Protein AF-A0A4P5W6V3-F1 (afdb_monomer)

Radius of gyration: 26.11 Å; Cα contacts (8 Å, |Δi|>4): 713; chains: 1; bounding box: 74×82×78 Å

Secondary structure (DSSP, 8-state):
----PPPHHHHHHHS-TT----HHHHSSPPTTS----S-PPPPSS-B-SS---SEEEE-SSEEEEE-TTT--HHHHHHHHHHHHHHHIIIIIIT-PPPSTTTTTBPEEEEEESS-SSSEEEEEE-STTS-TTEEEEEEEGGGGGSHHHHHHHHHHHHHHHHHHHH----SSHHHHHHHHHHHHHHHHHH-GGG-GGGGHHHHHHHTTTS-TT--STTHHHHTHHHHHHIIIIIS-TTHHHHHHHHHHHSTT--HHHHHHHHHTS-HHHHHHHHHHHHHTT-S---TTSPPPPEEEE-TT------PPTT-EEEEEESS-EEE-----TTS-EE---BTTB---S-EEE-TT-EEEEEE-STTTTEEEEEE--S-------------------------------------PPPPP---------------------PPPPP-

Mean predicted aligned error: 13.46 Å

pLDDT: mean 71.64, std 23.96, range [21.64, 98.44]

Foldseek 3Di:
DDDDLPDVVQLVLLQCPPPPPPVVVVLDDDPPQAQDDDDDPFDPAAAAASHAEPDWDDDRAAIEHEDVPQADPVLSVLLVVLLVLLCCVVCVPVNQDAFPPSVRHHQYEYGGQPDSHQKAKDAHDDPRDDGRRMYIYGNNVPSVQSLVSSLVSQLRSVLSSLSVLADQDDDLLSPLQSLLVSLLRSCVRRVVSSSLLSLLVVCLAVQLEACSDSHRSSSNNNVLLVLLCDQPQQHNCLVVLLSNQCSVDHPDGSQVSSCVSRVHHSLVSLLVSLQCLQLVNRPDDPSRDHRDEAEDDAPDDDDRNRDARGKDKYAYQAWHWAQPPDDPDFAAEDADEVPDDDRDTDTQHHQWMWIWGFHDDRRTHIYTYTDPDHSPPVPPPPCPDDDDDDDDDDDDDDDDDDDDDDDDPDDDDDDDDDDDDDDDDDDDDDDDDDDDDDDDDD

Sequence (442 aa):
MNFVCLTPEALEALRDPQAEVSEHRLREAPSGVGVSPEVAPPPDAKAVYGGTYANHFETANFTINWEDGQATPAEAARAAEALEASWTYFVDEQGWAPPVSSDRYYVWVILVNDLGATGFTTEYYTSEYPQGYPVIYLNSTWAYDEAFWRSLAVHEFHHGLQYAARELGSGSEESWYWEASASWASLLVEPDSAALDYTVPWYSDQSTLSYDSATGSHAYGMMVFNAWLDLAGVGAGTMQRIWAEGGAQPGASWRGIIEDATGRSAGDLWASFASDFGNDTYGRTATWADPPITELTAGESVHGSADELGSAYYAADTDVWIDPHWVAGEGSLDVRFPGQAGAAPWLVPAGTVVAVTTTEGPLSVWSIVVRDGPFGDTGSDVDTGDTGDFGDSSAPDGVHPSDADSPSCGCAVPSPARWPAGAVTGFAALWLARRAKPGASR

Solvent-accessible surface area (backbone atoms only — not comparable to full-atom values): 26099 Å² total; per-residue (Å²): 133,86,80,72,77,76,57,74,64,62,57,55,39,65,42,50,92,71,68,74,70,54,66,72,66,71,57,40,77,69,90,86,47,60,87,62,76,78,91,67,77,83,63,101,53,68,37,78,68,44,56,74,50,95,44,59,54,73,64,98,59,35,34,45,27,27,54,94,86,28,55,50,75,68,55,52,51,49,37,50,52,30,40,52,49,37,44,45,48,43,36,71,69,67,61,44,68,63,33,39,68,44,90,48,22,37,38,42,33,39,37,33,49,83,52,88,37,60,56,49,56,50,54,30,79,43,99,85,44,60,75,51,32,41,40,34,38,39,22,40,68,50,51,84,41,59,40,46,35,29,21,49,35,26,21,36,51,40,45,33,34,45,56,51,40,33,79,87,63,91,54,55,68,46,52,14,57,55,42,8,48,15,45,34,49,12,45,73,70,31,60,94,27,35,43,71,52,68,26,27,44,55,23,23,73,44,37,31,46,28,67,52,32,63,61,58,52,32,14,44,16,43,12,59,56,55,46,34,36,25,67,58,74,78,25,79,66,42,65,60,39,26,43,54,40,37,39,76,38,80,91,61,54,65,62,59,29,46,20,67,51,67,75,44,53,55,52,58,50,52,37,49,47,44,31,30,61,65,58,69,69,56,74,74,62,96,78,59,49,76,52,66,66,41,82,46,59,81,85,64,79,89,75,75,83,39,38,70,46,7,36,39,41,28,30,21,83,42,75,29,68,50,63,75,82,70,73,93,86,67,50,45,79,48,62,50,43,95,88,57,86,77,95,59,69,39,81,43,53,49,44,27,41,37,21,43,25,30,55,43,73,95,44,38,26,32,26,42,21,61,62,96,56,74,62,71,78,79,67,85,74,76,78,74,73,91,76,78,90,81,81,92,86,80,87,84,90,83,84,90,84,83,89,82,92,80,92,81,88,78,80,84,80,83,76,89,79,87,76,84,89,86,86,93,83,87,85,85,89,91,86,89,88,89,85,83,80,85,82,85,88,132

Structure (mmCIF, N/CA/C/O backbone):
data_AF-A0A4P5W6V3-F1
#
_entry.id   AF-A0A4P5W6V3-F1
#
loop_
_atom_site.group_PDB
_atom_site.id
_atom_site.type_symbol
_atom_site.label_atom_id
_atom_site.label_alt_id
_atom_site.label_comp_id
_atom_site.label_asym_id
_atom_site.label_entity_id
_atom_site.label_seq_id
_atom_site.pdbx_PDB_ins_code
_atom_site.Cartn_x
_atom_site.Cartn_y
_atom_site.Cartn_z
_atom_site.occupancy
_atom_site.B_iso_or_equiv
_atom_site.auth_seq_id
_atom_site.auth_comp_id
_atom_site.auth_asym_id
_atom_site.auth_atom_id
_atom_site.pdbx_PDB_model_num
ATOM 1 N N . MET A 1 1 ? 19.384 1.863 17.668 1.00 31.52 1 MET A N 1
ATOM 2 C CA . MET A 1 1 ? 19.464 2.635 16.409 1.00 31.52 1 MET A CA 1
ATOM 3 C C . MET A 1 1 ? 18.542 3.825 16.579 1.00 31.52 1 MET A C 1
ATOM 5 O O . MET A 1 1 ? 17.398 3.604 16.941 1.00 31.52 1 MET A O 1
ATOM 9 N N . ASN A 1 2 ? 19.033 5.054 16.420 1.00 25.77 2 ASN A N 1
ATOM 10 C CA . ASN A 1 2 ? 18.161 6.229 16.425 1.00 25.77 2 ASN A CA 1
ATOM 11 C C . ASN A 1 2 ? 17.559 6.343 15.026 1.00 25.77 2 ASN A C 1
ATOM 13 O O . ASN A 1 2 ? 18.295 6.628 14.082 1.00 25.77 2 ASN A O 1
ATOM 17 N N . PHE A 1 3 ? 16.261 6.082 14.891 1.00 30.80 3 PHE A N 1
ATOM 18 C CA . PHE A 1 3 ? 15.538 6.406 13.669 1.00 30.80 3 PHE A CA 1
ATOM 19 C C . PHE A 1 3 ? 15.450 7.927 13.583 1.00 30.80 3 PHE A C 1
ATOM 21 O O . PHE A 1 3 ? 14.881 8.588 14.451 1.00 30.80 3 PHE A O 1
ATOM 28 N N . VAL A 1 4 ? 16.102 8.495 12.575 1.00 34.75 4 VAL A N 1
ATOM 29 C CA . VAL A 1 4 ? 15.870 9.883 12.195 1.00 34.75 4 VAL A CA 1
ATOM 30 C C . VAL A 1 4 ? 14.514 9.867 11.508 1.00 34.75 4 VAL A C 1
ATOM 32 O O . VAL A 1 4 ? 14.398 9.258 10.448 1.00 34.75 4 VAL A O 1
ATOM 35 N N . CYS A 1 5 ? 13.487 10.468 12.118 1.00 36.31 5 CYS A N 1
ATOM 36 C CA . CYS A 1 5 ? 12.237 10.726 11.409 1.00 36.31 5 CYS A CA 1
ATOM 37 C C . CYS A 1 5 ? 12.602 11.421 10.095 1.00 36.31 5 CYS A C 1
ATOM 39 O O . CYS A 1 5 ? 13.259 12.468 10.117 1.00 36.31 5 CYS A O 1
ATOM 41 N N . LEU A 1 6 ? 12.260 10.789 8.971 1.00 45.41 6 LEU A N 1
ATOM 42 C CA . LEU A 1 6 ? 12.533 11.332 7.648 1.00 45.41 6 LEU A CA 1
ATOM 43 C C . LEU A 1 6 ? 11.950 12.744 7.559 1.00 45.41 6 LEU A C 1
ATOM 45 O O . LEU A 1 6 ? 10.943 13.059 8.197 1.00 45.41 6 LEU A O 1
ATOM 49 N N . THR A 1 7 ? 12.665 13.629 6.866 1.00 45.47 7 THR A N 1
ATOM 50 C CA . THR A 1 7 ? 12.368 15.062 6.882 1.00 45.47 7 THR A CA 1
ATOM 51 C C . THR A 1 7 ? 10.935 15.326 6.395 1.00 45.47 7 THR A C 1
ATOM 53 O O . THR A 1 7 ? 10.402 14.552 5.595 1.00 45.47 7 THR A O 1
ATOM 56 N N . PRO A 1 8 ? 10.305 16.445 6.805 1.00 55.12 8 PRO A N 1
ATOM 57 C CA . PRO A 1 8 ? 9.014 16.885 6.266 1.00 55.12 8 PRO A CA 1
ATOM 58 C C . PRO A 1 8 ? 8.934 16.909 4.728 1.00 55.12 8 PRO A C 1
ATOM 60 O O . PRO A 1 8 ? 7.842 16.892 4.178 1.00 55.12 8 PRO A O 1
ATOM 63 N N . GLU A 1 9 ? 10.074 16.929 4.033 1.00 55.59 9 GLU A N 1
ATOM 64 C CA . GLU A 1 9 ? 10.182 16.965 2.572 1.00 55.59 9 GLU A CA 1
ATOM 65 C C . GLU A 1 9 ? 9.770 15.643 1.902 1.00 55.59 9 GLU A C 1
ATOM 67 O O . GLU A 1 9 ? 9.157 15.689 0.842 1.00 55.59 9 GLU A O 1
ATOM 72 N N . ALA A 1 10 ? 10.050 14.478 2.505 1.00 53.72 10 ALA A N 1
ATOM 73 C CA . ALA A 1 10 ? 9.615 13.181 1.962 1.00 53.72 10 ALA A CA 1
ATOM 74 C C . ALA A 1 10 ? 8.094 13.006 2.079 1.00 53.72 10 ALA A C 1
ATOM 76 O O . ALA A 1 10 ? 7.435 12.587 1.132 1.00 53.72 10 ALA A O 1
ATOM 77 N N . LEU A 1 11 ? 7.538 13.419 3.225 1.00 53.25 11 LEU A N 1
ATOM 78 C CA . LEU A 1 11 ? 6.094 13.502 3.446 1.00 53.25 11 LEU A CA 1
ATOM 79 C C . LEU A 1 11 ? 5.442 14.454 2.439 1.00 53.25 11 LEU A C 1
ATOM 81 O O . LEU A 1 11 ? 4.429 14.107 1.845 1.00 53.25 11 LEU A O 1
ATOM 85 N N . GLU A 1 12 ? 6.026 15.635 2.222 1.00 58.00 12 GLU A N 1
ATOM 86 C CA . GLU A 1 12 ? 5.513 16.603 1.248 1.00 58.00 12 GLU A CA 1
ATOM 87 C C . GLU A 1 12 ? 5.594 16.084 -0.195 1.00 58.00 12 GLU A C 1
ATOM 89 O O . GLU A 1 12 ? 4.699 16.356 -0.988 1.00 58.00 12 GLU A O 1
ATOM 94 N N . ALA A 1 13 ? 6.602 15.274 -0.527 1.00 58.00 13 ALA A N 1
ATOM 95 C CA . ALA A 1 13 ? 6.713 14.645 -1.842 1.00 58.00 13 ALA A CA 1
ATOM 96 C C . ALA A 1 13 ? 5.671 13.533 -2.081 1.00 58.00 13 ALA A C 1
ATOM 98 O O . ALA A 1 13 ? 5.281 13.323 -3.226 1.00 58.00 13 ALA A O 1
ATOM 99 N N . LEU A 1 14 ? 5.192 12.855 -1.026 1.00 53.12 14 LEU A N 1
ATOM 100 C CA . LEU A 1 14 ? 4.062 11.910 -1.102 1.00 53.12 14 LEU A CA 1
ATOM 101 C C . LEU A 1 14 ? 2.685 12.596 -1.061 1.00 53.12 14 LEU A C 1
ATOM 103 O O . LEU A 1 14 ? 1.673 11.984 -1.403 1.00 53.12 14 LEU A O 1
ATOM 107 N N . ARG A 1 15 ? 2.627 13.848 -0.591 1.00 50.94 15 ARG A N 1
ATOM 108 C CA . ARG A 1 15 ? 1.386 14.589 -0.314 1.00 50.94 15 ARG A CA 1
ATOM 109 C C . ARG A 1 15 ? 0.662 15.119 -1.535 1.00 50.94 15 ARG A C 1
ATOM 111 O O . ARG A 1 15 ? -0.491 15.520 -1.385 1.00 50.94 15 ARG A O 1
ATOM 118 N N . ASP A 1 16 ? 1.311 15.166 -2.693 1.00 45.91 16 ASP A N 1
ATOM 119 C CA . ASP A 1 16 ? 0.708 15.715 -3.903 1.00 45.91 16 ASP A CA 1
ATOM 120 C C . ASP A 1 16 ? 0.404 14.620 -4.940 1.00 45.91 16 ASP A C 1
ATOM 122 O O . ASP A 1 16 ? 1.101 14.512 -5.951 1.00 45.91 16 ASP A O 1
ATOM 126 N N . PRO A 1 17 ? -0.671 13.826 -4.749 1.00 44.91 17 PRO A N 1
ATOM 127 C CA . PRO A 1 17 ? -1.156 12.895 -5.769 1.00 44.91 17 PRO A CA 1
ATOM 128 C C . PRO A 1 17 ? -1.707 13.622 -7.012 1.00 44.91 17 PRO A C 1
ATOM 130 O O . PRO A 1 17 ? -2.181 12.978 -7.945 1.00 44.91 17 PRO A O 1
ATOM 133 N N . GLN A 1 18 ? -1.689 14.962 -7.032 1.00 39.38 18 GLN A N 1
ATOM 134 C CA . GLN A 1 18 ? -2.181 15.808 -8.119 1.00 39.38 18 GLN A CA 1
ATOM 135 C C . GLN A 1 18 ? -1.093 16.715 -8.706 1.00 39.38 18 GLN A C 1
ATOM 137 O O . GLN A 1 18 ? -1.422 17.574 -9.530 1.00 39.38 18 GLN A O 1
ATOM 142 N N . ALA A 1 19 ? 0.185 16.527 -8.345 1.00 42.81 19 ALA A N 1
ATOM 143 C CA . ALA A 1 19 ? 1.286 17.215 -8.999 1.00 42.81 19 ALA A CA 1
ATOM 144 C C . ALA A 1 19 ? 1.268 16.790 -10.467 1.00 42.81 19 ALA A C 1
ATOM 146 O O . ALA A 1 19 ? 1.726 15.705 -10.818 1.00 42.81 19 ALA A O 1
ATOM 147 N N . GLU A 1 20 ? 0.673 17.638 -11.308 1.00 38.16 20 GLU A N 1
ATOM 148 C CA . GLU A 1 20 ? 0.486 17.460 -12.741 1.00 38.16 20 GLU A CA 1
ATOM 149 C C . GLU A 1 20 ? 1.843 17.311 -13.452 1.00 38.16 20 GLU A C 1
ATOM 151 O O . GLU A 1 20 ? 2.281 18.176 -14.215 1.00 38.16 20 GLU A O 1
ATOM 156 N N . VAL A 1 21 ? 2.509 16.167 -13.313 1.00 40.72 21 VAL A N 1
ATOM 157 C CA . VAL A 1 21 ? 3.260 15.631 -14.437 1.00 40.72 21 VAL A CA 1
ATOM 158 C C . VAL A 1 21 ? 2.173 15.234 -15.417 1.00 40.72 21 VAL A C 1
ATOM 160 O O . VAL A 1 21 ? 1.660 14.126 -15.337 1.00 40.72 21 VAL A O 1
ATOM 163 N N . SER A 1 22 ? 1.726 16.202 -16.231 1.00 41.19 22 SER A N 1
ATOM 164 C CA . SER A 1 22 ? 0.543 16.096 -17.090 1.00 41.19 22 SER A CA 1
ATOM 165 C C . SER A 1 22 ? 0.432 14.665 -17.606 1.00 41.19 22 SER A C 1
ATOM 167 O O . SER A 1 22 ? 1.293 14.268 -18.395 1.00 41.19 22 SER A O 1
ATOM 169 N N . GLU A 1 23 ? -0.553 13.891 -17.129 1.00 43.53 23 GLU A N 1
ATOM 170 C CA . GLU A 1 23 ? -0.663 12.436 -17.369 1.00 43.53 23 GLU A CA 1
ATOM 171 C C . GLU A 1 23 ? -0.475 12.085 -18.856 1.00 43.53 23 GLU A C 1
ATOM 173 O O . GLU A 1 23 ? 0.015 11.021 -19.229 1.00 43.53 23 GLU A O 1
ATOM 178 N N . HIS A 1 24 ? -0.805 13.042 -19.724 1.00 36.62 24 HIS A N 1
ATOM 179 C CA . HIS A 1 24 ? -0.626 12.986 -21.162 1.00 36.62 24 HIS A CA 1
ATOM 180 C C . HIS A 1 24 ? 0.827 12.793 -21.644 1.00 36.62 24 HIS A C 1
ATOM 182 O O . HIS A 1 24 ? 1.019 12.099 -22.634 1.00 36.62 24 HIS A O 1
ATOM 188 N N . ARG A 1 25 ? 1.845 13.359 -20.975 1.00 43.28 25 ARG A N 1
ATOM 189 C CA . ARG A 1 25 ? 3.269 13.137 -21.315 1.00 43.28 25 ARG A CA 1
ATOM 190 C C . ARG A 1 25 ? 3.787 11.779 -20.851 1.00 43.28 25 ARG A C 1
ATOM 192 O O . ARG A 1 25 ? 4.771 11.302 -21.394 1.00 43.28 25 ARG A O 1
ATOM 199 N N . LEU A 1 26 ? 3.151 11.185 -19.844 1.00 49.97 26 LEU A N 1
ATOM 200 C CA . LEU A 1 26 ? 3.591 9.933 -19.224 1.00 49.97 26 LEU A CA 1
ATOM 201 C C . LEU A 1 26 ? 2.961 8.700 -19.880 1.00 49.97 26 LEU A C 1
ATOM 203 O O . LEU A 1 26 ? 3.555 7.627 -19.880 1.00 49.97 26 LEU A O 1
ATOM 207 N N . ARG A 1 27 ? 1.793 8.871 -20.514 1.00 50.25 27 ARG A N 1
ATOM 208 C CA . ARG A 1 27 ? 1.213 7.881 -21.440 1.00 50.25 27 ARG A CA 1
ATOM 209 C C . ARG A 1 27 ? 1.875 7.891 -22.820 1.00 50.25 27 ARG A C 1
ATOM 211 O O . ARG A 1 27 ? 1.619 6.996 -23.625 1.00 50.25 27 ARG A O 1
ATOM 218 N N . GLU A 1 28 ? 2.687 8.904 -23.113 1.00 50.28 28 GLU A N 1
ATOM 219 C CA . GLU A 1 28 ? 3.517 8.939 -24.311 1.00 50.28 28 GLU A CA 1
ATOM 220 C C . GLU A 1 28 ? 4.789 8.123 -24.064 1.00 50.28 28 GLU A C 1
ATOM 222 O O . GLU A 1 28 ? 5.455 8.258 -23.038 1.00 50.28 28 GLU A O 1
ATOM 227 N N . ALA A 1 29 ? 5.118 7.246 -25.010 1.00 50.28 29 ALA A N 1
ATOM 228 C CA . ALA A 1 29 ? 6.371 6.512 -24.972 1.00 50.28 29 ALA A CA 1
ATOM 229 C C . ALA A 1 29 ? 7.551 7.503 -24.943 1.00 50.28 29 ALA A C 1
ATOM 231 O O . ALA A 1 29 ? 7.519 8.498 -25.680 1.00 50.28 29 ALA A O 1
ATOM 232 N N . PRO A 1 30 ? 8.604 7.255 -24.144 1.00 55.31 30 PRO A N 1
ATOM 233 C CA . PRO A 1 30 ? 9.768 8.126 -24.124 1.00 55.31 30 PRO A CA 1
ATOM 234 C C . PRO A 1 30 ? 10.353 8.323 -25.526 1.00 55.31 30 PRO A C 1
ATOM 236 O O . PRO A 1 30 ? 10.521 7.381 -26.306 1.00 55.31 30 PRO A O 1
ATOM 239 N N . SER A 1 31 ? 10.675 9.570 -25.868 1.00 53.06 31 SER A N 1
ATOM 240 C CA . SER A 1 31 ? 11.236 9.893 -27.176 1.00 53.06 31 SER A CA 1
ATOM 241 C C . SER A 1 31 ? 12.599 9.222 -27.364 1.00 53.06 31 SER A C 1
ATOM 243 O O . SER A 1 31 ? 13.491 9.407 -26.542 1.00 53.06 31 SER A O 1
ATOM 245 N N . GLY A 1 32 ? 12.794 8.505 -28.473 1.00 51.50 32 GLY A N 1
ATOM 246 C CA . GLY A 1 32 ? 14.085 7.893 -28.818 1.00 51.50 32 GLY A CA 1
ATOM 247 C C . GLY A 1 32 ? 14.190 6.394 -28.536 1.00 51.50 32 GLY A C 1
ATOM 248 O O . GLY A 1 32 ? 15.188 5.788 -28.929 1.00 51.50 32 GLY A O 1
ATOM 249 N N . VAL A 1 33 ? 13.161 5.777 -27.949 1.00 53.09 33 VAL A N 1
ATOM 250 C CA . VAL A 1 33 ? 13.050 4.315 -27.889 1.00 53.09 33 VAL A CA 1
ATOM 251 C C . VAL A 1 33 ? 12.442 3.825 -29.206 1.00 53.09 33 VAL A C 1
ATOM 253 O O . VAL A 1 33 ? 11.421 4.332 -29.671 1.00 53.09 33 VAL A O 1
ATOM 256 N N . GLY A 1 34 ? 13.144 2.930 -29.902 1.00 47.88 34 GLY A N 1
ATOM 257 C CA . GLY A 1 34 ? 12.753 2.499 -31.241 1.00 47.88 34 GLY A CA 1
ATOM 258 C C . GLY A 1 34 ? 11.479 1.661 -31.215 1.00 47.88 34 GLY A C 1
ATOM 259 O O . GLY A 1 34 ? 11.525 0.503 -30.822 1.00 47.88 34 GLY A O 1
ATOM 260 N N . VAL A 1 35 ? 10.369 2.202 -31.719 1.00 41.84 35 VAL A N 1
ATOM 261 C CA . VAL A 1 35 ? 9.121 1.445 -31.893 1.00 41.84 35 VAL A CA 1
ATOM 262 C C . VAL A 1 35 ? 9.317 0.267 -32.848 1.00 41.84 35 VAL A C 1
ATOM 264 O O . VAL A 1 35 ? 9.436 0.443 -34.061 1.00 41.84 35 VAL A O 1
ATOM 267 N N . SER A 1 36 ? 9.337 -0.945 -32.293 1.00 41.31 36 SER A N 1
ATOM 268 C CA . SER A 1 36 ? 9.035 -2.202 -32.986 1.00 41.31 36 SER A CA 1
ATOM 269 C C . SER A 1 36 ? 8.825 -3.312 -31.933 1.00 41.31 36 SER A C 1
ATOM 271 O O . SER A 1 36 ? 9.637 -3.366 -31.008 1.00 41.31 36 SER A O 1
ATOM 273 N N . PRO A 1 37 ? 7.837 -4.235 -32.059 1.00 50.16 37 PRO A N 1
ATOM 274 C CA . PRO A 1 37 ? 7.355 -4.741 -33.343 1.00 50.16 37 PRO A CA 1
ATOM 275 C C . PRO A 1 37 ? 5.840 -4.981 -33.505 1.00 50.16 37 PRO A C 1
ATOM 277 O O . PRO A 1 37 ? 5.081 -5.249 -32.578 1.00 50.16 37 PRO A O 1
ATOM 280 N N . GLU A 1 38 ? 5.455 -4.987 -34.782 1.00 52.78 38 GLU A N 1
ATOM 281 C CA . GLU A 1 38 ? 4.431 -5.851 -35.374 1.00 52.78 38 GLU A CA 1
ATOM 282 C C . GLU A 1 38 ? 4.335 -7.188 -34.610 1.00 52.78 38 GLU A C 1
ATOM 284 O O . GLU A 1 38 ? 5.356 -7.847 -34.435 1.00 52.78 38 GLU A O 1
ATOM 289 N N . VAL A 1 39 ? 3.132 -7.542 -34.129 1.00 49.06 39 VAL A N 1
ATOM 290 C CA . VAL A 1 39 ? 2.791 -8.681 -33.244 1.00 49.06 39 VAL A CA 1
ATOM 291 C C . VAL A 1 39 ? 3.604 -9.946 -33.561 1.00 49.06 39 VAL A C 1
ATOM 293 O O . VAL A 1 39 ? 3.170 -10.825 -34.307 1.00 49.06 39 VAL A O 1
ATOM 296 N N . ALA A 1 40 ? 4.805 -10.045 -32.998 1.00 47.91 40 ALA A N 1
ATOM 297 C CA . ALA A 1 40 ? 5.638 -11.226 -33.106 1.00 47.91 40 ALA A CA 1
ATOM 298 C C . ALA A 1 40 ? 5.152 -12.252 -32.071 1.00 47.91 40 ALA A C 1
ATOM 300 O O . ALA A 1 40 ? 4.710 -11.866 -30.984 1.00 47.91 40 ALA A O 1
ATOM 301 N N . PRO A 1 41 ? 5.194 -13.560 -32.383 1.00 46.91 41 PRO A N 1
ATOM 302 C CA . PRO A 1 41 ? 4.891 -14.589 -31.397 1.00 46.91 41 PRO A CA 1
ATOM 303 C C . PRO A 1 41 ? 5.809 -14.444 -30.169 1.00 46.91 41 PRO A C 1
ATOM 305 O O . PRO A 1 41 ? 6.938 -13.968 -30.320 1.00 46.91 41 PRO A O 1
ATOM 308 N N . PRO A 1 42 ? 5.343 -14.841 -28.967 1.00 49.91 42 PRO A N 1
ATOM 309 C CA . PRO A 1 42 ? 6.107 -14.673 -27.738 1.00 49.91 42 PRO A CA 1
ATOM 310 C C . PRO A 1 42 ? 7.495 -15.319 -27.870 1.00 49.91 42 PRO A C 1
ATOM 312 O O . PRO A 1 42 ? 7.581 -16.440 -28.382 1.00 49.91 42 PRO A O 1
ATOM 315 N N . PRO A 1 43 ? 8.569 -14.643 -27.440 1.00 58.78 43 PRO A N 1
ATOM 316 C CA . PRO A 1 43 ? 9.892 -15.245 -27.416 1.00 58.78 43 PRO A CA 1
ATOM 317 C C . PRO A 1 43 ? 9.975 -16.359 -26.357 1.00 58.78 43 PRO A C 1
ATOM 319 O O . PRO A 1 43 ? 9.228 -16.361 -25.381 1.00 58.78 43 PRO A O 1
ATOM 322 N N . ASP A 1 44 ? 10.910 -17.302 -26.534 1.00 65.62 44 ASP A N 1
ATOM 323 C CA . ASP A 1 44 ? 11.166 -18.403 -25.579 1.00 65.62 44 ASP A CA 1
ATOM 324 C C . ASP A 1 44 ? 11.694 -17.911 -24.208 1.00 65.62 44 ASP A C 1
ATOM 326 O O . ASP A 1 44 ? 11.767 -18.679 -23.248 1.00 65.62 44 ASP A O 1
ATOM 330 N N . ALA A 1 45 ? 12.074 -16.635 -24.117 1.00 78.56 45 ALA A N 1
ATOM 331 C CA . ALA A 1 45 ? 12.475 -15.916 -22.911 1.00 78.56 45 ALA A CA 1
ATOM 332 C C . ALA A 1 45 ? 11.781 -14.545 -22.897 1.00 78.56 45 ALA A C 1
ATOM 334 O O . ALA A 1 45 ? 11.382 -14.069 -23.961 1.00 78.56 45 ALA A O 1
ATOM 335 N N . LYS A 1 46 ? 11.652 -13.900 -21.726 1.00 86.00 46 LYS A N 1
ATOM 336 C CA . LYS A 1 46 ? 11.076 -12.549 -21.653 1.00 86.00 46 LYS A CA 1
ATOM 337 C C . LYS A 1 46 ? 11.833 -11.600 -22.586 1.00 86.00 46 LYS A C 1
ATOM 339 O O . LYS A 1 46 ? 13.056 -11.676 -22.691 1.00 86.00 46 LYS A O 1
ATOM 344 N N . ALA A 1 47 ? 11.106 -10.728 -23.275 1.00 85.88 47 ALA A N 1
ATOM 345 C CA . ALA A 1 47 ? 11.700 -9.705 -24.133 1.00 85.88 47 ALA A CA 1
ATOM 346 C C . ALA A 1 47 ? 11.493 -8.304 -23.562 1.00 85.88 47 ALA A C 1
ATOM 348 O O . ALA A 1 47 ? 10.509 -8.033 -22.875 1.00 85.88 47 ALA A O 1
ATOM 349 N N . VAL A 1 48 ? 12.402 -7.390 -23.899 1.00 82.56 48 VAL A N 1
ATOM 350 C CA . VAL A 1 48 ? 12.165 -5.962 -23.689 1.00 82.56 48 VAL A CA 1
ATOM 351 C C . VAL A 1 48 ? 11.128 -5.490 -24.698 1.00 82.56 48 VAL A C 1
ATOM 353 O O . VAL A 1 48 ? 11.272 -5.714 -25.903 1.00 82.56 48 VAL A O 1
ATOM 356 N N . TYR A 1 49 ? 10.095 -4.821 -24.202 1.00 75.19 49 TYR A N 1
ATOM 357 C CA . TYR A 1 49 ? 9.094 -4.184 -25.039 1.00 75.19 49 TYR A CA 1
ATOM 358 C C . TYR A 1 49 ? 9.480 -2.725 -25.332 1.00 75.19 49 TYR A C 1
ATOM 360 O O . TYR A 1 49 ? 9.933 -2.016 -24.440 1.00 75.19 49 TYR A O 1
ATOM 368 N N . GLY A 1 50 ? 9.319 -2.263 -26.576 1.00 67.31 50 GLY A N 1
ATOM 369 C CA . GLY A 1 50 ? 9.582 -0.871 -26.972 1.00 67.31 50 GLY A CA 1
ATOM 370 C C . GLY A 1 50 ? 11.062 -0.506 -27.142 1.00 67.31 50 GLY A C 1
ATOM 371 O O . GLY A 1 50 ? 11.349 0.417 -27.889 1.00 67.31 50 GLY A O 1
ATOM 372 N N . GLY A 1 51 ? 11.990 -1.255 -26.533 1.00 79.50 51 GLY A N 1
ATOM 373 C CA . GLY A 1 51 ? 13.445 -1.049 -26.582 1.00 79.50 51 GLY A CA 1
ATOM 374 C C . GLY A 1 51 ? 14.020 -0.558 -25.246 1.00 79.50 51 GLY A C 1
ATOM 375 O O . GLY A 1 51 ? 13.281 -0.269 -24.313 1.00 79.50 51 GLY A O 1
ATOM 376 N N . THR A 1 52 ? 15.348 -0.482 -25.137 1.00 86.50 52 THR A N 1
ATOM 377 C CA . THR A 1 52 ? 16.048 -0.048 -23.914 1.00 86.50 52 THR A CA 1
ATOM 378 C C . THR A 1 52 ? 16.720 1.309 -24.092 1.00 86.50 52 THR A C 1
ATOM 380 O O . THR A 1 52 ? 17.098 1.689 -25.205 1.00 86.50 52 THR A O 1
ATOM 383 N N . TYR A 1 53 ? 16.963 2.008 -22.985 1.00 90.00 53 TYR A N 1
ATOM 384 C CA . TYR A 1 53 ? 17.842 3.182 -22.979 1.00 90.00 53 TYR A CA 1
ATOM 385 C C . TYR A 1 53 ? 19.310 2.783 -23.186 1.00 90.00 53 TYR A C 1
ATOM 387 O O . TYR A 1 53 ? 19.674 1.607 -23.116 1.00 90.00 53 TYR A O 1
ATOM 395 N N . ALA A 1 54 ? 20.181 3.766 -23.441 1.00 93.19 54 ALA A N 1
ATOM 396 C CA . ALA A 1 54 ? 21.620 3.519 -23.559 1.00 93.19 54 ALA A CA 1
ATOM 397 C C . ALA A 1 54 ? 22.196 2.914 -22.268 1.00 93.19 54 ALA A C 1
ATOM 399 O O . ALA A 1 54 ? 22.980 1.967 -22.341 1.00 93.19 54 ALA A O 1
ATOM 400 N N . ASN A 1 55 ? 21.749 3.407 -21.107 1.00 96.00 55 ASN A N 1
ATOM 401 C CA . ASN A 1 55 ? 22.036 2.785 -19.825 1.00 96.00 55 ASN A CA 1
ATOM 402 C C . ASN A 1 55 ? 20.833 1.958 -19.378 1.00 96.00 55 ASN A C 1
ATOM 404 O O . ASN A 1 55 ? 19.761 2.486 -19.078 1.00 96.00 55 ASN A O 1
ATOM 408 N N . HIS A 1 56 ? 21.029 0.647 -19.357 1.00 97.12 56 HIS A N 1
ATOM 409 C CA . HIS A 1 56 ? 20.057 -0.289 -18.831 1.00 97.12 56 HIS A CA 1
ATOM 410 C C . HIS A 1 56 ? 20.751 -1.552 -18.329 1.00 97.12 56 HIS A C 1
ATOM 412 O O . HIS A 1 56 ? 21.900 -1.835 -18.685 1.00 97.12 56 HIS A O 1
ATOM 418 N N . PHE A 1 57 ? 20.024 -2.349 -17.557 1.00 96.06 57 PHE A N 1
ATOM 419 C CA . PHE A 1 57 ? 20.295 -3.778 -17.452 1.00 96.06 57 PHE A CA 1
ATOM 420 C C . PHE A 1 57 ? 19.007 -4.556 -17.185 1.00 96.06 57 PHE A C 1
ATOM 422 O O . PHE A 1 57 ? 17.987 -3.998 -16.780 1.00 96.06 57 PHE A O 1
ATOM 429 N N . GLU A 1 58 ? 19.069 -5.858 -17.440 1.00 96.06 58 GLU A N 1
ATOM 430 C CA . GLU A 1 58 ? 17.953 -6.785 -17.286 1.00 96.06 58 GLU A CA 1
ATOM 431 C C . GLU A 1 58 ? 18.166 -7.678 -16.064 1.00 96.06 58 GLU A C 1
ATOM 433 O O . GLU A 1 58 ? 19.289 -8.094 -15.757 1.00 96.06 58 GLU A O 1
ATOM 438 N N . THR A 1 59 ? 17.069 -7.985 -15.385 1.00 96.94 59 THR A N 1
ATOM 439 C CA . THR A 1 59 ? 16.987 -9.007 -14.343 1.00 96.94 59 THR A CA 1
ATOM 440 C C . THR A 1 59 ? 16.158 -10.191 -14.863 1.00 96.94 59 THR A C 1
ATOM 442 O O . THR A 1 59 ? 16.031 -10.372 -16.072 1.00 96.94 59 THR A O 1
ATOM 445 N N . ALA A 1 60 ? 15.609 -11.043 -13.992 1.00 96.06 60 ALA A N 1
ATOM 446 C CA . ALA A 1 60 ? 14.724 -12.121 -14.438 1.00 96.06 60 ALA A CA 1
ATOM 447 C C . ALA A 1 60 ? 13.361 -11.583 -14.909 1.00 96.06 60 ALA A C 1
ATOM 449 O O . ALA A 1 60 ? 12.761 -12.126 -15.840 1.00 96.06 60 ALA A O 1
ATOM 450 N N . ASN A 1 61 ? 12.881 -10.517 -14.267 1.00 96.94 61 ASN A N 1
ATOM 451 C CA . ASN A 1 61 ? 11.528 -10.008 -14.428 1.00 96.94 61 ASN A CA 1
ATOM 452 C C . ASN A 1 61 ? 11.450 -8.538 -14.854 1.00 96.94 61 ASN A C 1
ATOM 454 O O . ASN A 1 61 ? 10.389 -8.125 -15.320 1.00 96.94 61 ASN A O 1
ATOM 458 N N . PHE A 1 62 ? 12.546 -7.781 -14.785 1.00 97.25 62 PHE A N 1
ATOM 459 C CA . PHE A 1 62 ? 12.562 -6.337 -15.014 1.00 97.25 62 PHE A CA 1
ATOM 460 C C . PHE A 1 62 ? 13.640 -5.913 -16.013 1.00 97.25 62 PHE A C 1
ATOM 462 O O . PHE A 1 62 ? 14.679 -6.558 -16.167 1.00 97.25 62 PHE A O 1
ATOM 469 N N . THR A 1 63 ? 13.411 -4.771 -16.657 1.00 95.94 63 THR A N 1
ATOM 470 C CA . THR A 1 63 ? 14.460 -3.993 -17.323 1.00 95.94 63 THR A CA 1
ATOM 471 C C . THR A 1 63 ? 14.554 -2.628 -16.647 1.00 95.94 63 THR A C 1
ATOM 473 O O . THR A 1 63 ? 13.585 -1.865 -16.623 1.00 95.94 63 THR A O 1
ATOM 476 N N . ILE A 1 64 ? 15.720 -2.326 -16.073 1.00 97.38 64 ILE A N 1
ATOM 477 C CA . ILE A 1 64 ? 15.986 -1.074 -15.358 1.00 97.38 64 ILE A CA 1
ATOM 478 C C . ILE A 1 64 ? 16.704 -0.122 -16.305 1.00 97.38 64 ILE A C 1
ATOM 480 O O . ILE A 1 64 ? 17.761 -0.472 -16.824 1.00 97.38 64 ILE A O 1
ATOM 484 N N . ASN A 1 65 ? 16.139 1.060 -16.538 1.00 96.44 65 ASN A N 1
ATOM 485 C CA . ASN A 1 65 ? 16.552 1.999 -17.581 1.00 96.44 65 ASN A CA 1
ATOM 486 C C . ASN A 1 65 ? 16.773 3.394 -16.994 1.00 96.44 65 ASN A C 1
ATOM 488 O O . ASN A 1 65 ? 16.020 3.824 -16.125 1.00 96.44 65 ASN A O 1
ATOM 492 N N . TRP A 1 66 ? 17.790 4.113 -17.470 1.00 96.88 66 TRP A N 1
ATOM 493 C CA . TRP A 1 66 ? 18.034 5.506 -17.080 1.00 96.88 66 TRP A CA 1
ATOM 494 C C . TRP A 1 66 ? 18.848 6.258 -18.139 1.00 96.88 66 TRP A C 1
ATOM 496 O O . TRP A 1 66 ? 19.596 5.664 -18.919 1.00 96.88 66 TRP A O 1
ATOM 506 N N . GLU A 1 67 ? 18.692 7.577 -18.207 1.00 95.00 67 GLU A N 1
ATOM 507 C CA . GLU A 1 67 ? 19.526 8.413 -19.078 1.00 95.00 67 GLU A CA 1
ATOM 508 C C . GLU A 1 67 ? 20.836 8.814 -18.382 1.00 95.00 67 GLU A C 1
ATOM 510 O O . GLU A 1 67 ? 20.993 8.688 -17.164 1.00 95.00 67 GLU A O 1
ATOM 515 N N . ASP A 1 68 ? 21.804 9.305 -19.158 1.00 95.06 68 ASP A N 1
ATOM 516 C CA . ASP A 1 68 ? 23.068 9.802 -18.613 1.00 95.06 68 ASP A CA 1
ATOM 517 C C . ASP A 1 68 ? 22.826 10.899 -17.564 1.00 95.06 68 ASP A C 1
ATOM 519 O O . ASP A 1 68 ? 22.192 11.917 -17.831 1.00 95.06 68 ASP A O 1
ATOM 523 N N . GLY A 1 69 ? 23.366 10.696 -16.361 1.00 95.00 69 GLY A N 1
ATOM 524 C CA . GLY A 1 69 ? 23.234 11.638 -15.246 1.00 95.00 69 GLY A CA 1
ATOM 525 C C . GLY A 1 69 ? 21.925 11.537 -14.457 1.00 95.00 69 GLY A C 1
ATOM 526 O O . GLY A 1 69 ? 21.827 12.190 -13.422 1.00 95.00 69 GLY A O 1
ATOM 527 N N . GLN A 1 70 ? 20.965 10.711 -14.889 1.00 95.75 70 GLN A N 1
ATOM 528 C CA . GLN A 1 70 ? 19.710 10.496 -14.161 1.00 95.75 70 GLN A CA 1
ATOM 529 C C . GLN A 1 70 ? 19.886 9.543 -12.982 1.00 95.75 70 GLN A C 1
ATOM 531 O O . GLN A 1 70 ? 19.371 9.796 -11.904 1.00 95.75 70 GLN A O 1
ATOM 536 N N . ALA A 1 71 ? 20.656 8.473 -13.152 1.00 97.38 71 ALA A N 1
ATOM 537 C CA . ALA A 1 71 ? 20.969 7.529 -12.088 1.00 97.38 71 ALA A CA 1
ATOM 538 C C . ALA A 1 71 ? 22.359 6.921 -12.295 1.00 97.38 71 ALA A C 1
ATOM 540 O O . ALA A 1 71 ? 22.987 7.047 -13.353 1.00 97.38 71 ALA A O 1
ATOM 541 N N . THR A 1 72 ? 22.846 6.239 -11.268 1.00 97.44 72 THR A N 1
ATOM 542 C CA . THR A 1 72 ? 24.069 5.443 -11.300 1.00 97.44 72 THR A CA 1
ATOM 543 C C . THR A 1 72 ? 23.743 3.949 -11.399 1.00 97.44 72 THR A C 1
ATOM 545 O O . THR A 1 72 ? 22.700 3.500 -10.917 1.00 97.44 72 THR A O 1
ATOM 548 N N . PRO A 1 73 ? 24.669 3.120 -11.921 1.00 97.69 73 PRO A N 1
ATOM 549 C CA . PRO A 1 73 ? 24.492 1.667 -11.924 1.00 97.69 73 PRO A CA 1
ATOM 550 C C . PRO A 1 73 ? 24.233 1.064 -10.533 1.00 97.69 73 PRO A C 1
ATOM 552 O O . PRO A 1 73 ? 23.561 0.045 -10.423 1.00 97.69 73 PRO A O 1
ATOM 555 N N . ALA A 1 74 ? 24.757 1.680 -9.467 1.00 97.06 74 ALA A N 1
ATOM 556 C CA . ALA A 1 74 ? 24.584 1.194 -8.099 1.00 97.06 74 ALA A CA 1
ATOM 557 C C . ALA A 1 74 ? 23.183 1.479 -7.532 1.00 97.06 74 ALA A C 1
ATOM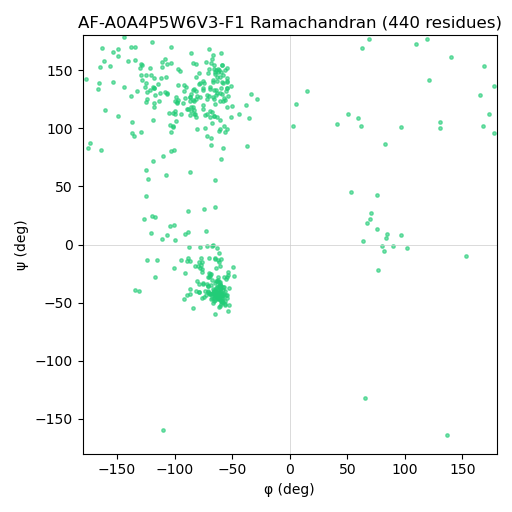 559 O O . ALA A 1 74 ? 22.672 0.689 -6.743 1.00 97.06 74 ALA A O 1
ATOM 560 N N . GLU A 1 75 ? 22.566 2.602 -7.901 1.00 97.25 75 GLU A N 1
ATOM 561 C CA . GLU A 1 75 ? 21.177 2.917 -7.529 1.00 97.25 75 GLU A CA 1
ATOM 562 C C . GLU A 1 75 ? 20.207 2.010 -8.289 1.00 97.25 75 GLU A C 1
ATOM 564 O O . GLU A 1 75 ? 19.275 1.460 -7.702 1.00 97.25 75 GLU A O 1
ATOM 569 N N . ALA A 1 76 ? 20.500 1.770 -9.570 1.00 97.62 76 ALA A N 1
ATOM 570 C CA . ALA A 1 76 ? 19.744 0.853 -10.406 1.00 97.62 76 ALA A CA 1
ATOM 571 C C . ALA A 1 76 ? 19.819 -0.599 -9.904 1.00 97.62 76 ALA A C 1
ATOM 573 O O . ALA A 1 76 ? 18.793 -1.272 -9.835 1.00 97.62 76 ALA A O 1
ATOM 574 N N . ALA A 1 77 ? 20.998 -1.065 -9.476 1.00 97.62 77 ALA A N 1
ATOM 575 C CA . ALA A 1 77 ? 21.163 -2.381 -8.853 1.00 97.62 77 ALA A CA 1
ATOM 576 C C . ALA A 1 77 ? 20.337 -2.535 -7.563 1.00 97.62 77 ALA A C 1
ATOM 578 O O . ALA A 1 77 ? 19.692 -3.562 -7.374 1.00 97.62 77 ALA A O 1
ATOM 579 N N . ARG A 1 78 ? 20.294 -1.505 -6.708 1.00 96.06 78 ARG A N 1
ATOM 580 C CA . ARG A 1 78 ? 19.496 -1.532 -5.470 1.00 96.06 78 ARG A CA 1
ATOM 581 C C . ARG A 1 78 ? 17.990 -1.603 -5.743 1.00 96.06 78 ARG A C 1
ATOM 583 O O . ARG A 1 78 ? 17.302 -2.383 -5.092 1.00 96.06 78 ARG A O 1
ATOM 590 N N . ALA A 1 79 ? 17.494 -0.852 -6.729 1.00 96.81 79 ALA A N 1
ATOM 591 C CA . ALA A 1 79 ? 16.096 -0.956 -7.158 1.00 96.81 79 ALA A CA 1
ATOM 592 C C . ALA A 1 79 ? 15.784 -2.363 -7.701 1.00 96.81 79 ALA A C 1
ATOM 594 O O . ALA A 1 79 ? 14.813 -2.984 -7.281 1.00 96.81 79 ALA A O 1
ATOM 595 N N . ALA A 1 80 ? 16.643 -2.897 -8.577 1.00 98.00 80 ALA A N 1
ATOM 596 C CA . ALA A 1 80 ? 16.497 -4.242 -9.137 1.00 98.00 80 ALA A CA 1
ATOM 597 C C . ALA A 1 80 ? 16.375 -5.335 -8.066 1.00 98.00 80 ALA A C 1
ATOM 599 O O . ALA A 1 80 ? 15.545 -6.231 -8.195 1.00 98.00 80 ALA A O 1
ATOM 600 N N . GLU A 1 81 ? 17.192 -5.269 -7.015 1.00 97.62 81 GLU A N 1
ATOM 601 C CA . GLU A 1 81 ? 17.150 -6.243 -5.923 1.00 97.62 81 GLU A CA 1
ATOM 602 C C . GLU A 1 81 ? 15.811 -6.227 -5.174 1.00 97.62 81 GLU A C 1
ATOM 604 O O . GLU A 1 81 ? 15.240 -7.292 -4.946 1.00 97.62 81 GLU A O 1
ATOM 609 N N . ALA A 1 82 ? 15.294 -5.044 -4.822 1.00 97.19 82 ALA A N 1
ATOM 610 C CA . ALA A 1 82 ? 14.006 -4.909 -4.135 1.00 97.19 82 ALA A CA 1
ATOM 611 C C . ALA A 1 82 ? 12.829 -5.362 -5.021 1.00 97.19 82 ALA A C 1
ATOM 613 O O . ALA A 1 82 ? 11.914 -6.049 -4.563 1.00 97.19 82 ALA A O 1
ATOM 614 N N . LEU A 1 83 ? 12.880 -5.045 -6.316 1.00 98.44 83 LEU A N 1
ATOM 615 C CA . LEU A 1 83 ? 11.868 -5.453 -7.293 1.00 98.44 83 LEU A CA 1
ATOM 616 C C . LEU A 1 83 ? 11.823 -6.975 -7.486 1.00 98.44 83 LEU A C 1
ATOM 618 O O . LEU A 1 83 ? 10.748 -7.571 -7.477 1.00 98.44 83 LEU A O 1
ATOM 622 N N . GLU A 1 84 ? 12.978 -7.634 -7.609 1.00 98.31 84 GLU A N 1
ATOM 623 C CA . GLU A 1 84 ? 13.043 -9.098 -7.724 1.00 98.31 84 GLU A CA 1
ATOM 624 C C . GLU A 1 84 ? 12.643 -9.812 -6.427 1.00 98.31 84 GLU A C 1
ATOM 626 O O . GLU A 1 84 ? 11.996 -10.864 -6.473 1.00 98.31 84 GLU A O 1
ATOM 631 N N . ALA A 1 85 ? 12.969 -9.235 -5.266 1.00 97.75 85 ALA A N 1
ATOM 632 C CA . ALA A 1 85 ? 12.467 -9.725 -3.984 1.00 97.75 85 ALA A CA 1
ATOM 633 C C . ALA A 1 85 ? 10.933 -9.639 -3.924 1.00 97.75 85 ALA A C 1
ATOM 635 O O . ALA A 1 85 ? 10.275 -10.606 -3.539 1.00 97.75 85 ALA A O 1
ATOM 636 N N . SER A 1 86 ? 10.363 -8.528 -4.396 1.00 98.12 86 SER A N 1
ATOM 637 C CA . SER A 1 86 ? 8.912 -8.324 -4.451 1.00 98.12 86 SER A CA 1
ATOM 638 C C . SER A 1 86 ? 8.224 -9.288 -5.410 1.00 98.12 86 SER A C 1
ATOM 640 O O . SER A 1 86 ? 7.189 -9.859 -5.070 1.00 98.12 86 SER A O 1
ATOM 642 N N . TRP A 1 87 ? 8.809 -9.516 -6.591 1.00 98.38 87 TRP A N 1
ATOM 643 C CA . TRP A 1 87 ? 8.312 -10.512 -7.538 1.00 98.38 87 TRP A CA 1
ATOM 644 C C . TRP A 1 87 ? 8.304 -11.906 -6.911 1.00 98.38 87 TRP A C 1
ATOM 646 O O . TRP A 1 87 ? 7.284 -12.594 -6.942 1.00 98.38 87 TRP A O 1
ATOM 656 N N . THR A 1 88 ? 9.425 -12.302 -6.303 1.00 98.19 88 THR A N 1
ATOM 657 C CA . THR A 1 88 ? 9.551 -13.604 -5.637 1.00 98.19 88 THR A CA 1
ATOM 658 C C . THR A 1 88 ? 8.467 -13.765 -4.571 1.00 98.19 88 THR A C 1
ATOM 660 O O . THR A 1 88 ? 7.753 -14.764 -4.565 1.00 98.19 88 THR A O 1
ATOM 663 N N . TYR A 1 89 ? 8.292 -12.762 -3.709 1.00 97.44 89 TYR A N 1
ATOM 664 C CA . TYR A 1 89 ? 7.306 -12.814 -2.636 1.00 97.44 89 TYR A CA 1
ATOM 665 C C . TYR A 1 89 ? 5.869 -12.871 -3.177 1.00 97.44 89 TYR A C 1
ATOM 667 O O . TYR A 1 89 ? 5.143 -13.832 -2.928 1.00 97.44 89 TYR A O 1
ATOM 675 N N . PHE A 1 90 ? 5.432 -11.873 -3.947 1.00 97.62 90 PHE A N 1
ATOM 676 C CA . PHE A 1 90 ? 4.023 -11.774 -4.335 1.00 97.62 90 PHE A CA 1
ATOM 677 C C . PHE A 1 90 ? 3.633 -12.754 -5.440 1.00 97.62 90 PHE A C 1
ATOM 679 O O . PHE A 1 90 ? 2.599 -13.416 -5.339 1.00 97.62 90 PHE A O 1
ATOM 686 N N . VAL A 1 91 ? 4.439 -12.865 -6.494 1.00 97.19 91 VAL A N 1
ATOM 687 C CA . VAL A 1 91 ? 4.084 -13.665 -7.672 1.00 97.19 91 VAL A CA 1
ATOM 688 C C . VAL A 1 91 ? 4.433 -15.131 -7.444 1.00 97.19 91 VAL A C 1
ATOM 690 O O . VAL A 1 91 ? 3.561 -15.992 -7.560 1.00 97.19 91 VAL A O 1
ATOM 693 N N . ASP A 1 92 ? 5.683 -15.431 -7.086 1.00 97.25 92 ASP A N 1
ATOM 694 C CA . ASP A 1 92 ? 6.146 -16.822 -7.038 1.00 97.25 92 ASP A CA 1
ATOM 695 C C . ASP A 1 92 ? 5.688 -17.554 -5.763 1.00 97.25 92 ASP A C 1
ATOM 697 O O . ASP A 1 92 ? 5.299 -18.724 -5.832 1.00 97.25 92 ASP A O 1
ATOM 701 N N . GLU A 1 93 ? 5.726 -16.893 -4.600 1.00 96.38 93 GLU A N 1
ATOM 702 C CA . GLU A 1 93 ? 5.398 -17.512 -3.308 1.00 96.38 93 GLU A CA 1
ATOM 703 C C . GLU A 1 93 ? 3.920 -17.358 -2.923 1.00 96.38 93 GLU A C 1
ATOM 705 O O . GLU A 1 93 ? 3.292 -18.342 -2.523 1.00 96.38 93 GLU A O 1
ATOM 710 N N . GLN A 1 94 ? 3.352 -16.154 -3.052 1.00 95.75 94 GLN A N 1
ATOM 711 C CA . GLN A 1 94 ? 1.951 -15.880 -2.698 1.00 95.75 94 GLN A CA 1
ATOM 712 C C . GLN A 1 94 ? 0.967 -16.135 -3.854 1.00 95.75 94 GLN A C 1
ATOM 714 O O . GLN A 1 94 ? -0.244 -16.179 -3.633 1.00 95.75 94 GLN A O 1
ATOM 719 N N . GLY A 1 95 ? 1.450 -16.331 -5.085 1.00 95.88 95 GLY A N 1
ATOM 720 C CA . GLY A 1 95 ? 0.608 -16.676 -6.234 1.00 95.88 95 GLY A CA 1
ATOM 721 C C . GLY A 1 95 ? -0.289 -15.537 -6.727 1.00 95.88 95 GLY A C 1
ATOM 722 O O . GLY A 1 95 ? -1.365 -15.801 -7.266 1.00 95.88 95 GLY A O 1
ATOM 723 N N . TRP A 1 96 ? 0.110 -14.280 -6.521 1.00 96.44 96 TRP A N 1
ATOM 724 C CA . TRP A 1 96 ? -0.567 -13.138 -7.135 1.00 96.44 96 TRP A CA 1
ATOM 725 C C . TRP A 1 96 ? -0.465 -13.216 -8.658 1.00 96.44 96 TRP A C 1
ATOM 727 O O . TRP A 1 96 ? 0.513 -13.728 -9.210 1.00 96.44 96 TRP A O 1
ATOM 737 N N . ALA A 1 97 ? -1.483 -12.697 -9.349 1.00 95.31 97 ALA A N 1
ATOM 738 C CA . ALA A 1 97 ? -1.394 -12.526 -10.790 1.00 95.31 97 ALA A CA 1
ATOM 739 C C . ALA A 1 97 ? -0.223 -11.576 -11.101 1.00 95.31 97 ALA A C 1
ATOM 741 O O . ALA A 1 97 ? -0.131 -10.515 -10.479 1.00 95.31 97 ALA A O 1
ATOM 742 N N . PRO A 1 98 ? 0.687 -11.939 -12.023 1.00 96.25 98 PRO A N 1
ATOM 743 C CA . PRO A 1 98 ? 1.775 -11.050 -12.391 1.00 96.25 98 PRO A CA 1
ATOM 744 C C . PRO A 1 98 ? 1.218 -9.819 -13.124 1.00 96.25 98 PRO A C 1
ATOM 746 O O . PRO A 1 98 ? 0.127 -9.902 -13.703 1.00 96.25 98 PRO A O 1
ATOM 749 N N . PRO A 1 99 ? 1.968 -8.702 -13.174 1.00 95.50 99 PRO A N 1
ATOM 750 C CA . PRO A 1 99 ? 1.532 -7.520 -13.906 1.00 95.50 99 PRO A CA 1
ATOM 751 C C . PRO A 1 99 ? 1.197 -7.833 -15.375 1.00 95.50 99 PRO A C 1
ATOM 753 O O . PRO A 1 99 ? 1.757 -8.764 -15.968 1.00 95.50 99 PRO A O 1
ATOM 756 N N . VAL A 1 100 ? 0.292 -7.074 -15.991 1.00 89.31 100 VAL A N 1
ATOM 757 C CA . VAL A 1 100 ? -0.221 -7.389 -17.335 1.00 89.31 100 VAL A CA 1
ATOM 758 C C . VAL A 1 100 ? 0.919 -7.537 -18.353 1.00 89.31 100 VAL A C 1
ATOM 760 O O . VAL A 1 100 ? 1.823 -6.712 -18.453 1.00 89.31 100 VAL A O 1
ATOM 763 N N . SER A 1 101 ? 0.873 -8.623 -19.133 1.00 89.31 101 SER A N 1
ATOM 764 C CA . SER A 1 101 ? 1.877 -9.003 -20.147 1.00 89.31 101 SER A CA 1
ATOM 765 C C . SER A 1 101 ? 3.291 -9.312 -19.625 1.00 89.31 101 SER A C 1
ATOM 767 O O . SER A 1 101 ? 4.185 -9.617 -20.423 1.00 89.31 101 SER A O 1
ATOM 769 N N . SER A 1 102 ? 3.515 -9.286 -18.309 1.00 92.00 102 SER A N 1
ATOM 770 C CA . SER A 1 102 ? 4.836 -9.540 -17.718 1.00 92.00 102 SER A CA 1
ATOM 771 C C . SER A 1 102 ? 5.224 -11.028 -17.655 1.00 92.00 102 SER A C 1
ATOM 773 O O . SER A 1 102 ? 6.338 -11.378 -17.260 1.00 92.00 102 SER A O 1
ATOM 775 N N . ASP A 1 103 ? 4.337 -11.927 -18.094 1.00 88.81 103 ASP A N 1
ATOM 776 C CA . ASP A 1 103 ? 4.652 -13.327 -18.403 1.00 88.81 103 ASP A CA 1
ATOM 777 C C . ASP A 1 103 ? 5.538 -13.452 -19.655 1.00 88.81 103 ASP A C 1
ATOM 779 O O . ASP A 1 103 ? 6.278 -14.425 -19.806 1.00 88.81 103 ASP A O 1
ATOM 783 N N . ARG A 1 104 ? 5.476 -12.459 -20.550 1.00 87.38 104 ARG A N 1
ATOM 784 C CA . ARG A 1 104 ? 6.163 -12.449 -21.855 1.00 87.38 104 ARG A CA 1
ATOM 785 C C . ARG A 1 104 ? 7.192 -11.345 -21.987 1.00 87.38 104 ARG A C 1
ATOM 787 O O . ARG A 1 104 ? 8.146 -11.491 -22.751 1.00 87.38 104 ARG A O 1
ATOM 794 N N . TYR A 1 105 ? 6.989 -10.244 -21.281 1.00 90.56 105 TYR A N 1
ATOM 795 C CA . TYR A 1 105 ? 7.860 -9.084 -21.336 1.00 90.56 105 TYR A CA 1
ATOM 796 C C . TYR A 1 105 ? 8.410 -8.776 -19.951 1.00 90.56 105 TYR A C 1
ATOM 798 O O . TYR A 1 105 ? 7.800 -9.102 -18.935 1.00 90.56 105 TYR A O 1
ATOM 806 N N . TYR A 1 106 ? 9.592 -8.177 -19.903 1.00 93.88 106 TYR A N 1
ATOM 807 C CA . TYR A 1 106 ? 10.080 -7.590 -18.658 1.00 93.88 106 TYR A CA 1
ATOM 808 C C . TYR A 1 106 ? 9.137 -6.472 -18.208 1.00 93.88 106 TYR A C 1
ATOM 810 O O . TYR A 1 106 ? 8.549 -5.825 -19.056 1.00 93.88 106 TYR A O 1
ATOM 818 N N . VAL A 1 107 ? 8.999 -6.210 -16.911 1.00 94.75 107 VAL A N 1
ATOM 819 C CA . VAL A 1 107 ? 8.366 -4.968 -16.436 1.00 94.75 107 VAL A CA 1
ATOM 820 C C . VAL A 1 107 ? 9.354 -3.819 -16.633 1.00 94.75 107 VAL A C 1
ATOM 822 O O . VAL A 1 107 ? 10.546 -3.964 -16.334 1.00 94.75 107 VAL A O 1
ATOM 825 N N . TRP A 1 108 ? 8.881 -2.689 -17.162 1.00 93.38 108 TRP A N 1
ATOM 826 C CA . TRP A 1 108 ? 9.752 -1.553 -17.449 1.00 93.38 108 TRP A CA 1
ATOM 827 C C . TRP A 1 108 ? 9.914 -0.649 -16.235 1.00 93.38 108 TRP A C 1
ATOM 829 O O . TRP A 1 108 ? 8.925 -0.203 -15.661 1.00 93.38 108 TRP A O 1
ATOM 839 N N . VAL A 1 109 ? 11.161 -0.373 -15.858 1.00 96.56 109 VAL A N 1
ATOM 840 C CA . VAL A 1 109 ? 11.494 0.509 -14.737 1.00 96.56 109 VAL A CA 1
ATOM 841 C C . VAL A 1 109 ? 12.397 1.622 -15.238 1.00 96.56 109 VAL A C 1
ATOM 843 O O . VAL A 1 109 ? 13.445 1.351 -15.831 1.00 96.56 109 VAL A O 1
ATOM 846 N N . ILE A 1 110 ? 12.001 2.867 -14.997 1.00 95.69 110 ILE A N 1
ATOM 847 C CA . ILE A 1 110 ? 12.696 4.067 -15.453 1.00 95.69 110 ILE A CA 1
ATOM 848 C C . ILE A 1 110 ? 13.144 4.875 -14.232 1.00 95.69 110 ILE A C 1
ATOM 850 O O . ILE A 1 110 ? 12.330 5.285 -13.409 1.00 95.69 110 ILE A O 1
ATOM 854 N N . LEU A 1 111 ? 14.451 5.118 -14.119 1.00 96.88 111 LEU A N 1
ATOM 855 C CA . LEU A 1 111 ? 15.026 5.946 -13.058 1.00 96.88 111 LEU A CA 1
ATOM 856 C C . LEU A 1 111 ? 15.281 7.357 -13.582 1.00 96.88 111 LEU A C 1
ATOM 858 O O . LEU A 1 111 ? 15.953 7.530 -14.605 1.00 96.88 111 LEU A O 1
ATOM 862 N N . VAL A 1 112 ? 14.765 8.354 -12.869 1.00 94.44 112 VAL A N 1
ATOM 863 C CA . VAL A 1 112 ? 14.811 9.766 -13.280 1.00 94.44 112 VAL A CA 1
ATOM 864 C C . VAL A 1 112 ? 14.998 10.638 -12.041 1.00 94.44 112 VAL A C 1
ATOM 866 O O . VAL A 1 112 ? 14.335 10.389 -11.050 1.00 94.44 112 VAL A O 1
ATOM 869 N N . ASN A 1 113 ? 15.876 11.642 -12.038 1.00 94.06 113 ASN A N 1
ATOM 870 C CA . ASN A 1 113 ? 16.152 12.449 -10.837 1.00 94.06 113 ASN A CA 1
ATOM 871 C C . ASN A 1 113 ? 15.326 13.740 -10.737 1.00 94.06 113 ASN A C 1
ATOM 873 O O . ASN A 1 113 ? 15.288 14.360 -9.674 1.00 94.06 113 ASN A O 1
ATOM 877 N N . ASP A 1 114 ? 14.668 14.149 -11.820 1.00 90.06 114 ASP A N 1
ATOM 878 C CA . ASP A 1 114 ? 13.845 15.358 -11.903 1.00 90.06 114 ASP A CA 1
ATOM 879 C C . ASP A 1 114 ? 12.340 15.056 -11.859 1.00 90.06 114 ASP A C 1
ATOM 881 O O . ASP A 1 114 ? 11.510 15.913 -12.175 1.00 90.06 114 ASP A O 1
ATOM 885 N N . LEU A 1 115 ? 11.984 13.843 -11.427 1.00 88.19 115 LEU A N 1
ATOM 886 C CA . LEU A 1 115 ? 10.605 13.450 -11.189 1.00 88.19 115 LEU A CA 1
ATOM 887 C C . LEU A 1 115 ? 10.002 14.291 -10.048 1.00 88.19 115 LEU A C 1
ATOM 889 O O . LEU A 1 115 ? 10.608 14.457 -8.993 1.00 88.19 115 LEU A O 1
ATOM 893 N N . GLY A 1 116 ? 8.791 14.820 -10.252 1.00 86.88 116 GLY A N 1
ATOM 894 C CA . GLY A 1 116 ? 8.093 15.649 -9.257 1.00 86.88 116 GLY A CA 1
ATOM 895 C C . GLY A 1 116 ? 7.587 14.892 -8.021 1.00 86.88 116 GLY A C 1
ATOM 896 O O . GLY A 1 116 ? 7.209 15.528 -7.046 1.00 86.88 116 GLY A O 1
ATOM 897 N N . ALA A 1 117 ? 7.608 13.559 -8.060 1.00 88.75 117 ALA A N 1
ATOM 898 C CA . ALA A 1 117 ? 7.218 12.647 -6.986 1.00 88.75 117 ALA A CA 1
ATOM 899 C C . ALA A 1 117 ? 8.404 11.756 -6.568 1.00 88.75 117 ALA A C 1
ATOM 901 O O . ALA A 1 117 ? 9.466 11.779 -7.199 1.00 88.75 117 ALA A O 1
ATOM 902 N N . THR A 1 118 ? 8.237 10.958 -5.512 1.00 91.94 118 THR A N 1
ATOM 903 C CA . THR A 1 118 ? 9.216 9.929 -5.108 1.00 91.94 118 THR A CA 1
ATOM 904 C C . THR A 1 118 ? 9.241 8.764 -6.093 1.00 91.94 118 THR A C 1
ATOM 906 O O . THR A 1 118 ? 10.308 8.294 -6.473 1.00 91.94 118 THR A O 1
ATOM 909 N N . GLY A 1 119 ? 8.075 8.342 -6.560 1.00 93.62 119 GLY A N 1
ATOM 910 C CA . GLY A 1 119 ? 7.868 7.309 -7.564 1.00 93.62 119 GLY A CA 1
ATOM 911 C C . GLY A 1 119 ? 6.450 7.426 -8.108 1.00 93.62 119 GLY A C 1
ATOM 912 O O . GLY A 1 119 ? 5.671 8.240 -7.610 1.00 93.62 119 GLY A O 1
ATOM 913 N N . PHE A 1 120 ? 6.163 6.704 -9.186 1.00 92.94 120 PHE A N 1
ATOM 914 C CA . PHE A 1 120 ? 4.793 6.401 -9.586 1.00 92.94 120 PHE A CA 1
ATOM 915 C C . PHE A 1 120 ? 4.775 5.210 -10.545 1.00 92.94 120 PHE A C 1
ATOM 917 O O . PHE A 1 120 ? 5.742 4.946 -11.272 1.00 92.94 120 PHE A O 1
ATOM 924 N N . THR A 1 121 ? 3.625 4.551 -10.624 1.00 94.56 121 THR A N 1
ATOM 925 C CA . THR A 1 121 ? 3.388 3.433 -11.536 1.00 94.56 121 THR A CA 1
ATOM 926 C C . THR A 1 121 ? 2.164 3.698 -12.393 1.00 94.56 121 THR A C 1
ATOM 928 O O . THR A 1 121 ? 1.123 4.154 -11.920 1.00 94.56 121 THR A O 1
ATOM 931 N N . THR A 1 122 ? 2.279 3.416 -13.686 1.00 91.12 122 THR A N 1
ATOM 932 C CA . THR A 1 122 ? 1.187 3.592 -14.647 1.00 91.12 122 THR A CA 1
ATOM 933 C C . THR A 1 122 ? 1.206 2.489 -15.701 1.00 91.12 122 THR A C 1
ATOM 935 O O . THR A 1 122 ? 2.079 1.622 -15.694 1.00 91.12 122 THR A O 1
ATOM 938 N N . GLU A 1 123 ? 0.250 2.523 -16.623 1.00 86.56 123 GLU A N 1
ATOM 939 C CA . GLU A 1 123 ? 0.119 1.567 -17.717 1.00 86.56 123 GLU A CA 1
ATOM 940 C C . GLU A 1 123 ? 0.079 2.279 -19.070 1.00 86.56 123 GLU A C 1
ATOM 942 O O . GLU A 1 123 ? -0.504 3.359 -19.228 1.00 86.56 123 GLU A O 1
ATOM 947 N N . TYR A 1 124 ? 0.641 1.634 -20.091 1.00 80.00 124 TYR A N 1
ATOM 948 C CA . TYR A 1 124 ? 0.487 2.098 -21.461 1.00 80.00 124 TYR A CA 1
ATOM 949 C C . TYR A 1 124 ? -0.825 1.613 -22.085 1.00 80.00 124 TYR A C 1
ATOM 951 O O . TYR A 1 124 ? -1.180 0.433 -22.062 1.00 80.00 124 TYR A O 1
ATOM 959 N N . TYR A 1 125 ? -1.509 2.553 -22.737 1.00 72.19 125 TYR A N 1
ATOM 960 C CA . TYR A 1 125 ? -2.750 2.337 -23.488 1.00 72.19 125 TYR A CA 1
ATOM 961 C C . TYR A 1 125 ? -2.615 2.822 -24.934 1.00 72.19 125 TYR A C 1
ATOM 963 O O . TYR A 1 125 ? -3.499 3.486 -25.479 1.00 72.19 125 TYR A O 1
ATOM 971 N N . THR A 1 126 ? -1.476 2.544 -25.562 1.00 68.25 126 THR A N 1
ATOM 972 C CA . THR A 1 126 ? -1.210 2.957 -26.944 1.00 68.25 126 THR A CA 1
ATOM 973 C C . THR A 1 126 ? -1.242 1.750 -27.874 1.00 68.25 126 THR A C 1
ATOM 975 O O . THR A 1 126 ? -1.068 0.615 -27.448 1.00 68.25 126 THR A O 1
ATOM 978 N N . SER A 1 127 ? -1.433 1.972 -29.178 1.00 69.69 127 SER A N 1
ATOM 979 C CA . SER A 1 127 ? -1.288 0.898 -30.177 1.00 69.69 127 SER A CA 1
ATOM 980 C C . SER A 1 127 ? 0.140 0.359 -30.277 1.00 69.69 127 SER A C 1
ATOM 982 O O . SER A 1 127 ? 0.374 -0.635 -30.959 1.00 69.69 127 SER A O 1
ATOM 984 N N . GLU A 1 128 ? 1.092 1.068 -29.674 1.00 64.88 128 GLU A N 1
ATOM 985 C CA . GLU A 1 128 ? 2.508 0.745 -29.706 1.00 64.88 128 GLU A CA 1
ATOM 986 C C . GLU A 1 128 ? 2.923 -0.176 -28.570 1.00 64.88 128 GLU A C 1
ATOM 988 O O . GLU A 1 128 ? 4.016 -0.697 -28.694 1.00 64.88 128 GLU A O 1
ATOM 993 N N . TYR A 1 129 ? 2.097 -0.368 -27.526 1.00 69.81 129 TYR A N 1
ATOM 994 C CA . TYR A 1 129 ? 2.357 -1.205 -26.345 1.00 69.81 129 TYR A CA 1
ATOM 995 C C . TYR A 1 129 ? 1.197 -2.179 -26.087 1.00 69.81 129 TYR A C 1
ATOM 997 O O . TYR A 1 129 ? 0.069 -1.904 -26.502 1.00 69.81 129 TYR A O 1
ATOM 1005 N N . PRO A 1 130 ? 1.413 -3.338 -25.425 1.00 74.25 130 PRO A N 1
ATOM 1006 C CA . PRO A 1 130 ? 0.301 -4.177 -25.004 1.00 74.25 130 PRO A CA 1
ATOM 1007 C C . PRO A 1 130 ? -0.587 -3.359 -24.069 1.00 74.25 130 PRO A C 1
ATOM 1009 O O . PRO A 1 130 ? -0.084 -2.668 -23.186 1.00 74.25 130 PRO A O 1
ATOM 1012 N N . GLN A 1 131 ? -1.899 -3.426 -24.275 1.00 77.44 131 GLN A N 1
ATOM 1013 C CA . GLN A 1 131 ? -2.849 -2.716 -23.426 1.00 77.44 131 GLN A CA 1
ATOM 1014 C C . GLN A 1 131 ? -2.655 -3.137 -21.962 1.00 77.44 131 GLN A C 1
ATOM 1016 O O . GLN A 1 131 ? -2.673 -4.335 -21.673 1.00 77.44 131 GLN A O 1
ATOM 1021 N N . GLY A 1 132 ? -2.459 -2.159 -21.076 1.00 80.81 132 GLY A N 1
ATOM 1022 C CA . GLY A 1 132 ? -2.226 -2.396 -19.649 1.00 80.81 132 GLY A CA 1
ATOM 1023 C C . GLY A 1 132 ? -0.770 -2.714 -19.291 1.00 80.81 132 GLY A C 1
ATOM 1024 O O . GLY A 1 132 ? -0.475 -3.072 -18.162 1.00 80.81 132 GLY A O 1
ATOM 1025 N N . TYR A 1 133 ? 0.180 -2.638 -20.230 1.00 87.00 133 TYR A N 1
ATOM 1026 C CA . TYR A 1 133 ? 1.578 -2.935 -19.906 1.00 87.00 133 TYR A CA 1
ATOM 1027 C C . TYR A 1 133 ? 2.136 -1.906 -18.904 1.00 87.00 133 TYR A C 1
ATOM 1029 O O . TYR A 1 133 ? 2.149 -0.711 -19.226 1.00 87.00 133 TYR A O 1
ATOM 1037 N N . PRO A 1 134 ? 2.597 -2.343 -17.716 1.00 91.38 134 PRO A N 1
ATOM 1038 C CA . PRO A 1 134 ? 2.981 -1.442 -16.643 1.00 91.38 134 PRO A CA 1
ATOM 1039 C C . PRO A 1 134 ? 4.370 -0.845 -16.868 1.00 91.38 134 PRO A C 1
ATOM 1041 O O . PRO A 1 134 ? 5.290 -1.498 -17.376 1.00 91.38 134 PRO A O 1
ATOM 1044 N N . VAL A 1 135 ? 4.534 0.387 -16.402 1.00 93.06 135 VAL A N 1
ATOM 1045 C CA . VAL A 1 135 ? 5.816 1.075 -16.288 1.00 93.06 135 VAL A CA 1
ATOM 1046 C C . VAL A 1 135 ? 5.927 1.715 -14.909 1.00 93.06 135 VAL A C 1
ATOM 1048 O O . VAL A 1 135 ? 5.004 2.375 -14.430 1.00 93.06 135 VAL A O 1
ATOM 1051 N N . ILE A 1 136 ? 7.074 1.493 -14.279 1.00 96.06 136 ILE A N 1
ATOM 1052 C CA . ILE A 1 136 ? 7.416 2.006 -12.958 1.00 96.06 136 ILE A CA 1
ATOM 1053 C C . ILE A 1 136 ? 8.439 3.121 -13.136 1.00 96.06 136 ILE A C 1
ATOM 1055 O O . ILE A 1 136 ? 9.468 2.931 -13.787 1.00 96.06 136 ILE A O 1
ATOM 1059 N N . TYR A 1 137 ? 8.189 4.266 -12.521 1.00 95.88 137 TYR A N 1
ATOM 1060 C CA . TYR A 1 137 ? 9.126 5.374 -12.460 1.00 95.88 137 TYR A CA 1
ATOM 1061 C C . TYR A 1 137 ? 9.590 5.559 -11.023 1.00 95.88 137 TYR A C 1
ATOM 1063 O O . TYR A 1 137 ? 8.775 5.647 -10.109 1.00 95.88 137 TYR A O 1
ATOM 1071 N N . LEU A 1 138 ? 10.903 5.646 -10.823 1.00 96.75 138 LEU A N 1
ATOM 1072 C CA . LEU A 1 138 ? 11.487 5.874 -9.505 1.00 96.75 138 LEU A CA 1
ATOM 1073 C C . LEU A 1 138 ? 12.381 7.110 -9.534 1.00 96.75 138 LEU A C 1
ATOM 1075 O O . LEU A 1 138 ? 13.259 7.234 -10.397 1.00 96.75 138 LEU A O 1
ATOM 1079 N N . ASN A 1 139 ? 12.188 8.003 -8.564 1.00 96.25 139 ASN A N 1
ATOM 1080 C CA . ASN A 1 139 ? 12.980 9.213 -8.459 1.00 96.25 139 ASN A CA 1
ATOM 1081 C C . ASN A 1 139 ? 14.336 8.942 -7.810 1.00 96.25 139 ASN A C 1
ATOM 1083 O O . ASN A 1 139 ? 14.458 8.896 -6.585 1.00 96.25 139 ASN A O 1
ATOM 1087 N N . SER A 1 140 ? 15.379 8.814 -8.624 1.00 96.75 140 SER A N 1
ATOM 1088 C CA . SER A 1 140 ? 16.732 8.474 -8.164 1.00 96.75 140 SER A CA 1
ATOM 1089 C C . SER A 1 140 ? 17.338 9.493 -7.196 1.00 96.75 140 SER A C 1
ATOM 1091 O O . SER A 1 140 ? 18.278 9.145 -6.481 1.00 96.75 140 SER A O 1
ATOM 1093 N N . THR A 1 141 ? 16.780 10.705 -7.083 1.00 95.88 141 THR A N 1
ATOM 1094 C CA . THR A 1 141 ? 17.159 11.660 -6.030 1.00 95.88 141 THR A CA 1
ATOM 1095 C C . THR A 1 141 ? 16.979 11.070 -4.634 1.00 95.88 141 THR A C 1
ATOM 1097 O O . THR A 1 141 ? 17.734 11.437 -3.745 1.00 95.88 141 THR A O 1
ATOM 1100 N N . TRP A 1 142 ? 16.058 10.125 -4.426 1.00 94.50 142 TRP A N 1
ATOM 1101 C CA . TRP A 1 142 ? 15.813 9.497 -3.120 1.00 94.50 142 TRP A CA 1
ATOM 1102 C C . TRP A 1 142 ? 16.696 8.278 -2.835 1.00 94.50 142 TRP A C 1
ATOM 1104 O O . TRP A 1 142 ? 16.665 7.739 -1.731 1.00 94.50 142 TRP A O 1
ATOM 1114 N N . ALA A 1 143 ? 17.549 7.865 -3.777 1.00 95.12 143 ALA A N 1
ATOM 1115 C CA . ALA A 1 143 ? 18.403 6.686 -3.621 1.00 95.12 143 ALA A CA 1
ATOM 1116 C C . ALA A 1 143 ? 19.573 6.871 -2.623 1.00 95.12 143 ALA A C 1
ATOM 1118 O O . ALA A 1 143 ? 20.355 5.935 -2.389 1.00 95.12 143 ALA A O 1
ATOM 1119 N N . TYR A 1 144 ? 19.710 8.067 -2.027 1.00 93.81 144 TYR A N 1
ATOM 1120 C CA . TYR A 1 144 ? 20.623 8.306 -0.902 1.00 93.81 144 TYR A CA 1
ATOM 1121 C C . TYR A 1 144 ? 20.158 7.611 0.383 1.00 93.81 144 TYR A C 1
ATOM 1123 O O . TYR A 1 144 ? 21.002 7.284 1.219 1.00 93.81 144 TYR A O 1
ATOM 1131 N N . ASP A 1 145 ? 18.851 7.387 0.541 1.00 94.00 145 ASP A N 1
ATOM 1132 C CA . ASP A 1 145 ? 18.275 6.604 1.629 1.00 94.00 145 ASP A CA 1
ATOM 1133 C C . ASP A 1 145 ? 17.931 5.216 1.095 1.00 94.00 145 ASP A C 1
ATOM 1135 O O . ASP A 1 145 ? 16.936 5.016 0.402 1.00 94.00 145 ASP A O 1
ATOM 1139 N N . GLU A 1 146 ? 18.793 4.247 1.389 1.00 93.81 146 GLU A N 1
ATOM 1140 C CA . GLU A 1 146 ? 18.630 2.890 0.882 1.00 93.81 146 GLU A CA 1
ATOM 1141 C C . GLU A 1 146 ? 17.360 2.210 1.403 1.00 93.81 146 GLU A C 1
ATOM 1143 O O . GLU A 1 146 ? 16.711 1.501 0.636 1.00 93.81 146 GLU A O 1
ATOM 1148 N N . ALA A 1 147 ? 16.974 2.442 2.661 1.00 91.81 147 ALA A N 1
ATOM 1149 C CA . ALA A 1 147 ? 15.795 1.799 3.229 1.00 91.81 147 ALA A CA 1
ATOM 1150 C C . ALA A 1 147 ? 14.519 2.328 2.563 1.00 91.81 147 ALA A C 1
ATOM 1152 O O . ALA A 1 147 ? 13.682 1.548 2.099 1.00 91.81 147 ALA A O 1
ATOM 1153 N N . PHE A 1 148 ? 14.414 3.655 2.434 1.00 92.31 148 PHE A N 1
ATOM 1154 C CA . PHE A 1 148 ? 13.312 4.285 1.714 1.00 92.31 148 PHE A CA 1
ATOM 1155 C C . PHE A 1 148 ? 13.271 3.865 0.246 1.00 92.31 148 PHE A C 1
ATOM 1157 O O . PHE A 1 148 ? 12.218 3.472 -0.245 1.00 92.31 148 PHE A O 1
ATOM 1164 N N . TRP A 1 149 ? 14.415 3.873 -0.438 1.00 94.62 149 TRP A N 1
ATOM 1165 C CA . TRP A 1 149 ? 14.503 3.518 -1.853 1.00 94.62 149 TRP A CA 1
ATOM 1166 C C . TRP A 1 149 ? 14.029 2.093 -2.149 1.00 94.62 149 TRP A C 1
ATOM 1168 O O . TRP A 1 149 ? 13.302 1.869 -3.116 1.00 94.62 149 TRP A O 1
ATOM 1178 N N . ARG A 1 150 ? 14.408 1.128 -1.302 1.00 96.00 150 ARG A N 1
ATOM 1179 C CA . ARG A 1 150 ? 13.949 -0.262 -1.425 1.00 96.00 150 ARG A CA 1
ATOM 1180 C C . ARG A 1 150 ? 12.447 -0.370 -1.174 1.00 96.00 150 ARG A C 1
ATOM 1182 O O . ARG A 1 150 ? 11.748 -0.933 -2.010 1.00 96.00 150 ARG A O 1
ATOM 1189 N N . SER A 1 151 ? 11.951 0.226 -0.085 1.00 94.81 151 SER A N 1
ATOM 1190 C CA . SER A 1 151 ? 10.514 0.264 0.229 1.00 94.81 151 SER A CA 1
ATOM 1191 C C . SER A 1 151 ? 9.682 0.892 -0.888 1.00 94.81 151 SER A C 1
ATOM 1193 O O . SER A 1 151 ? 8.628 0.358 -1.228 1.00 94.81 151 SER A O 1
ATOM 1195 N N . LEU A 1 152 ? 10.161 1.989 -1.476 1.00 95.38 152 LEU A N 1
ATOM 1196 C CA . LEU A 1 152 ? 9.517 2.662 -2.597 1.00 95.38 152 LEU A CA 1
ATOM 1197 C C . LEU A 1 152 ? 9.460 1.753 -3.831 1.00 95.38 152 LEU A C 1
ATOM 1199 O O . LEU A 1 152 ? 8.414 1.635 -4.451 1.00 95.38 152 LEU A O 1
ATOM 1203 N N . ALA A 1 153 ? 10.550 1.059 -4.170 1.00 97.56 153 ALA A N 1
ATOM 1204 C CA . ALA A 1 153 ? 10.546 0.137 -5.304 1.00 97.56 153 ALA A CA 1
ATOM 1205 C C . ALA A 1 153 ? 9.520 -1.003 -5.131 1.00 97.56 153 ALA A C 1
ATOM 1207 O O . ALA A 1 153 ? 8.859 -1.379 -6.099 1.00 97.56 153 ALA A O 1
ATOM 1208 N N . VAL A 1 154 ? 9.354 -1.525 -3.907 1.00 97.88 154 VAL A N 1
ATOM 1209 C CA . VAL A 1 154 ? 8.307 -2.518 -3.595 1.00 97.88 154 VAL A CA 1
ATOM 1210 C C . VAL A 1 154 ? 6.908 -1.919 -3.730 1.00 97.88 154 VAL A C 1
ATOM 1212 O O . VAL A 1 154 ? 6.045 -2.537 -4.354 1.00 97.88 154 VAL A O 1
ATOM 1215 N N . HIS A 1 155 ? 6.701 -0.725 -3.172 1.00 97.12 155 HIS A N 1
ATOM 1216 C CA . HIS A 1 155 ? 5.433 0.005 -3.214 1.00 97.12 155 HIS A CA 1
ATOM 1217 C C . HIS A 1 155 ? 4.974 0.204 -4.664 1.00 97.12 155 HIS A C 1
ATOM 1219 O O . HIS A 1 155 ? 3.888 -0.228 -5.047 1.00 97.12 155 HIS A O 1
ATOM 1225 N N . GLU A 1 156 ? 5.860 0.729 -5.509 1.00 97.62 156 GLU A N 1
ATOM 1226 C CA . GLU A 1 156 ? 5.571 0.951 -6.924 1.00 97.62 156 GLU A CA 1
ATOM 1227 C C . GLU A 1 156 ? 5.332 -0.353 -7.695 1.00 97.62 156 GLU A C 1
ATOM 1229 O O . GLU A 1 156 ? 4.406 -0.467 -8.498 1.00 97.62 156 GLU A O 1
ATOM 1234 N N . PHE A 1 157 ? 6.104 -1.406 -7.418 1.00 98.19 157 PHE A N 1
ATOM 1235 C CA . PHE A 1 157 ? 5.821 -2.704 -8.029 1.00 98.19 157 PHE A CA 1
ATOM 1236 C C . PHE A 1 157 ? 4.448 -3.253 -7.637 1.00 98.19 157 PHE A C 1
ATOM 1238 O O . PHE A 1 157 ? 3.776 -3.870 -8.470 1.00 98.19 157 PHE A O 1
ATOM 1245 N N . HIS A 1 158 ? 4.006 -3.013 -6.401 1.00 97.81 158 HIS A N 1
ATOM 1246 C CA . HIS A 1 158 ? 2.695 -3.455 -5.954 1.00 97.81 158 HIS A CA 1
ATOM 1247 C C . HIS A 1 158 ? 1.568 -2.786 -6.748 1.00 97.81 158 HIS A C 1
ATOM 1249 O O . HIS A 1 158 ? 0.623 -3.479 -7.121 1.00 97.81 158 HIS A O 1
ATOM 1255 N N . HIS A 1 159 ? 1.697 -1.512 -7.135 1.00 97.38 159 HIS A N 1
ATOM 1256 C CA . HIS A 1 159 ? 0.752 -0.889 -8.071 1.00 97.38 159 HIS A CA 1
ATOM 1257 C C . HIS A 1 159 ? 0.660 -1.642 -9.406 1.00 97.38 159 HIS A C 1
ATOM 1259 O O . HIS A 1 159 ? -0.430 -1.816 -9.945 1.00 97.38 159 HIS A O 1
ATOM 1265 N N . GLY A 1 160 ? 1.770 -2.182 -9.919 1.00 96.31 160 GLY A N 1
ATOM 1266 C CA . GLY A 1 160 ? 1.754 -3.044 -11.108 1.00 96.31 160 GLY A CA 1
ATOM 1267 C C . GLY A 1 160 ? 0.912 -4.320 -10.933 1.00 96.31 160 GLY A C 1
ATOM 1268 O O . GLY A 1 160 ? 0.275 -4.774 -11.886 1.00 96.31 160 GLY A O 1
ATOM 1269 N N . LEU A 1 161 ? 0.876 -4.888 -9.723 1.00 96.88 161 LEU A N 1
ATOM 1270 C CA . LEU A 1 161 ? -0.003 -6.015 -9.378 1.00 96.88 161 LEU A CA 1
ATOM 1271 C C . LEU A 1 161 ? -1.465 -5.569 -9.247 1.00 96.88 161 LEU A C 1
ATOM 1273 O O . LEU A 1 161 ? -2.364 -6.277 -9.700 1.00 96.88 161 LEU A O 1
ATOM 1277 N N . GLN A 1 162 ? -1.700 -4.394 -8.660 1.00 95.44 162 GLN A N 1
ATOM 1278 C CA . GLN A 1 162 ? -3.034 -3.810 -8.507 1.00 95.44 162 GLN A CA 1
ATOM 1279 C C . GLN A 1 162 ? -3.687 -3.546 -9.865 1.00 95.44 162 GLN A C 1
ATOM 1281 O O . GLN A 1 162 ? -4.813 -3.988 -10.078 1.00 95.44 162 GLN A O 1
ATOM 1286 N N . TYR A 1 163 ? -2.957 -2.954 -10.815 1.00 93.44 163 TYR A N 1
ATOM 1287 C CA . TYR A 1 163 ? -3.425 -2.752 -12.191 1.00 93.44 163 TYR A CA 1
ATOM 1288 C C . TYR A 1 163 ? -3.807 -4.064 -12.895 1.00 93.44 163 TYR A C 1
ATOM 1290 O O . TYR A 1 163 ? -4.797 -4.120 -13.621 1.00 93.44 163 TYR A O 1
ATOM 1298 N N . ALA A 1 164 ? -3.084 -5.160 -12.634 1.00 92.25 164 ALA A N 1
ATOM 1299 C CA . ALA A 1 164 ? -3.455 -6.473 -13.165 1.00 92.25 164 ALA A CA 1
ATOM 1300 C C . ALA A 1 164 ? -4.729 -7.055 -12.532 1.00 92.25 164 ALA A C 1
ATOM 1302 O O . ALA A 1 164 ? -5.389 -7.895 -13.150 1.00 92.25 164 ALA A O 1
ATOM 1303 N N . ALA A 1 165 ? -5.070 -6.634 -11.313 1.00 92.38 165 ALA A N 1
ATOM 1304 C CA . ALA A 1 165 ? -6.281 -7.055 -10.624 1.00 92.38 165 ALA A CA 1
ATOM 1305 C C . ALA A 1 165 ? -7.488 -6.176 -10.984 1.00 92.38 165 ALA A C 1
ATOM 1307 O O . ALA A 1 165 ? -8.576 -6.708 -11.196 1.00 92.38 165 ALA A O 1
ATOM 1308 N N . ARG A 1 166 ? -7.319 -4.851 -11.051 1.00 91.19 166 ARG A N 1
ATOM 1309 C CA . ARG A 1 166 ? -8.410 -3.879 -11.184 1.00 91.19 166 ARG A CA 1
ATOM 1310 C C . ARG A 1 166 ? -7.923 -2.598 -11.867 1.00 91.19 166 ARG A C 1
ATOM 1312 O O . ARG A 1 166 ? -6.856 -2.088 -11.553 1.00 91.19 166 ARG A O 1
ATOM 1319 N N . GLU A 1 167 ? -8.747 -2.039 -12.752 1.00 84.94 167 GLU A N 1
ATOM 1320 C CA . GLU A 1 167 ? -8.507 -0.705 -13.317 1.00 84.94 167 GLU A CA 1
ATOM 1321 C C . GLU A 1 167 ? -8.704 0.378 -12.245 1.00 84.94 167 GLU A C 1
ATOM 1323 O O . GLU A 1 167 ? -9.705 0.363 -11.524 1.00 84.94 167 GLU A O 1
ATOM 1328 N N . LEU A 1 168 ? -7.787 1.346 -12.177 1.00 80.81 168 LEU A N 1
ATOM 1329 C CA . LEU A 1 168 ? -7.908 2.485 -11.269 1.00 80.81 168 LEU A CA 1
ATOM 1330 C C . LEU A 1 168 ? -9.149 3.322 -11.630 1.00 80.81 168 LEU A C 1
ATOM 1332 O O . LEU A 1 168 ? -9.203 3.996 -12.662 1.00 80.81 168 LEU A O 1
ATOM 1336 N N . GLY A 1 169 ? -10.161 3.265 -10.766 1.00 76.38 169 GLY A N 1
ATOM 1337 C CA . GLY A 1 169 ? -11.346 4.114 -10.829 1.00 76.38 169 GLY A CA 1
ATOM 1338 C C . GLY A 1 169 ? -11.043 5.594 -10.562 1.00 76.38 169 GLY A C 1
ATOM 1339 O O . GLY A 1 169 ? -10.012 5.967 -10.012 1.00 76.38 169 GLY A O 1
ATOM 1340 N N . SER A 1 170 ? -11.975 6.472 -10.937 1.00 71.75 170 SER A N 1
ATOM 1341 C CA . SER A 1 170 ? -11.879 7.901 -10.623 1.00 71.75 170 SER A CA 1
ATOM 1342 C C . SER A 1 170 ? -12.467 8.202 -9.240 1.00 71.75 170 SER A C 1
ATOM 1344 O O . SER A 1 170 ? -13.659 7.969 -9.036 1.00 71.75 170 SER A O 1
ATOM 1346 N N . GLY A 1 171 ? -11.689 8.803 -8.338 1.00 73.00 171 GLY A N 1
ATOM 1347 C CA . GLY A 1 171 ? -12.183 9.349 -7.067 1.00 73.00 171 GLY A CA 1
ATOM 1348 C C . GLY A 1 171 ? -11.247 9.092 -5.887 1.00 73.00 171 GLY A C 1
ATOM 1349 O O . GLY A 1 171 ? -10.413 8.195 -5.936 1.00 73.00 171 GLY A O 1
ATOM 1350 N N . SER A 1 172 ? -11.409 9.866 -4.811 1.00 69.62 172 SER A N 1
ATOM 1351 C CA . SER A 1 172 ? -10.616 9.718 -3.580 1.00 69.62 172 SER A CA 1
ATOM 1352 C C . SER A 1 172 ? -10.821 8.366 -2.899 1.00 69.62 172 SER A C 1
ATOM 1354 O O . SER A 1 172 ? -9.886 7.834 -2.310 1.00 69.62 172 SER A O 1
ATOM 1356 N N . GLU A 1 173 ? -12.027 7.797 -3.021 1.00 74.38 173 GLU A N 1
ATOM 1357 C CA . GLU A 1 173 ? -12.326 6.458 -2.515 1.00 74.38 173 GLU A CA 1
ATOM 1358 C C . GLU A 1 173 ? -11.434 5.406 -3.178 1.00 74.38 173 GLU A C 1
ATOM 1360 O O . GLU A 1 173 ? -11.014 4.471 -2.516 1.00 74.38 173 GLU A O 1
ATOM 1365 N N . GLU A 1 174 ? -11.102 5.547 -4.460 1.00 82.56 174 GLU A N 1
ATOM 1366 C CA . GLU A 1 174 ? -10.222 4.579 -5.104 1.00 82.56 174 GLU A CA 1
ATOM 1367 C C . GLU A 1 174 ? -8.773 4.782 -4.633 1.00 82.56 174 GLU A C 1
ATOM 1369 O O . GLU A 1 174 ? -8.122 3.821 -4.235 1.00 82.56 174 GLU A O 1
ATOM 1374 N N . SER A 1 175 ? -8.291 6.029 -4.590 1.00 86.19 175 SER A N 1
ATOM 1375 C CA . SER A 1 175 ? -6.890 6.338 -4.282 1.00 86.19 175 SER A CA 1
ATOM 1376 C C . SER A 1 175 ? -6.419 5.826 -2.919 1.00 86.19 175 SER A C 1
ATOM 1378 O O . SER A 1 175 ? -5.318 5.290 -2.835 1.00 86.19 175 SER A O 1
ATOM 1380 N N . TRP A 1 176 ? -7.216 5.952 -1.848 1.00 89.25 176 TRP A N 1
ATOM 1381 C CA . TRP A 1 176 ? -6.710 5.610 -0.511 1.00 89.25 176 TRP A CA 1
ATOM 1382 C C . TRP A 1 176 ? -6.312 4.132 -0.391 1.00 89.25 176 TRP A C 1
ATOM 1384 O O . TRP A 1 176 ? -5.279 3.826 0.200 1.00 89.25 176 TRP A O 1
ATOM 1394 N N . TYR A 1 177 ? -7.103 3.215 -0.963 1.00 92.88 177 TYR A N 1
ATOM 1395 C CA . TYR A 1 177 ? -6.858 1.781 -0.806 1.00 92.88 177 TYR A CA 1
ATOM 1396 C C . TYR A 1 177 ? -5.683 1.302 -1.659 1.00 92.88 177 TYR A C 1
ATOM 1398 O O . TYR A 1 177 ? -4.934 0.410 -1.242 1.00 92.88 177 TYR A O 1
ATOM 1406 N N . TRP A 1 178 ? -5.492 1.920 -2.829 1.00 93.81 178 TRP A N 1
ATOM 1407 C CA . TRP A 1 178 ? -4.333 1.681 -3.689 1.00 93.81 178 TRP A CA 1
ATOM 1408 C C . TRP A 1 178 ? -3.036 2.022 -2.949 1.00 93.81 178 TRP A C 1
ATOM 1410 O O . TRP A 1 178 ? -2.170 1.156 -2.816 1.00 93.81 178 TRP A O 1
ATOM 1420 N N . GLU A 1 179 ? -2.950 3.217 -2.364 1.00 93.75 179 GLU A N 1
ATOM 1421 C CA . GLU A 1 179 ? -1.764 3.664 -1.619 1.00 93.75 179 GLU A CA 1
ATOM 1422 C C . GLU A 1 179 ? -1.546 2.886 -0.313 1.00 93.75 179 GLU A C 1
ATOM 1424 O O . GLU A 1 179 ? -0.425 2.469 0.005 1.00 93.75 179 GLU A O 1
ATOM 1429 N N . ALA A 1 180 ? -2.624 2.628 0.438 1.00 94.19 180 ALA A N 1
ATOM 1430 C CA . ALA A 1 180 ? -2.562 1.878 1.691 1.00 94.19 180 ALA A CA 1
ATOM 1431 C C . ALA A 1 180 ? -2.040 0.453 1.472 1.00 94.19 180 ALA A C 1
ATOM 1433 O O . ALA A 1 180 ? -1.268 -0.073 2.276 1.00 94.19 180 ALA A O 1
ATOM 1434 N N . SER A 1 181 ? -2.485 -0.222 0.407 1.00 96.00 181 SER A N 1
ATOM 1435 C CA . SER A 1 181 ? -2.069 -1.605 0.143 1.00 96.00 181 SER A CA 1
ATOM 1436 C C . SER A 1 181 ? -0.696 -1.693 -0.521 1.00 96.00 181 SER A C 1
ATOM 1438 O O . SER A 1 181 ? 0.056 -2.609 -0.198 1.00 96.00 181 SER A O 1
ATOM 1440 N N . ALA A 1 182 ? -0.299 -0.709 -1.332 1.00 96.06 182 ALA A N 1
ATOM 1441 C CA . ALA A 1 182 ? 1.076 -0.606 -1.821 1.00 96.06 182 ALA A CA 1
ATOM 1442 C C . ALA A 1 182 ? 2.078 -0.366 -0.680 1.00 96.06 182 ALA A C 1
ATOM 1444 O O . ALA A 1 182 ? 3.124 -1.009 -0.617 1.00 96.06 182 ALA A O 1
ATOM 1445 N N . SER A 1 183 ? 1.730 0.481 0.291 1.00 94.44 183 SER A N 1
ATOM 1446 C CA . SER A 1 183 ? 2.563 0.714 1.481 1.00 94.44 183 SER A CA 1
ATOM 1447 C C . SER A 1 183 ? 2.658 -0.527 2.376 1.00 94.44 183 SER A C 1
ATOM 1449 O O . SER A 1 183 ? 3.746 -0.893 2.818 1.00 94.44 183 SER A O 1
ATOM 1451 N N . TRP A 1 184 ? 1.541 -1.241 2.565 1.00 94.56 184 TRP A N 1
ATOM 1452 C CA . TRP A 1 184 ? 1.520 -2.535 3.258 1.00 94.56 184 TRP A CA 1
ATOM 1453 C C . TRP A 1 184 ? 2.438 -3.567 2.592 1.00 94.56 184 TRP A C 1
ATOM 1455 O O . TRP A 1 184 ? 3.126 -4.318 3.284 1.00 94.56 184 TRP A O 1
ATOM 1465 N N . ALA A 1 185 ? 2.488 -3.594 1.260 1.00 95.81 185 ALA A N 1
ATOM 1466 C CA . ALA A 1 185 ? 3.315 -4.543 0.527 1.00 95.81 185 ALA A CA 1
ATOM 1467 C C . ALA A 1 185 ? 4.810 -4.389 0.847 1.00 95.81 185 ALA A C 1
ATOM 1469 O O . ALA A 1 185 ? 5.515 -5.391 1.008 1.00 95.81 185 ALA A O 1
ATOM 1470 N N . SER A 1 186 ? 5.281 -3.152 1.017 1.00 94.44 186 SER A N 1
ATOM 1471 C CA . SER A 1 186 ? 6.661 -2.861 1.416 1.00 94.44 186 SER A CA 1
ATOM 1472 C C . SER A 1 186 ? 7.015 -3.450 2.781 1.00 94.44 186 SER A C 1
ATOM 1474 O O . SER A 1 186 ? 8.128 -3.946 2.947 1.00 94.44 186 SER A O 1
ATOM 1476 N N . LEU A 1 187 ? 6.067 -3.500 3.724 1.00 90.62 187 LEU A N 1
ATOM 1477 C CA . LEU A 1 187 ? 6.282 -4.100 5.050 1.00 90.62 187 LEU A CA 1
ATOM 1478 C C . LEU A 1 187 ? 6.570 -5.599 4.991 1.00 90.62 187 LEU A C 1
ATOM 1480 O O . LEU A 1 187 ? 7.274 -6.137 5.844 1.00 90.62 187 LEU A O 1
ATOM 1484 N N . LEU A 1 188 ? 5.999 -6.287 4.003 1.00 92.50 188 LEU A N 1
ATOM 1485 C CA . LEU A 1 188 ? 6.130 -7.733 3.875 1.00 92.50 188 LEU A CA 1
ATOM 1486 C C . LEU A 1 188 ? 7.442 -8.148 3.219 1.00 92.50 188 LEU A C 1
ATOM 1488 O O . LEU A 1 188 ? 8.045 -9.143 3.624 1.00 92.50 188 LEU A O 1
ATOM 1492 N N . VAL A 1 189 ? 7.870 -7.402 2.203 1.00 94.69 189 VAL A N 1
ATOM 1493 C CA . VAL A 1 189 ? 9.074 -7.726 1.426 1.00 94.69 189 VAL A CA 1
ATOM 1494 C C . VAL A 1 189 ? 10.327 -7.153 2.082 1.00 94.69 189 VAL A C 1
ATOM 1496 O O . VAL A 1 189 ? 11.370 -7.803 2.097 1.00 94.69 189 VAL A O 1
ATOM 1499 N N . GLU A 1 190 ? 10.224 -5.953 2.649 1.00 91.62 190 GLU A N 1
ATOM 1500 C CA . GLU A 1 190 ? 11.341 -5.193 3.209 1.00 91.62 190 GLU A CA 1
ATOM 1501 C C . GLU A 1 190 ? 11.093 -4.839 4.692 1.00 91.62 190 GLU A C 1
ATOM 1503 O O . GLU A 1 190 ? 11.152 -3.666 5.059 1.00 91.62 190 GLU A O 1
ATOM 1508 N N . PRO A 1 191 ? 10.847 -5.821 5.586 1.00 87.88 191 PRO A N 1
ATOM 1509 C CA . PRO A 1 191 ? 10.469 -5.550 6.978 1.00 87.88 191 PRO A CA 1
ATOM 1510 C C . PRO A 1 191 ? 11.542 -4.782 7.767 1.00 87.88 191 PRO A C 1
ATOM 1512 O O . PRO A 1 191 ? 11.217 -3.970 8.627 1.00 87.88 191 PRO A O 1
ATOM 1515 N N . ASP A 1 192 ? 12.824 -4.996 7.456 1.00 82.00 192 ASP A N 1
ATOM 1516 C CA . ASP A 1 192 ? 13.944 -4.284 8.094 1.00 82.00 192 ASP A CA 1
ATOM 1517 C C . ASP A 1 192 ? 14.126 -2.857 7.548 1.00 82.00 192 ASP A C 1
ATOM 1519 O O . ASP A 1 192 ? 14.751 -2.008 8.187 1.00 82.00 192 ASP A O 1
ATOM 1523 N N . SER A 1 193 ? 13.589 -2.604 6.354 1.00 73.38 193 SER A N 1
ATOM 1524 C CA . SER A 1 193 ? 13.711 -1.351 5.615 1.00 73.38 193 SER A CA 1
ATOM 1525 C C . SER A 1 193 ? 12.355 -0.690 5.423 1.00 73.38 193 SER A C 1
ATOM 1527 O O . SER A 1 193 ? 12.225 0.080 4.474 1.00 73.38 193 SER A O 1
ATOM 1529 N N . ALA A 1 194 ? 11.373 -0.999 6.282 1.00 69.31 194 ALA A N 1
ATOM 1530 C CA . ALA A 1 194 ? 9.981 -0.551 6.253 1.00 69.31 194 ALA A CA 1
ATOM 1531 C C . ALA A 1 194 ? 9.870 0.965 6.464 1.00 69.31 194 ALA A C 1
ATOM 1533 O O . ALA A 1 194 ? 9.213 1.454 7.370 1.00 69.31 194 ALA A O 1
ATOM 1534 N N . ALA A 1 195 ? 10.561 1.744 5.641 1.00 77.75 195 ALA A N 1
ATOM 1535 C CA . ALA A 1 195 ? 10.707 3.171 5.784 1.00 77.75 195 ALA A CA 1
ATOM 1536 C C . ALA A 1 195 ? 9.334 3.824 5.730 1.00 77.75 195 ALA A C 1
ATOM 1538 O O . ALA A 1 195 ? 9.080 4.703 6.535 1.00 77.75 195 ALA A O 1
ATOM 1539 N N . LEU A 1 196 ? 8.415 3.328 4.893 1.00 76.38 196 LEU A N 1
ATOM 1540 C CA . LEU A 1 196 ? 7.038 3.824 4.832 1.00 76.38 196 LEU A CA 1
ATOM 1541 C C . LEU A 1 196 ? 6.268 3.700 6.165 1.00 76.38 196 LEU A C 1
ATOM 1543 O O . LEU A 1 196 ? 5.264 4.394 6.323 1.00 76.38 196 LEU A O 1
ATOM 1547 N N . ASP A 1 197 ? 6.777 2.962 7.165 1.00 80.06 197 ASP A N 1
ATOM 1548 C CA . ASP A 1 197 ? 6.302 3.023 8.559 1.00 80.06 197 ASP A CA 1
ATOM 1549 C C . ASP A 1 197 ? 6.305 4.442 9.130 1.00 80.06 197 ASP A C 1
ATOM 1551 O O . ASP A 1 197 ? 5.519 4.730 10.030 1.00 80.06 197 ASP A O 1
ATOM 1555 N N . TYR A 1 198 ? 7.120 5.364 8.601 1.00 79.44 198 TYR A N 1
ATOM 1556 C CA . TYR A 1 198 ? 7.091 6.764 9.039 1.00 79.44 198 TYR A CA 1
ATOM 1557 C C . TYR A 1 198 ? 5.725 7.435 8.807 1.00 79.44 198 TYR A C 1
ATOM 1559 O O . TYR A 1 198 ? 5.444 8.465 9.421 1.00 79.44 198 TYR A O 1
ATOM 1567 N N . THR A 1 199 ? 4.873 6.875 7.940 1.00 84.69 199 THR A N 1
ATOM 1568 C CA . THR A 1 199 ? 3.506 7.366 7.706 1.00 84.69 199 THR A CA 1
ATOM 1569 C C . THR A 1 199 ? 2.523 6.913 8.789 1.00 84.69 199 THR A C 1
ATOM 1571 O O . THR A 1 199 ? 1.489 7.554 8.972 1.00 84.69 199 THR A O 1
ATOM 1574 N N . VAL A 1 200 ? 2.862 5.880 9.573 1.00 85.25 200 VAL A N 1
ATOM 1575 C CA . VAL A 1 200 ? 2.013 5.384 10.667 1.00 85.25 200 VAL A CA 1
ATOM 1576 C C . VAL A 1 200 ? 1.854 6.414 11.783 1.00 85.25 200 VAL A C 1
ATOM 1578 O O . VAL A 1 200 ? 0.709 6.683 12.129 1.00 85.25 200 VAL A O 1
ATOM 1581 N N . PRO A 1 201 ? 2.916 7.069 12.304 1.00 85.12 201 PRO A N 1
ATOM 1582 C CA . PRO A 1 201 ? 2.748 8.175 13.246 1.00 85.12 201 PRO A CA 1
ATOM 1583 C C . PRO A 1 201 ? 1.812 9.274 12.742 1.00 85.12 201 PRO A C 1
ATOM 1585 O O . PRO A 1 201 ? 1.019 9.804 13.512 1.00 85.12 201 PRO A O 1
ATOM 1588 N N . TRP A 1 202 ? 1.856 9.581 11.441 1.00 84.62 202 TRP A N 1
ATOM 1589 C CA . TRP A 1 202 ? 0.959 10.572 10.854 1.00 84.62 202 TRP A CA 1
ATOM 1590 C C . TRP A 1 202 ? -0.501 10.104 10.902 1.00 84.62 202 TRP A C 1
ATOM 1592 O O . TRP A 1 202 ? -1.370 10.884 11.283 1.00 84.62 202 TRP A O 1
ATOM 1602 N N . TYR A 1 203 ? -0.776 8.839 10.555 1.00 86.31 203 TYR A N 1
ATOM 1603 C CA . TYR A 1 203 ? -2.109 8.252 10.723 1.00 86.31 203 TYR A CA 1
ATOM 1604 C C . TYR A 1 203 ? -2.546 8.267 12.189 1.00 86.31 203 TYR A C 1
ATOM 1606 O O . TYR A 1 203 ? -3.646 8.730 12.475 1.00 86.31 203 TYR A O 1
ATOM 1614 N N . SER A 1 204 ? -1.689 7.824 13.113 1.00 86.19 204 SER A N 1
ATOM 1615 C CA . SER A 1 204 ? -1.986 7.815 14.546 1.00 86.19 204 SER A CA 1
ATOM 1616 C C . SER A 1 204 ? -2.443 9.201 15.006 1.00 86.19 204 SER A C 1
ATOM 1618 O O . SER A 1 204 ? -3.552 9.331 15.530 1.00 86.19 204 SER A O 1
ATOM 1620 N N . ASP A 1 205 ? -1.663 10.242 14.696 1.00 86.44 205 ASP A N 1
ATOM 1621 C CA . ASP A 1 205 ? -1.946 11.646 15.031 1.00 86.44 205 ASP A CA 1
ATOM 1622 C C . ASP A 1 205 ? -3.208 12.213 14.360 1.00 86.44 205 ASP A C 1
ATOM 1624 O O . ASP A 1 205 ? -3.741 13.232 14.803 1.00 86.44 205 ASP A O 1
ATOM 1628 N N . GLN A 1 206 ? -3.670 11.594 13.274 1.00 87.25 206 GLN A N 1
ATOM 1629 C CA . GLN A 1 206 ? -4.810 12.032 12.466 1.00 87.25 206 GLN A CA 1
ATOM 1630 C C . GLN A 1 206 ? -5.923 10.984 12.418 1.00 87.25 206 GLN A C 1
ATOM 1632 O O . GLN A 1 206 ? -6.736 10.985 11.499 1.00 87.25 206 GLN A O 1
ATOM 1637 N N . SER A 1 207 ? -5.988 10.109 13.419 1.00 86.88 207 SER A N 1
ATOM 1638 C CA . SER A 1 207 ? -6.896 8.960 13.425 1.00 86.88 207 SER A CA 1
ATOM 1639 C C . SER A 1 207 ? -8.387 9.317 13.401 1.00 86.88 207 SER A C 1
ATOM 1641 O O . SER A 1 207 ? -9.214 8.453 13.113 1.00 86.88 207 SER A O 1
ATOM 1643 N N . THR A 1 208 ? -8.736 10.584 13.642 1.00 85.75 208 THR A N 1
ATOM 1644 C CA . THR A 1 208 ? -10.100 11.114 13.513 1.00 85.75 208 THR A CA 1
ATOM 1645 C C . THR A 1 208 ? -10.518 11.406 12.073 1.00 85.75 208 THR A C 1
ATOM 1647 O O . THR A 1 208 ? -11.709 11.613 11.844 1.00 85.75 208 THR A O 1
ATOM 1650 N N . LEU A 1 209 ? -9.575 11.468 11.125 1.00 85.25 209 LEU A N 1
ATOM 1651 C CA . LEU A 1 209 ? -9.892 11.551 9.700 1.00 85.25 209 LEU A CA 1
ATOM 1652 C C . LEU A 1 209 ? -10.572 10.260 9.238 1.00 85.25 209 LEU A C 1
ATOM 1654 O O . LEU A 1 209 ? -10.373 9.192 9.818 1.00 85.25 209 LEU A O 1
ATOM 1658 N N . SER A 1 210 ? -11.363 10.359 8.171 1.00 85.25 210 SER A N 1
ATOM 1659 C CA . SER A 1 210 ? -11.982 9.189 7.559 1.00 85.25 210 SER A CA 1
ATOM 1660 C C . SER A 1 210 ? -10.922 8.188 7.093 1.00 85.25 210 SER A C 1
ATOM 1662 O O . SER A 1 210 ? -9.902 8.578 6.523 1.00 85.25 210 SER A O 1
ATOM 1664 N N . TYR A 1 211 ? -11.152 6.886 7.283 1.00 84.25 211 TYR A N 1
ATOM 1665 C CA . TYR A 1 211 ? -10.254 5.830 6.793 1.00 84.25 211 TYR A CA 1
ATOM 1666 C C . TYR A 1 211 ? -9.972 5.916 5.290 1.00 84.25 211 TYR A C 1
ATOM 1668 O O . TYR A 1 211 ? -8.891 5.535 4.852 1.00 84.25 211 TYR A O 1
ATOM 1676 N N . ASP A 1 212 ? -10.905 6.466 4.514 1.00 82.06 212 ASP A N 1
ATOM 1677 C CA . ASP A 1 212 ? -10.767 6.705 3.076 1.00 82.06 212 ASP A CA 1
ATOM 1678 C C . ASP A 1 212 ? -10.187 8.089 2.714 1.00 82.06 212 ASP A C 1
ATOM 1680 O O . ASP A 1 212 ? -10.173 8.486 1.545 1.00 82.06 212 ASP A O 1
ATOM 1684 N N . SER A 1 213 ? -9.700 8.846 3.700 1.00 80.50 213 SER A N 1
ATOM 1685 C CA . SER A 1 213 ? -9.130 10.172 3.485 1.00 80.50 213 SER A CA 1
ATOM 1686 C C . SER A 1 213 ? -7.840 10.090 2.674 1.00 80.50 213 SER A C 1
ATOM 1688 O O . SER A 1 213 ? -6.873 9.429 3.054 1.00 80.50 213 SER A O 1
ATOM 1690 N N . ALA A 1 214 ? -7.799 10.858 1.587 1.00 81.56 214 ALA A N 1
ATOM 1691 C CA . ALA A 1 214 ? -6.585 11.137 0.821 1.00 81.56 214 ALA A CA 1
ATOM 1692 C C . ALA A 1 214 ? -5.830 12.373 1.351 1.00 81.56 214 ALA A C 1
ATOM 1694 O O . ALA A 1 214 ? -4.940 12.901 0.689 1.00 81.56 214 ALA A O 1
ATOM 1695 N N . THR A 1 215 ? -6.209 12.894 2.523 1.00 81.19 215 THR A N 1
ATOM 1696 C CA . THR A 1 215 ? -5.562 14.079 3.094 1.00 81.19 215 THR A CA 1
ATOM 1697 C C . THR A 1 215 ? -4.172 13.721 3.594 1.00 81.19 215 THR A C 1
ATOM 1699 O O . THR A 1 215 ? -4.015 12.862 4.457 1.00 81.19 215 THR A O 1
ATOM 1702 N N . GLY A 1 216 ? -3.155 14.442 3.133 1.00 81.38 216 GLY A N 1
ATOM 1703 C CA . GLY A 1 216 ? -1.818 14.287 3.682 1.00 81.38 216 GLY A CA 1
ATOM 1704 C C . GLY A 1 216 ? -1.239 12.896 3.407 1.00 81.38 216 GLY A C 1
ATOM 1705 O O . GLY A 1 216 ? -1.307 12.395 2.292 1.00 81.38 216 GLY A O 1
ATOM 1706 N N . SER A 1 217 ? -0.694 12.266 4.447 1.00 82.19 217 SER A N 1
ATOM 1707 C CA . SER A 1 217 ? -0.163 10.898 4.376 1.00 82.19 217 SER A CA 1
ATOM 1708 C C . SER A 1 217 ? -1.135 9.861 4.945 1.00 82.19 217 SER A C 1
ATOM 1710 O O . SER A 1 217 ? -0.722 8.740 5.234 1.00 82.19 217 SER A O 1
ATOM 1712 N N . HIS A 1 218 ? -2.415 10.226 5.106 1.00 83.62 218 HIS A N 1
ATOM 1713 C CA . HIS A 1 218 ? -3.420 9.366 5.730 1.00 83.62 218 HIS A CA 1
ATOM 1714 C C . HIS A 1 218 ? -3.565 8.039 4.985 1.00 83.62 218 HIS A C 1
ATOM 1716 O O . HIS A 1 218 ? -3.466 6.977 5.590 1.00 83.62 218 HIS A O 1
ATOM 1722 N N . ALA A 1 219 ? -3.723 8.110 3.661 1.00 85.62 219 ALA A N 1
ATOM 1723 C CA . ALA A 1 219 ? -3.869 6.944 2.798 1.00 85.62 219 ALA A CA 1
ATOM 1724 C C . ALA A 1 219 ? -2.707 5.948 2.954 1.00 85.62 219 ALA A C 1
ATOM 1726 O O . ALA A 1 219 ? -2.935 4.754 3.094 1.00 85.62 219 ALA A O 1
ATOM 1727 N N . TYR A 1 220 ? -1.466 6.434 3.022 1.00 86.19 220 TYR A N 1
ATOM 1728 C CA . TYR A 1 220 ? -0.292 5.586 3.238 1.00 86.19 220 TYR A CA 1
ATOM 1729 C C . TYR A 1 220 ? -0.292 4.973 4.641 1.00 86.19 220 TYR A C 1
ATOM 1731 O O . TYR A 1 220 ? -0.118 3.765 4.794 1.00 86.19 220 TYR A O 1
ATOM 1739 N N . GLY A 1 221 ? -0.565 5.787 5.666 1.00 84.19 221 GLY A N 1
ATOM 1740 C CA . GLY A 1 221 ? -0.604 5.335 7.056 1.00 84.19 221 GLY A CA 1
ATOM 1741 C C . GLY A 1 221 ? -1.692 4.289 7.317 1.00 84.19 221 GLY A C 1
ATOM 1742 O O . GLY A 1 221 ? -1.484 3.392 8.131 1.00 84.19 221 GLY A O 1
ATOM 1743 N N . MET A 1 222 ? -2.788 4.305 6.549 1.00 91.69 222 MET A N 1
ATOM 1744 C CA . MET A 1 222 ? -3.839 3.278 6.575 1.00 91.69 222 MET A CA 1
ATOM 1745 C C . MET A 1 222 ? -3.367 1.878 6.148 1.00 91.69 222 MET A C 1
ATOM 1747 O O . MET A 1 222 ? -4.124 0.913 6.275 1.00 91.69 222 MET A O 1
ATOM 1751 N N . MET A 1 223 ? -2.104 1.703 5.742 1.00 92.56 223 MET A N 1
ATOM 1752 C CA . MET A 1 223 ? -1.498 0.375 5.617 1.00 92.56 223 MET A CA 1
ATOM 1753 C C . MET A 1 223 ? -1.597 -0.467 6.895 1.00 92.56 223 MET A C 1
ATOM 1755 O O . MET A 1 223 ? -1.642 -1.694 6.805 1.00 92.56 223 MET A O 1
ATOM 1759 N N . VAL A 1 224 ? -1.690 0.161 8.076 1.00 91.38 224 VAL A N 1
ATOM 1760 C CA . VAL A 1 224 ? -1.885 -0.558 9.348 1.00 91.38 224 VAL A CA 1
ATOM 1761 C C . VAL A 1 224 ? -3.201 -1.333 9.383 1.00 91.38 224 VAL A C 1
ATOM 1763 O O . VAL A 1 224 ? -3.260 -2.405 9.984 1.00 91.38 224 VAL A O 1
ATOM 1766 N N . PHE A 1 225 ? -4.240 -0.852 8.693 1.00 92.94 225 PHE A N 1
ATOM 1767 C CA . PHE A 1 225 ? -5.496 -1.584 8.556 1.00 92.94 225 PHE A CA 1
ATOM 1768 C C . PHE A 1 225 ? -5.315 -2.827 7.680 1.00 92.94 225 PHE A C 1
ATOM 1770 O O . PHE A 1 225 ? -5.771 -3.912 8.038 1.00 92.94 225 PHE A O 1
ATOM 1777 N N . ASN A 1 226 ? -4.583 -2.701 6.572 1.00 94.31 226 ASN A N 1
ATOM 1778 C CA . ASN A 1 226 ? -4.266 -3.826 5.691 1.00 94.31 226 ASN A CA 1
ATOM 1779 C C . ASN A 1 226 ? -3.382 -4.869 6.392 1.00 94.31 226 ASN A C 1
ATOM 1781 O O . ASN A 1 226 ? -3.630 -6.071 6.288 1.00 94.31 226 ASN A O 1
ATOM 1785 N N . ALA A 1 227 ? -2.407 -4.417 7.185 1.00 91.94 227 ALA A N 1
ATOM 1786 C CA . ALA A 1 227 ? -1.612 -5.291 8.041 1.00 91.94 227 ALA A CA 1
ATOM 1787 C C . ALA A 1 227 ? -2.491 -6.007 9.076 1.00 91.94 227 ALA A C 1
ATOM 1789 O O . ALA A 1 227 ? -2.390 -7.224 9.232 1.00 91.94 227 ALA A O 1
ATOM 1790 N N . TRP A 1 228 ? -3.395 -5.282 9.744 1.00 93.25 228 TRP A N 1
ATOM 1791 C CA . TRP A 1 228 ? -4.340 -5.864 10.694 1.00 93.25 228 TRP A CA 1
ATOM 1792 C C . TRP A 1 228 ? -5.231 -6.928 10.044 1.00 93.25 228 TRP A C 1
ATOM 1794 O O . TRP A 1 228 ? -5.360 -8.016 10.608 1.00 93.25 228 TRP A O 1
ATOM 1804 N N . LEU A 1 229 ? -5.797 -6.667 8.859 1.00 94.00 229 LEU A N 1
ATOM 1805 C CA . LEU A 1 229 ? -6.640 -7.621 8.127 1.00 94.00 229 LEU A CA 1
ATOM 1806 C C . LEU A 1 229 ? -5.930 -8.967 7.913 1.00 94.00 229 LEU A C 1
ATOM 1808 O O . LEU A 1 229 ? -6.516 -10.025 8.176 1.00 94.00 229 LEU A O 1
ATOM 1812 N N . ASP A 1 230 ? -4.668 -8.922 7.485 1.00 91.44 230 ASP A N 1
ATOM 1813 C CA . ASP A 1 230 ? -3.873 -10.110 7.169 1.00 91.44 230 ASP A CA 1
ATOM 1814 C C . ASP A 1 230 ? -3.301 -10.820 8.408 1.00 91.44 230 ASP A C 1
ATOM 1816 O O . ASP A 1 230 ? -3.204 -12.049 8.420 1.00 91.44 230 ASP A O 1
ATOM 1820 N N . LEU A 1 231 ? -2.947 -10.083 9.466 1.00 87.56 231 LEU A N 1
ATOM 1821 C CA . LEU A 1 231 ? -2.292 -10.648 10.652 1.00 87.56 231 LEU A CA 1
ATOM 1822 C C . LEU A 1 231 ? -3.273 -11.130 11.725 1.00 87.56 231 LEU A C 1
ATOM 1824 O O . LEU A 1 231 ? -3.076 -12.204 12.297 1.00 87.56 231 LEU A O 1
ATOM 1828 N N . ALA A 1 232 ? -4.314 -10.347 12.014 1.00 84.69 232 ALA A N 1
ATOM 1829 C CA . ALA A 1 232 ? -5.152 -10.538 13.200 1.00 84.69 232 ALA A CA 1
ATOM 1830 C C . ALA A 1 232 ? -6.656 -10.545 12.897 1.00 84.69 232 ALA A C 1
ATOM 1832 O O . ALA A 1 232 ? -7.395 -11.347 13.469 1.00 84.69 232 ALA A O 1
ATOM 1833 N N . GLY A 1 233 ? -7.116 -9.669 12.003 1.00 81.00 233 GLY A N 1
ATOM 1834 C CA . GLY A 1 233 ? -8.534 -9.405 11.783 1.00 81.00 233 GLY A CA 1
ATOM 1835 C C . GLY A 1 233 ? -9.272 -10.530 11.064 1.00 81.00 233 GLY A C 1
ATOM 1836 O O . GLY A 1 233 ? -10.393 -10.881 11.446 1.00 81.00 233 GLY A O 1
ATOM 1837 N N . VAL A 1 234 ? -8.666 -11.090 10.014 1.00 90.62 234 VAL A N 1
ATOM 1838 C CA . VAL A 1 234 ? -9.274 -12.145 9.182 1.00 90.62 234 VAL A CA 1
ATOM 1839 C C . VAL A 1 234 ? -8.282 -13.280 8.917 1.00 90.62 234 VAL A C 1
ATOM 1841 O O . VAL A 1 234 ? -8.663 -14.451 8.977 1.00 90.62 234 VAL A O 1
ATOM 1844 N N . GLY A 1 235 ? -7.007 -12.949 8.694 1.00 90.31 235 GLY A N 1
ATOM 1845 C CA . GLY A 1 235 ? -5.902 -13.903 8.574 1.00 90.31 235 GLY A CA 1
ATOM 1846 C C . GLY A 1 235 ? -5.203 -13.857 7.216 1.00 90.31 235 GLY A C 1
ATOM 1847 O O . GLY A 1 235 ? -5.607 -13.123 6.317 1.00 90.31 235 GLY A O 1
ATOM 1848 N N . ALA A 1 236 ? -4.151 -14.662 7.061 1.00 91.31 236 ALA A N 1
ATOM 1849 C CA . ALA A 1 236 ? -3.255 -14.585 5.909 1.00 91.31 236 ALA A CA 1
ATOM 1850 C C . ALA A 1 236 ? -3.979 -14.684 4.548 1.00 91.31 236 ALA A C 1
ATOM 1852 O O . ALA A 1 236 ? -4.917 -15.475 4.362 1.00 91.31 236 ALA A O 1
ATOM 1853 N N . GLY A 1 237 ? -3.516 -13.882 3.585 1.00 93.19 237 GLY A N 1
ATOM 1854 C CA . GLY A 1 237 ? -4.050 -13.840 2.223 1.00 93.19 237 GLY A CA 1
ATOM 1855 C C . GLY A 1 237 ? -5.385 -13.104 2.100 1.00 93.19 237 GLY A C 1
ATOM 1856 O O . GLY A 1 237 ? -6.056 -13.242 1.077 1.00 93.19 237 GLY A O 1
ATOM 1857 N N . THR A 1 238 ? -5.808 -12.358 3.125 1.00 95.81 238 THR A N 1
ATOM 1858 C CA . THR A 1 238 ? -7.004 -11.508 3.054 1.00 95.81 238 THR A CA 1
ATOM 1859 C C . THR A 1 238 ? -6.820 -10.413 2.017 1.00 95.81 238 THR A C 1
ATOM 1861 O O . THR A 1 238 ? -7.701 -10.241 1.179 1.00 95.81 238 THR A O 1
ATOM 1864 N N . MET A 1 239 ? -5.655 -9.771 1.975 1.00 96.31 239 MET A N 1
ATOM 1865 C CA . MET A 1 239 ? -5.348 -8.740 0.981 1.00 96.31 239 MET A CA 1
ATOM 1866 C C . MET A 1 239 ? -5.432 -9.262 -0.457 1.00 96.31 239 MET A C 1
ATOM 1868 O O . MET A 1 239 ? -6.037 -8.619 -1.312 1.00 96.31 239 MET A O 1
ATOM 1872 N N . GLN A 1 240 ? -4.921 -10.468 -0.723 1.00 95.62 240 GLN A N 1
ATOM 1873 C CA . GLN A 1 240 ? -5.050 -11.095 -2.043 1.00 95.62 240 GLN A CA 1
ATOM 1874 C C . GLN A 1 240 ? -6.520 -11.350 -2.410 1.00 95.62 240 GLN A C 1
ATOM 1876 O O . GLN A 1 240 ? -6.916 -11.130 -3.554 1.00 95.62 240 GLN A O 1
ATOM 1881 N N . ARG A 1 241 ? -7.346 -11.796 -1.450 1.00 96.75 241 ARG A N 1
ATOM 1882 C CA . ARG A 1 241 ? -8.786 -12.002 -1.676 1.00 96.75 241 ARG A CA 1
ATOM 1883 C C . ARG A 1 241 ? -9.515 -10.691 -1.947 1.00 96.75 241 ARG A C 1
ATOM 1885 O O . ARG A 1 241 ? -10.341 -10.671 -2.849 1.00 96.75 241 ARG A O 1
ATOM 1892 N N . ILE A 1 242 ? -9.195 -9.621 -1.219 1.00 97.00 242 ILE A N 1
ATOM 1893 C CA . ILE A 1 242 ? -9.804 -8.299 -1.426 1.00 97.00 242 ILE A CA 1
ATOM 1894 C C . ILE A 1 242 ? -9.504 -7.788 -2.837 1.00 97.00 242 ILE A C 1
ATOM 1896 O O . ILE A 1 242 ? -10.421 -7.381 -3.543 1.00 97.00 242 ILE A O 1
ATOM 1900 N N . TRP A 1 243 ? -8.253 -7.873 -3.293 1.00 96.56 243 TRP A N 1
ATOM 1901 C CA . TRP A 1 243 ? -7.897 -7.460 -4.654 1.00 96.56 243 TRP A CA 1
ATOM 1902 C C . TRP A 1 243 ? -8.518 -8.354 -5.734 1.00 96.56 243 TRP A C 1
ATOM 1904 O O . TRP A 1 243 ? -8.991 -7.845 -6.751 1.00 96.56 243 TRP A O 1
ATOM 1914 N N . ALA A 1 244 ? -8.588 -9.670 -5.508 1.00 95.31 244 ALA A N 1
ATOM 1915 C CA . ALA A 1 244 ? -9.276 -10.585 -6.419 1.00 95.31 244 ALA A CA 1
ATOM 1916 C C . ALA A 1 244 ? -10.782 -10.275 -6.526 1.00 95.31 244 ALA A C 1
ATOM 1918 O O . ALA A 1 244 ? -11.334 -10.283 -7.627 1.00 95.31 244 ALA A O 1
ATOM 1919 N N . GLU A 1 245 ? -11.432 -9.963 -5.402 1.00 96.62 245 GLU A N 1
ATOM 1920 C CA . GLU A 1 245 ? -12.834 -9.543 -5.361 1.00 96.62 245 GLU A CA 1
ATOM 1921 C C . GLU A 1 245 ? -13.026 -8.183 -6.048 1.00 96.62 245 GLU A C 1
ATOM 1923 O O . GLU A 1 245 ? -13.930 -8.010 -6.864 1.00 96.62 245 GLU A O 1
ATOM 1928 N N . GLY A 1 246 ? -12.112 -7.236 -5.815 1.00 94.62 246 GLY A N 1
ATOM 1929 C CA . GLY A 1 246 ? -12.130 -5.922 -6.452 1.00 94.62 246 GLY A CA 1
ATOM 1930 C C . GLY A 1 246 ? -12.030 -5.995 -7.975 1.00 94.62 246 GLY A C 1
ATOM 1931 O O . GLY A 1 246 ? -12.712 -5.238 -8.669 1.00 94.62 246 GLY A O 1
ATOM 1932 N N . GLY A 1 247 ? -11.252 -6.939 -8.509 1.00 92.31 247 GLY A N 1
ATOM 1933 C CA . GLY A 1 247 ? -11.200 -7.222 -9.945 1.00 92.31 247 GLY A CA 1
ATOM 1934 C C . GLY A 1 247 ? -12.487 -7.827 -10.513 1.00 92.31 247 GLY A C 1
ATOM 1935 O O . GLY A 1 247 ? -12.846 -7.576 -11.665 1.00 92.31 247 GLY A O 1
ATOM 1936 N N . ALA A 1 248 ? -13.225 -8.592 -9.704 1.00 93.06 248 ALA A N 1
ATOM 1937 C CA . ALA A 1 248 ? -14.515 -9.164 -10.089 1.00 93.06 248 ALA A CA 1
ATOM 1938 C C . ALA A 1 248 ? -15.666 -8.139 -10.056 1.00 93.06 248 ALA A C 1
ATOM 1940 O O . ALA A 1 248 ? -16.705 -8.368 -10.684 1.00 93.06 248 ALA A O 1
ATOM 1941 N N . GLN A 1 249 ? -15.479 -7.010 -9.363 1.00 93.19 249 GLN A N 1
ATOM 1942 C CA . GLN A 1 249 ? -16.503 -5.991 -9.123 1.00 93.19 249 GLN A CA 1
ATOM 1943 C C . GLN A 1 249 ? -16.075 -4.578 -9.577 1.00 93.19 249 GLN A C 1
ATOM 1945 O O . GLN A 1 249 ? -15.953 -3.662 -8.753 1.00 93.19 249 GLN A O 1
ATOM 1950 N N . PRO A 1 250 ? -15.855 -4.340 -10.884 1.00 87.12 250 PRO A N 1
ATOM 1951 C CA . PRO A 1 250 ? -15.439 -3.028 -11.375 1.00 87.12 250 PRO A CA 1
ATOM 1952 C C . PRO A 1 250 ? -16.465 -1.943 -11.012 1.00 87.12 250 PRO A C 1
ATOM 1954 O O . PRO A 1 250 ? -17.663 -2.091 -11.262 1.00 87.12 250 PRO A O 1
ATOM 1957 N N . GLY A 1 251 ? -15.988 -0.846 -10.419 1.00 86.88 251 GLY A N 1
ATOM 1958 C CA . GLY A 1 251 ? -16.817 0.287 -9.995 1.00 86.88 251 GLY A CA 1
ATOM 1959 C C . GLY A 1 251 ? -17.563 0.106 -8.667 1.00 86.88 251 GLY A C 1
ATOM 1960 O O . GLY A 1 251 ? -18.252 1.034 -8.248 1.00 86.88 251 GLY A O 1
ATOM 1961 N N . ALA A 1 252 ? -17.441 -1.046 -7.997 1.00 91.44 252 ALA A N 1
ATOM 1962 C CA . ALA A 1 252 ? -17.875 -1.185 -6.608 1.00 91.44 252 ALA A CA 1
ATOM 1963 C C . ALA A 1 252 ? -16.950 -0.399 -5.664 1.00 91.44 252 ALA A C 1
ATOM 1965 O O . ALA A 1 252 ? -15.761 -0.241 -5.956 1.00 91.44 252 ALA A O 1
ATOM 1966 N N . SER A 1 253 ? -17.508 0.061 -4.542 1.00 91.44 253 SER A N 1
ATOM 1967 C CA . SER A 1 253 ? -16.776 0.703 -3.448 1.00 91.44 253 SER A CA 1
ATOM 1968 C C . SER A 1 253 ? -15.806 -0.269 -2.784 1.00 91.44 253 SER A C 1
ATOM 1970 O O . SER A 1 253 ? -16.126 -1.450 -2.616 1.00 91.44 253 SER A O 1
ATOM 1972 N N . TRP A 1 254 ? -14.660 0.227 -2.309 1.00 92.12 254 TRP A N 1
ATOM 1973 C CA . TRP A 1 254 ? -13.729 -0.608 -1.538 1.00 92.12 254 TRP A CA 1
ATOM 1974 C C . TRP A 1 254 ? -14.370 -1.152 -0.271 1.00 92.12 254 TRP A C 1
ATOM 1976 O O . TRP A 1 254 ? -14.096 -2.285 0.109 1.00 92.12 254 TRP A O 1
ATOM 1986 N N . ARG A 1 255 ? -15.295 -0.395 0.329 1.00 90.88 255 ARG A N 1
ATOM 1987 C CA . ARG A 1 255 ? -16.108 -0.878 1.448 1.00 90.88 255 ARG A CA 1
ATOM 1988 C C . ARG A 1 255 ? -16.810 -2.194 1.104 1.00 90.88 255 ARG A C 1
ATOM 1990 O O . ARG A 1 255 ? -16.585 -3.181 1.793 1.00 90.88 255 ARG A O 1
ATOM 1997 N N . GLY A 1 256 ? -17.608 -2.216 0.033 1.00 93.12 256 GLY A N 1
ATOM 1998 C CA . GLY A 1 256 ? -18.355 -3.413 -0.364 1.00 93.12 256 GLY A CA 1
ATOM 1999 C C . GLY A 1 256 ? -17.436 -4.568 -0.764 1.00 93.12 256 GLY A C 1
ATOM 2000 O O . GLY A 1 256 ? -17.661 -5.705 -0.366 1.00 93.12 256 GLY A O 1
ATOM 2001 N N . ILE A 1 257 ? -16.339 -4.266 -1.464 1.00 95.75 257 ILE A N 1
ATOM 2002 C CA . ILE A 1 257 ? -15.339 -5.268 -1.862 1.00 95.75 257 ILE A CA 1
ATOM 2003 C C . ILE A 1 257 ? -14.700 -5.933 -0.632 1.00 95.75 257 ILE A C 1
ATOM 2005 O O . ILE A 1 257 ? -14.556 -7.155 -0.584 1.00 95.75 257 ILE A O 1
ATOM 2009 N N . ILE A 1 258 ? -14.325 -5.144 0.379 1.00 95.38 258 ILE A N 1
ATOM 2010 C CA . ILE A 1 258 ? -13.752 -5.658 1.627 1.00 95.38 258 ILE A CA 1
ATOM 2011 C C . ILE A 1 258 ? -14.790 -6.503 2.381 1.00 95.38 258 ILE A C 1
ATOM 2013 O O . ILE A 1 258 ? -14.449 -7.566 2.906 1.00 95.38 258 ILE A O 1
ATOM 2017 N N . GLU A 1 259 ? -16.053 -6.075 2.424 1.00 95.31 259 GLU A N 1
ATOM 2018 C CA . GLU A 1 259 ? -17.130 -6.845 3.055 1.00 95.31 259 GLU A CA 1
ATOM 2019 C C . GLU A 1 259 ? -17.310 -8.216 2.398 1.00 95.31 259 GLU A C 1
ATOM 2021 O O . GLU A 1 259 ? -17.314 -9.239 3.088 1.00 95.31 259 GLU A O 1
ATOM 2026 N N . ASP A 1 260 ? -17.379 -8.251 1.069 1.00 96.88 260 ASP A N 1
ATOM 2027 C CA . ASP A 1 260 ? -17.559 -9.483 0.304 1.00 96.88 260 ASP A CA 1
ATOM 2028 C C . ASP A 1 260 ? -16.356 -10.429 0.452 1.00 96.88 260 ASP A C 1
ATOM 2030 O O . ASP A 1 260 ? -16.523 -11.628 0.699 1.00 96.88 260 ASP A O 1
ATOM 2034 N N . ALA A 1 261 ? -15.132 -9.894 0.397 1.00 97.06 261 ALA A N 1
ATOM 2035 C CA . ALA A 1 261 ? -13.906 -10.685 0.511 1.00 97.06 261 ALA A CA 1
ATOM 2036 C C . ALA A 1 261 ? -13.662 -11.254 1.922 1.00 97.06 261 ALA A C 1
ATOM 2038 O O . ALA A 1 261 ? -12.991 -12.285 2.081 1.00 97.06 261 ALA A O 1
ATOM 2039 N N . THR A 1 262 ? -14.168 -10.581 2.958 1.00 96.44 262 THR A N 1
ATOM 2040 C CA . THR A 1 262 ? -13.979 -10.978 4.364 1.00 96.44 262 THR A CA 1
ATOM 2041 C C . THR A 1 262 ? -15.190 -11.696 4.959 1.00 96.44 262 THR A C 1
ATOM 2043 O O . THR A 1 262 ? -15.049 -12.397 5.965 1.00 96.44 262 THR A O 1
ATOM 2046 N N . GLY A 1 263 ? -16.376 -11.535 4.366 1.00 95.88 263 GLY A N 1
ATOM 2047 C CA . GLY A 1 263 ? -17.648 -11.996 4.920 1.00 95.88 263 GLY A CA 1
ATOM 2048 C C . GLY A 1 263 ? -18.070 -11.260 6.200 1.00 95.88 263 GLY A C 1
ATOM 2049 O O . GLY A 1 263 ? -18.885 -11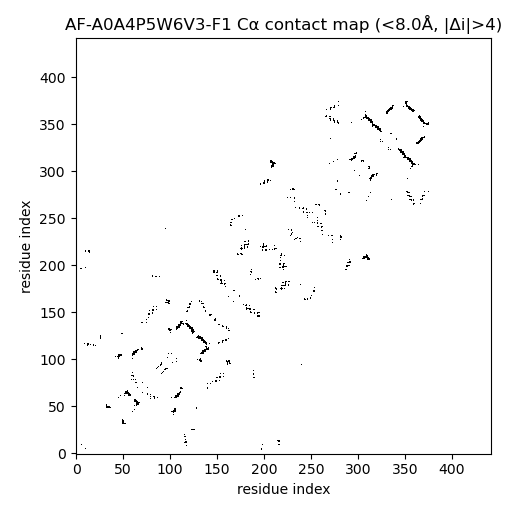.789 6.961 1.00 95.88 263 GLY A O 1
ATOM 2050 N N . ARG A 1 264 ? -17.496 -10.082 6.477 1.00 93.19 264 ARG A N 1
ATOM 2051 C CA . ARG A 1 264 ? -17.765 -9.251 7.663 1.00 93.19 264 ARG A CA 1
ATOM 2052 C C . ARG A 1 264 ? -18.273 -7.884 7.221 1.00 93.19 264 ARG A C 1
ATOM 2054 O O . ARG A 1 264 ? -17.816 -7.378 6.210 1.00 93.19 264 ARG A O 1
ATOM 2061 N N . SER A 1 265 ? -19.176 -7.274 7.990 1.00 88.62 265 SER A N 1
ATOM 2062 C CA . SER A 1 265 ? -19.603 -5.901 7.692 1.00 88.62 265 SER A CA 1
ATOM 2063 C C . SER A 1 265 ? -18.447 -4.915 7.882 1.00 88.62 265 SER A C 1
ATOM 2065 O O . SER A 1 265 ? -17.583 -5.121 8.740 1.00 88.62 265 SER A O 1
ATOM 2067 N N . ALA A 1 266 ? -18.451 -3.816 7.136 1.00 84.88 266 ALA A N 1
ATOM 2068 C CA . ALA A 1 266 ? -17.453 -2.766 7.244 1.00 84.88 266 ALA A CA 1
ATOM 2069 C C . ALA A 1 266 ? -17.443 -2.192 8.662 1.00 84.88 266 ALA A C 1
ATOM 2071 O O . ALA A 1 266 ? -16.389 -2.093 9.278 1.00 84.88 266 ALA A O 1
ATOM 2072 N N . GLY A 1 267 ? -18.625 -1.944 9.238 1.00 82.25 267 GLY A N 1
ATOM 2073 C CA . GLY A 1 267 ? -18.756 -1.523 10.632 1.00 82.25 267 GLY A CA 1
ATOM 2074 C C . GLY A 1 267 ? -18.112 -2.496 11.628 1.00 82.25 267 GLY A C 1
ATOM 2075 O O . GLY A 1 267 ? -17.440 -2.049 12.554 1.00 82.25 267 GLY A O 1
ATOM 2076 N N . ASP A 1 268 ? -18.243 -3.817 11.427 1.00 83.06 268 ASP A N 1
ATOM 2077 C CA . ASP A 1 268 ? -17.547 -4.814 12.262 1.00 83.06 268 ASP A CA 1
ATOM 2078 C C . ASP A 1 268 ? -16.027 -4.737 12.114 1.00 83.06 268 ASP A C 1
ATOM 2080 O O . ASP A 1 268 ? -15.306 -4.883 13.105 1.00 83.06 268 ASP A O 1
ATOM 2084 N N . LEU A 1 269 ? -15.536 -4.585 10.882 1.00 88.06 269 LEU A N 1
ATOM 2085 C CA . LEU A 1 269 ? -14.106 -4.526 10.587 1.00 88.06 269 LEU A CA 1
ATOM 2086 C C . LEU A 1 269 ? -13.479 -3.269 11.184 1.00 88.06 269 LEU A C 1
ATOM 2088 O O . LEU A 1 269 ? -12.512 -3.384 11.927 1.00 88.06 269 LEU A O 1
ATOM 2092 N N . TRP A 1 270 ? -14.080 -2.107 10.937 1.00 86.88 270 TRP A N 1
ATOM 2093 C CA . TRP A 1 270 ? -13.662 -0.808 11.460 1.00 86.88 270 TRP A CA 1
ATOM 2094 C C . TRP A 1 270 ? -13.638 -0.773 12.980 1.00 86.88 270 TRP A C 1
ATOM 2096 O O . TRP A 1 270 ? -12.621 -0.426 13.573 1.00 86.88 270 TRP A O 1
ATOM 2106 N N . ALA A 1 271 ? -14.718 -1.226 13.617 1.00 80.81 271 ALA A N 1
ATOM 2107 C CA . ALA A 1 271 ? -14.785 -1.333 15.067 1.00 80.81 271 ALA A CA 1
ATOM 2108 C C . ALA A 1 271 ? -13.677 -2.231 15.636 1.00 80.81 271 ALA A C 1
ATOM 2110 O O . ALA A 1 271 ? -13.025 -1.874 16.617 1.00 80.81 271 ALA A O 1
ATOM 2111 N N . SER A 1 272 ? -13.458 -3.398 15.021 1.00 85.31 272 SER A N 1
ATOM 2112 C CA . SER A 1 272 ? -12.450 -4.353 15.496 1.00 85.31 272 SER A CA 1
ATOM 2113 C C . SER A 1 272 ? -11.034 -3.827 15.291 1.00 85.31 272 SER A C 1
ATOM 2115 O O . SER A 1 272 ? -10.213 -3.931 16.195 1.00 85.31 272 SER A O 1
ATOM 2117 N N . PHE A 1 273 ? -10.765 -3.231 14.131 1.00 89.25 273 PHE A N 1
ATOM 2118 C CA . PHE A 1 273 ? -9.485 -2.609 13.833 1.00 89.25 273 PHE A CA 1
ATOM 2119 C C . PHE A 1 273 ? -9.183 -1.480 14.816 1.00 89.25 273 PHE A C 1
ATOM 2121 O O . PHE A 1 273 ? -8.144 -1.527 15.462 1.00 89.25 273 PHE A O 1
ATOM 2128 N N . ALA A 1 274 ? -10.097 -0.523 14.998 1.00 87.25 274 ALA A N 1
ATOM 2129 C CA . ALA A 1 274 ? -9.906 0.580 15.935 1.00 87.25 274 ALA A CA 1
ATOM 2130 C C . ALA A 1 274 ? -9.668 0.065 17.361 1.00 87.25 274 ALA A C 1
ATOM 2132 O O . ALA A 1 274 ? -8.751 0.507 18.048 1.00 87.25 274 ALA A O 1
ATOM 2133 N N . SER A 1 275 ? -10.441 -0.932 17.799 1.00 82.06 275 SER A N 1
ATOM 2134 C CA . SER A 1 275 ? -10.215 -1.580 19.092 1.00 82.06 275 SER A CA 1
ATOM 2135 C C . SER A 1 275 ? -8.806 -2.138 19.218 1.00 82.06 275 SER A C 1
ATOM 2137 O O . SER A 1 275 ? -8.134 -1.907 20.223 1.00 82.06 275 SER A O 1
ATOM 2139 N N . ASP A 1 276 ? -8.384 -2.928 18.234 1.00 85.38 276 ASP A N 1
ATOM 2140 C CA . ASP A 1 276 ? -7.116 -3.632 18.296 1.00 85.38 276 ASP A CA 1
ATOM 2141 C C . ASP A 1 276 ? -5.938 -2.667 18.164 1.00 85.38 276 ASP A C 1
ATOM 2143 O O . ASP A 1 276 ? -4.933 -2.857 18.852 1.00 85.38 276 ASP A O 1
ATOM 2147 N N . PHE A 1 277 ? -6.097 -1.621 17.347 1.00 85.50 277 PHE A N 1
ATOM 2148 C CA . PHE A 1 277 ? -5.144 -0.536 17.155 1.00 85.50 277 PHE A CA 1
ATOM 2149 C C . PHE A 1 277 ? -4.906 0.237 18.451 1.00 85.50 277 PHE A C 1
ATOM 2151 O O . PHE A 1 277 ? -3.768 0.335 18.901 1.00 85.50 277 PHE A O 1
ATOM 2158 N N . GLY A 1 278 ? -5.975 0.715 19.095 1.00 83.38 278 GLY A N 1
ATOM 2159 C CA . GLY A 1 278 ? -5.875 1.493 20.334 1.00 83.38 278 GLY A CA 1
ATOM 2160 C C . GLY A 1 278 ? -5.403 0.694 21.550 1.00 83.38 278 GLY A C 1
ATOM 2161 O O . GLY A 1 278 ? -4.845 1.272 22.475 1.00 83.38 278 GLY A O 1
ATOM 2162 N N . ASN A 1 279 ? -5.614 -0.626 21.559 1.00 77.56 279 ASN A N 1
ATOM 2163 C CA . ASN A 1 279 ? -5.202 -1.501 22.663 1.00 77.56 279 ASN A CA 1
ATOM 2164 C C . ASN A 1 279 ? -3.895 -2.263 22.388 1.00 77.56 279 ASN A C 1
ATOM 2166 O O . ASN A 1 279 ? -3.517 -3.111 23.192 1.00 77.56 279 ASN A O 1
ATOM 2170 N N . ASP A 1 280 ? -3.235 -2.015 21.255 1.00 80.56 280 ASP A N 1
ATOM 2171 C CA . ASP A 1 280 ? -1.992 -2.693 20.872 1.00 80.56 280 ASP A CA 1
ATOM 2172 C C . ASP A 1 280 ? -2.084 -4.237 20.896 1.00 80.56 280 ASP A C 1
ATOM 2174 O O . ASP A 1 280 ? -1.242 -4.955 21.439 1.00 80.56 280 ASP A O 1
ATOM 2178 N N . THR A 1 281 ? -3.167 -4.793 20.345 1.00 73.44 281 THR A N 1
ATOM 2179 C CA . THR A 1 281 ? -3.457 -6.240 20.477 1.00 73.44 281 THR A CA 1
ATOM 2180 C C . THR A 1 281 ? -3.330 -7.049 19.190 1.00 73.44 281 THR A C 1
ATOM 2182 O O . THR A 1 281 ? -3.591 -8.254 19.192 1.00 73.44 281 THR A O 1
ATOM 2185 N N . TYR A 1 282 ? -2.892 -6.422 18.101 1.00 71.19 282 TYR A N 1
ATOM 2186 C CA . TYR A 1 282 ? -2.754 -7.054 16.784 1.00 71.19 282 TYR A CA 1
ATOM 2187 C C . TYR A 1 282 ? -1.303 -7.328 16.372 1.00 71.19 282 TYR A C 1
ATOM 2189 O O . TYR A 1 282 ? -1.059 -7.769 15.252 1.00 71.19 282 TYR A O 1
ATOM 2197 N N . GLY A 1 283 ? -0.352 -7.134 17.296 1.00 64.19 283 GLY A N 1
ATOM 2198 C CA . GLY A 1 283 ? 1.059 -7.459 17.088 1.00 64.19 283 GLY A CA 1
ATOM 2199 C C . GLY A 1 283 ? 1.784 -6.448 16.204 1.00 64.19 283 GLY A C 1
ATOM 2200 O O . GLY A 1 283 ? 2.548 -6.857 15.328 1.00 64.19 283 GLY A O 1
ATOM 2201 N N . ARG A 1 284 ? 1.534 -5.146 16.414 1.00 67.62 284 ARG A N 1
ATOM 2202 C CA . ARG A 1 284 ? 2.247 -4.082 15.697 1.00 67.62 284 ARG A CA 1
ATOM 2203 C C . ARG A 1 284 ? 3.752 -4.156 15.937 1.00 67.62 284 ARG A C 1
ATOM 2205 O O . ARG A 1 284 ? 4.221 -4.650 16.965 1.00 67.62 284 ARG A O 1
ATOM 2212 N N . THR A 1 285 ? 4.517 -3.629 14.992 1.00 64.00 285 THR A N 1
ATOM 2213 C CA . THR A 1 285 ? 5.941 -3.379 15.200 1.00 64.00 285 THR A CA 1
ATOM 2214 C C . THR A 1 285 ? 6.113 -2.306 16.280 1.00 64.00 285 THR A C 1
ATOM 2216 O O . THR A 1 285 ? 5.301 -1.394 16.413 1.00 64.00 285 THR A O 1
ATOM 2219 N N . ALA A 1 286 ? 7.202 -2.376 17.051 1.00 58.25 286 ALA A N 1
ATOM 2220 C CA . ALA A 1 286 ? 7.502 -1.386 18.094 1.00 58.25 286 ALA A CA 1
ATOM 2221 C C . ALA A 1 286 ? 7.692 0.052 17.556 1.00 58.25 286 ALA A C 1
ATOM 2223 O O . ALA A 1 286 ? 7.855 0.985 18.336 1.00 58.25 286 ALA A O 1
ATOM 2224 N N . THR A 1 287 ? 7.726 0.232 16.233 1.00 64.56 287 THR A N 1
ATOM 2225 C CA . THR A 1 287 ? 7.878 1.525 15.556 1.00 64.56 287 THR A CA 1
ATOM 2226 C C . THR A 1 287 ? 6.554 2.255 15.343 1.00 64.56 287 THR A C 1
ATOM 2228 O O . THR A 1 287 ? 6.573 3.447 15.037 1.00 64.56 287 THR A O 1
ATOM 2231 N N . TRP A 1 288 ? 5.409 1.589 15.499 1.00 78.19 288 TRP A N 1
ATOM 2232 C CA . TRP A 1 288 ? 4.109 2.206 15.256 1.00 78.19 288 TRP A CA 1
ATOM 2233 C C . TRP A 1 288 ? 3.637 2.992 16.477 1.00 78.19 288 TRP A C 1
ATOM 2235 O O . TRP A 1 288 ? 3.385 2.426 17.540 1.00 78.19 288 TRP A O 1
ATOM 2245 N N . ALA A 1 289 ? 3.520 4.310 16.307 1.00 76.44 289 ALA A N 1
ATOM 2246 C CA . ALA A 1 289 ? 3.111 5.218 17.369 1.00 76.44 289 ALA A CA 1
ATOM 2247 C C . ALA A 1 289 ? 1.685 4.927 17.853 1.00 76.44 289 ALA A C 1
ATOM 2249 O O . ALA A 1 289 ? 0.798 4.599 17.058 1.00 76.44 289 ALA A O 1
ATOM 2250 N N . ASP A 1 290 ? 1.465 5.099 19.154 1.00 80.75 290 ASP A N 1
ATOM 2251 C CA . ASP A 1 290 ? 0.128 5.091 19.742 1.00 80.75 290 ASP A CA 1
ATOM 2252 C C . ASP A 1 290 ? -0.748 6.199 19.148 1.00 80.75 290 ASP A C 1
ATOM 2254 O O . ASP A 1 290 ? -0.243 7.290 18.864 1.00 80.75 290 ASP A O 1
ATOM 2258 N N . PRO A 1 291 ? -2.059 5.959 18.970 1.00 82.25 291 PRO A N 1
ATOM 2259 C CA . PRO A 1 291 ? -2.973 7.050 18.677 1.00 82.25 291 PRO A CA 1
ATOM 2260 C C . PRO A 1 291 ? -3.003 8.047 19.848 1.00 82.25 291 PRO A C 1
ATOM 2262 O O . PRO A 1 291 ? -2.843 7.642 21.002 1.00 82.25 291 PRO A O 1
ATOM 2265 N N . PRO A 1 292 ? -3.272 9.341 19.599 1.00 83.62 292 PRO A N 1
ATOM 2266 C CA . PRO A 1 292 ? -3.555 10.304 20.647 1.00 83.62 292 PRO A CA 1
ATOM 2267 C C . PRO A 1 292 ? -4.705 9.816 21.527 1.00 83.62 292 PRO A C 1
ATOM 2269 O O . PRO A 1 292 ? -5.836 9.638 21.070 1.00 83.62 292 PRO A O 1
ATOM 2272 N N . ILE A 1 293 ? -4.402 9.614 22.805 1.00 83.88 293 ILE A N 1
ATOM 2273 C CA . ILE A 1 293 ? -5.360 9.170 23.809 1.00 83.88 293 ILE A CA 1
ATOM 2274 C C . ILE A 1 293 ? -5.878 10.386 24.575 1.00 83.88 293 ILE A C 1
ATOM 2276 O O . ILE A 1 293 ? -5.103 11.136 25.170 1.00 83.88 293 ILE A O 1
ATOM 2280 N N . THR A 1 294 ? -7.196 10.563 24.593 1.00 84.75 294 THR A N 1
ATOM 2281 C CA . THR A 1 294 ? -7.855 11.538 25.471 1.00 84.75 294 THR A CA 1
ATOM 2282 C C . THR A 1 294 ? -8.209 10.878 26.804 1.00 84.75 294 THR A C 1
ATOM 2284 O O . THR A 1 294 ? -8.714 9.761 26.838 1.00 84.75 294 THR A O 1
ATOM 2287 N N . GLU A 1 295 ? -7.954 11.544 27.925 1.00 82.94 295 GLU A N 1
ATOM 2288 C CA . GLU A 1 295 ? -8.363 11.025 29.234 1.00 82.94 295 GLU A CA 1
ATOM 2289 C C . GLU A 1 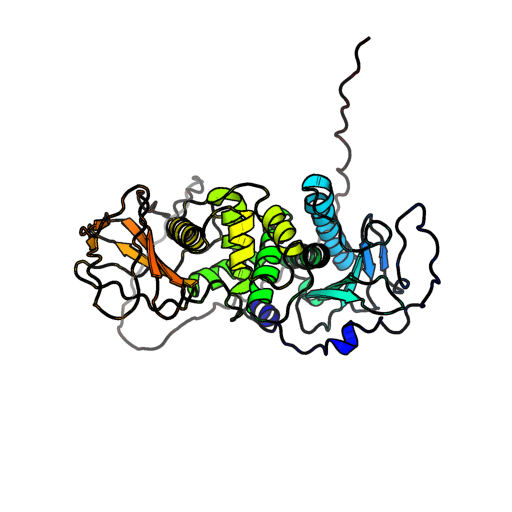295 ? -9.896 10.981 29.339 1.00 82.94 295 GLU A C 1
ATOM 2291 O O . GLU A 1 295 ? -10.579 11.939 28.975 1.00 82.94 295 GLU A O 1
ATOM 2296 N N . LEU A 1 296 ? -10.439 9.859 29.811 1.00 78.19 296 LEU A N 1
ATOM 2297 C CA . LEU A 1 296 ? -11.867 9.671 30.039 1.00 78.19 296 LEU A CA 1
ATOM 2298 C C . LEU A 1 296 ? -12.174 9.883 31.521 1.00 78.19 296 LEU A C 1
ATOM 2300 O O . LEU A 1 296 ? -11.897 8.999 32.332 1.00 78.19 296 LEU A O 1
ATOM 2304 N N . THR A 1 297 ? -12.788 11.013 31.878 1.00 74.81 297 THR A N 1
ATOM 2305 C CA . THR A 1 297 ? -13.154 11.276 33.277 1.00 74.81 297 THR A CA 1
ATOM 2306 C C . THR A 1 297 ? -14.604 10.890 33.590 1.00 74.81 297 THR A C 1
ATOM 2308 O O . THR A 1 297 ? -15.507 10.932 32.748 1.00 74.81 297 THR A O 1
ATOM 2311 N N . ALA A 1 298 ? -14.856 10.481 34.836 1.00 67.25 298 ALA A N 1
ATOM 2312 C CA . ALA A 1 298 ? -16.183 10.055 35.269 1.00 67.25 298 ALA A CA 1
ATOM 2313 C C . ALA A 1 298 ? -17.234 11.175 35.124 1.00 67.25 298 ALA A C 1
ATOM 2315 O O . ALA A 1 298 ? -17.128 12.240 35.734 1.00 67.25 298 ALA A O 1
ATOM 2316 N N . GLY A 1 299 ? -18.306 10.888 34.380 1.00 61.19 299 GLY A N 1
ATOM 2317 C CA . GLY A 1 299 ? -19.412 11.820 34.146 1.00 61.19 299 GLY A CA 1
ATOM 2318 C C . GLY A 1 299 ? -19.240 12.714 32.916 1.00 61.19 299 GLY A C 1
ATOM 2319 O O . GLY A 1 299 ? -20.156 13.481 32.613 1.00 61.19 299 GLY A O 1
ATOM 2320 N N . GLU A 1 300 ? -18.125 12.603 32.188 1.00 61.09 300 GLU A N 1
ATOM 2321 C CA . GLU A 1 300 ? -18.000 13.213 30.868 1.00 61.09 300 GLU A CA 1
ATOM 2322 C C . GLU A 1 300 ? -18.779 12.426 29.817 1.00 61.09 300 GLU A C 1
ATOM 2324 O O . GLU A 1 300 ? -18.848 11.197 29.812 1.00 61.09 300 GLU A O 1
ATOM 2329 N N . SER A 1 301 ? -19.405 13.175 28.915 1.00 56.94 301 SER A N 1
ATOM 2330 C CA . SER A 1 301 ? -20.016 12.616 27.720 1.00 56.94 301 SER A CA 1
ATOM 2331 C C . SER A 1 301 ? -18.930 12.474 26.665 1.00 56.94 301 SER A C 1
ATOM 2333 O O . SER A 1 301 ? -18.264 13.454 26.327 1.00 56.94 301 SER A O 1
ATOM 2335 N N . VAL A 1 302 ? -18.751 11.263 26.142 1.00 56.44 302 VAL A N 1
ATOM 2336 C CA . VAL A 1 302 ? -17.823 11.033 25.037 1.00 56.44 302 VAL A CA 1
ATOM 2337 C C . VAL A 1 302 ? -18.453 11.588 23.767 1.00 56.44 302 VAL A C 1
ATOM 2339 O O . VAL A 1 302 ? -19.342 10.981 23.173 1.00 56.44 302 VAL A O 1
ATOM 2342 N N . HIS A 1 303 ? -18.015 12.779 23.379 1.00 53.69 303 HIS A N 1
ATOM 2343 C CA . HIS A 1 303 ? -18.352 13.379 22.099 1.00 53.69 303 HIS A CA 1
ATOM 2344 C C . HIS A 1 303 ? -17.141 13.229 21.185 1.00 53.69 303 HIS A C 1
ATOM 2346 O O . HIS A 1 303 ? -16.192 14.007 21.265 1.00 53.69 303 HIS A O 1
ATOM 2352 N N . GLY A 1 304 ? -17.155 12.201 20.340 1.00 52.34 304 GLY A N 1
ATOM 2353 C CA . GLY A 1 304 ? -16.213 12.121 19.233 1.00 52.34 304 GLY A CA 1
ATOM 2354 C C . GLY A 1 304 ? -16.637 13.098 18.141 1.00 52.34 304 GLY A C 1
ATOM 2355 O O . GLY A 1 304 ? -17.806 13.139 17.766 1.00 52.34 304 GLY A O 1
ATOM 2356 N N . SER A 1 305 ? -15.698 13.878 17.613 1.00 52.97 305 SER A N 1
ATOM 2357 C CA . SER A 1 305 ? -15.821 14.498 16.291 1.00 52.97 305 SER A CA 1
ATOM 2358 C C . SER A 1 305 ? -14.872 13.768 15.345 1.00 52.97 305 SER A C 1
ATOM 2360 O O . SER A 1 305 ? -13.904 14.348 14.862 1.00 52.97 305 SER A O 1
ATOM 2362 N N . ALA A 1 306 ? -15.074 12.462 15.180 1.00 55.53 306 ALA A N 1
ATOM 2363 C CA . ALA A 1 306 ? -14.443 11.764 14.074 1.00 55.53 306 ALA A CA 1
ATOM 2364 C C . ALA A 1 306 ? -15.240 12.081 12.807 1.00 55.53 306 ALA A C 1
ATOM 2366 O O . ALA A 1 306 ? -16.477 12.115 12.846 1.00 55.53 306 ALA A O 1
ATOM 2367 N N . ASP A 1 307 ? -14.534 12.306 11.703 1.00 59.62 307 ASP A N 1
ATOM 2368 C CA . ASP A 1 307 ? -15.157 12.315 10.384 1.00 59.62 307 ASP A CA 1
ATOM 2369 C C . ASP A 1 307 ? -15.794 10.939 10.122 1.00 59.62 307 ASP A C 1
ATOM 2371 O O . ASP A 1 307 ? -15.548 9.980 10.857 1.00 59.62 307 ASP A O 1
ATOM 2375 N N . GLU A 1 308 ? -16.670 10.821 9.122 1.00 64.56 308 GLU A N 1
ATOM 2376 C CA . GLU A 1 308 ? -17.258 9.523 8.760 1.00 64.56 308 GLU A CA 1
ATOM 2377 C C . GLU A 1 308 ? -16.139 8.498 8.512 1.00 64.56 308 GLU A C 1
ATOM 2379 O O . GLU A 1 308 ? -15.243 8.779 7.733 1.00 64.56 308 GLU A O 1
ATOM 2384 N N . LEU A 1 309 ? -16.180 7.325 9.155 1.00 71.62 309 LEU A N 1
ATOM 2385 C CA . LEU A 1 309 ? -15.118 6.308 9.110 1.00 71.62 309 LEU A CA 1
ATOM 2386 C C . LEU A 1 309 ? -13.812 6.689 9.832 1.00 71.62 309 LEU A C 1
ATOM 2388 O O . LEU A 1 309 ? -12.784 6.122 9.502 1.00 71.62 309 LEU A O 1
ATOM 2392 N N . GLY A 1 310 ? -13.806 7.624 10.783 1.00 82.88 310 GLY A N 1
ATOM 2393 C CA . GLY A 1 310 ? -12.646 7.905 11.644 1.00 82.88 310 GLY A CA 1
ATOM 2394 C C . GLY A 1 310 ? -12.783 7.320 13.055 1.00 82.88 310 GLY A C 1
ATOM 2395 O O . GLY A 1 310 ? -13.871 6.902 13.469 1.00 82.88 310 GLY A O 1
ATOM 2396 N N . SER A 1 311 ? -11.695 7.346 13.831 1.00 85.25 311 SER A N 1
ATOM 2397 C CA . SER A 1 311 ? -11.655 6.908 15.234 1.00 85.25 311 SER A CA 1
ATOM 2398 C C . SER A 1 311 ? -11.132 7.982 16.182 1.00 85.25 311 SER A C 1
ATOM 2400 O O . SER A 1 311 ? -10.137 8.646 15.919 1.00 85.25 311 SER A O 1
ATOM 2402 N N . ALA A 1 312 ? -11.766 8.091 17.346 1.00 84.62 312 ALA A N 1
ATOM 2403 C CA . ALA A 1 312 ? -11.219 8.784 18.506 1.00 84.62 312 ALA A CA 1
ATOM 2404 C C . ALA A 1 312 ? -10.903 7.771 19.612 1.00 84.62 312 ALA A C 1
ATOM 2406 O O . ALA A 1 312 ? -11.647 6.805 19.803 1.00 84.62 312 ALA A O 1
ATOM 2407 N N . TYR A 1 313 ? -9.818 8.002 20.348 1.00 85.75 313 TYR A N 1
ATOM 2408 C CA . TYR A 1 313 ? -9.339 7.092 21.383 1.00 85.75 313 TYR A CA 1
ATOM 2409 C C . TYR A 1 313 ? -9.353 7.765 22.748 1.00 85.75 313 TYR A C 1
ATOM 2411 O O . TYR A 1 313 ? -8.893 8.898 22.908 1.00 85.75 313 TYR A O 1
ATOM 2419 N N . TYR A 1 314 ? -9.863 7.041 23.740 1.00 84.38 314 TYR A N 1
ATOM 2420 C CA . TYR A 1 314 ? -9.962 7.506 25.115 1.00 84.38 314 TYR A CA 1
ATOM 2421 C C . TYR A 1 314 ? -9.376 6.471 26.071 1.00 84.38 314 TYR A C 1
ATOM 2423 O O . TYR A 1 314 ? -9.539 5.281 25.830 1.00 84.38 314 TYR A O 1
ATOM 2431 N N . ALA A 1 315 ? -8.745 6.885 27.167 1.00 85.12 315 ALA A N 1
ATOM 2432 C CA . ALA A 1 315 ? -8.313 5.970 28.225 1.00 85.12 315 ALA A CA 1
ATOM 2433 C C . ALA A 1 315 ? -8.940 6.342 29.559 1.00 85.12 315 ALA A C 1
ATOM 2435 O O . ALA A 1 315 ? -8.919 7.502 29.965 1.00 85.12 315 ALA A O 1
ATOM 2436 N N . ALA A 1 316 ? -9.472 5.338 30.248 1.00 80.75 316 ALA A N 1
ATOM 2437 C CA . ALA A 1 316 ? -10.000 5.505 31.591 1.00 80.75 316 ALA A CA 1
ATOM 243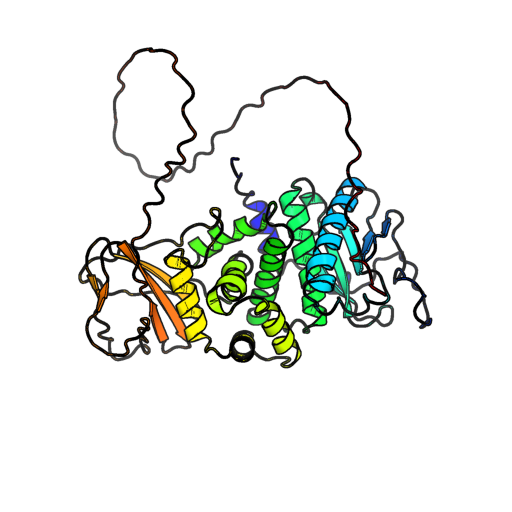8 C C . ALA A 1 316 ? -8.854 5.405 32.612 1.00 80.75 316 ALA A C 1
ATOM 2440 O O . ALA A 1 316 ? -8.197 4.369 32.711 1.00 80.75 316 ALA A O 1
ATOM 2441 N N . ASP A 1 317 ? -8.602 6.468 33.375 1.00 82.19 317 ASP A N 1
ATOM 2442 C CA . ASP A 1 317 ? -7.626 6.475 34.479 1.00 82.19 317 ASP A CA 1
ATOM 2443 C C . ASP A 1 317 ? -8.168 5.763 35.737 1.00 82.19 317 ASP A C 1
ATOM 2445 O O . ASP A 1 317 ? -7.429 5.295 36.607 1.00 82.19 317 ASP A O 1
ATOM 2449 N N . THR A 1 318 ? -9.492 5.663 35.804 1.00 82.06 318 THR A N 1
ATOM 2450 C CA . THR A 1 318 ? -10.299 5.094 36.873 1.00 82.06 318 THR A CA 1
ATOM 2451 C C . THR A 1 318 ? -11.421 4.250 36.276 1.00 82.06 318 THR A C 1
ATOM 2453 O O . THR A 1 318 ? -11.656 4.252 35.073 1.00 82.06 318 THR A O 1
ATOM 2456 N N . ASP A 1 319 ? -12.130 3.499 37.113 1.00 83.75 319 ASP A N 1
ATOM 2457 C CA . ASP A 1 319 ? -13.321 2.776 36.677 1.00 83.75 319 ASP A CA 1
ATOM 2458 C C . ASP A 1 319 ? -14.426 3.773 36.273 1.00 83.75 319 ASP A C 1
ATOM 2460 O O . ASP A 1 319 ? -15.011 4.449 37.128 1.00 83.75 319 ASP A O 1
ATOM 2464 N N . VAL A 1 320 ? -14.738 3.852 34.976 1.00 80.25 320 VAL A N 1
ATOM 2465 C CA . VAL A 1 320 ? -15.733 4.784 34.424 1.00 80.25 320 VAL A CA 1
ATOM 2466 C C . VAL A 1 320 ? -16.981 4.029 33.994 1.00 80.25 320 VAL A C 1
ATOM 2468 O O . VAL A 1 320 ? -16.913 3.049 33.260 1.00 80.25 320 VAL A O 1
ATOM 2471 N N . TRP A 1 321 ? -18.153 4.508 34.412 1.00 79.25 321 TRP A N 1
ATOM 2472 C CA . TRP A 1 321 ? -19.413 4.035 33.846 1.00 79.25 321 TRP A CA 1
ATOM 2473 C C . TRP A 1 321 ? -19.747 4.839 32.591 1.00 79.25 321 TRP A C 1
ATOM 2475 O O . TRP A 1 321 ? -20.069 6.022 32.690 1.00 79.25 321 TRP A O 1
ATOM 2485 N N . ILE A 1 322 ? -19.697 4.198 31.426 1.00 72.31 322 ILE A N 1
ATOM 2486 C CA . ILE A 1 322 ? -20.204 4.764 30.179 1.00 72.31 322 ILE A CA 1
ATOM 2487 C C . ILE A 1 322 ? -21.690 4.453 30.101 1.00 72.31 322 ILE A C 1
ATOM 2489 O O . ILE A 1 322 ? -22.110 3.296 30.018 1.00 72.31 322 ILE A O 1
ATOM 2493 N N . ASP A 1 323 ? -22.492 5.504 30.133 1.00 69.75 323 ASP A N 1
ATOM 2494 C CA . ASP A 1 323 ? -23.910 5.399 29.863 1.00 69.75 323 ASP A CA 1
ATOM 2495 C C . ASP A 1 323 ? -24.145 5.572 28.356 1.00 69.75 323 ASP A C 1
ATOM 2497 O O . ASP A 1 323 ? -23.868 6.649 27.823 1.00 69.75 323 ASP A O 1
ATOM 2501 N N . PRO A 1 324 ? -24.665 4.559 27.640 1.00 62.41 324 PRO A N 1
ATOM 2502 C CA . PRO A 1 324 ? -24.995 4.701 26.230 1.00 62.41 324 PRO A CA 1
ATOM 2503 C C . PRO A 1 324 ? -26.249 5.567 26.014 1.00 62.41 324 PRO A C 1
ATOM 2505 O O . PRO A 1 324 ? -26.801 5.557 24.912 1.00 62.41 324 PRO A O 1
ATOM 2508 N N . HIS A 1 325 ? -26.757 6.271 27.040 1.00 55.62 325 HIS A N 1
ATOM 2509 C CA . HIS A 1 325 ? -27.912 7.158 26.938 1.00 55.62 325 HIS A CA 1
ATOM 2510 C C . HIS A 1 325 ? -27.717 8.243 25.875 1.00 55.62 325 HIS A C 1
ATOM 2512 O O . HIS A 1 325 ? -27.133 9.306 26.054 1.00 55.62 325 HIS A O 1
ATOM 2518 N N . TRP A 1 326 ? -28.292 7.894 24.735 1.00 53.62 326 TRP A N 1
ATOM 2519 C CA . TRP A 1 326 ? -28.341 8.597 23.480 1.00 53.62 326 TRP A CA 1
ATOM 2520 C C . TRP A 1 326 ? -29.220 9.853 23.573 1.00 53.62 326 TRP A C 1
ATOM 2522 O O . TRP A 1 326 ? -30.348 9.802 24.077 1.00 53.62 326 TRP A O 1
ATOM 2532 N N . VAL A 1 327 ? -28.736 10.984 23.053 1.00 45.56 327 VAL A N 1
ATOM 2533 C CA . VAL A 1 327 ? -29.572 12.176 22.855 1.00 45.56 327 VAL A CA 1
ATOM 2534 C C . VAL A 1 327 ? -30.462 11.921 21.645 1.00 45.56 327 VAL A C 1
ATOM 2536 O O . VAL A 1 327 ? -29.979 11.681 20.542 1.00 45.56 327 VAL A O 1
ATOM 2539 N N . ALA A 1 328 ? -31.779 11.956 21.848 1.00 38.53 328 ALA A N 1
ATOM 2540 C CA . ALA A 1 328 ? -32.740 11.683 20.793 1.00 38.53 328 ALA A CA 1
ATOM 2541 C C . ALA A 1 328 ? -32.627 12.674 19.614 1.00 38.53 328 ALA A C 1
ATOM 2543 O O . ALA A 1 328 ? -33.182 13.767 19.702 1.00 38.53 328 ALA A O 1
ATOM 2544 N N . GLY A 1 329 ? -31.959 12.292 18.512 1.00 47.28 329 GLY A N 1
ATOM 2545 C CA . GLY A 1 329 ? -31.971 13.051 17.250 1.00 47.28 329 GLY A CA 1
ATOM 2546 C C . GLY A 1 329 ? -30.775 12.941 16.283 1.00 47.28 329 GLY A C 1
ATOM 2547 O O . GLY A 1 329 ? -30.924 13.431 15.168 1.00 47.28 329 GLY A O 1
ATOM 2548 N N . GLU A 1 330 ? -29.637 12.326 16.640 1.00 50.59 330 GLU A N 1
ATOM 2549 C CA . GLU A 1 330 ? -28.345 12.554 15.931 1.00 50.59 330 GLU A CA 1
ATOM 2550 C C . GLU A 1 330 ? -27.569 11.303 15.410 1.00 50.59 330 GLU A C 1
ATOM 2552 O O . GLU A 1 330 ? -26.370 11.378 15.184 1.00 50.59 330 GLU A O 1
ATOM 2557 N N . GLY A 1 331 ? -28.194 10.139 15.183 1.00 47.97 331 GLY A N 1
ATOM 2558 C CA . GLY A 1 331 ? -27.498 8.889 14.795 1.00 47.97 331 GLY A CA 1
ATOM 2559 C C . GLY A 1 331 ? -27.960 7.612 15.500 1.00 47.97 331 GLY A C 1
ATOM 2560 O O . GLY A 1 331 ? -29.036 7.585 16.079 1.00 47.97 331 GLY A O 1
ATOM 2561 N N . SER A 1 332 ? -27.188 6.528 15.463 1.00 44.78 332 SER A N 1
ATOM 2562 C CA . SER A 1 332 ? -27.463 5.335 16.285 1.00 44.78 332 SER A CA 1
ATOM 2563 C C . SER A 1 332 ? -26.173 4.799 16.891 1.00 44.78 332 SER A C 1
ATOM 2565 O O . SER A 1 332 ? -25.386 4.190 16.195 1.00 44.78 332 SER A O 1
ATOM 2567 N N . LEU A 1 333 ? -25.934 4.992 18.185 1.00 49.84 333 LEU A N 1
ATOM 2568 C CA . LEU A 1 333 ? -24.758 4.425 18.860 1.00 49.84 333 LEU A CA 1
ATOM 2569 C C . LEU A 1 333 ? -24.880 2.886 18.929 1.00 49.84 333 LEU A C 1
ATOM 2571 O O . LEU A 1 333 ? -25.774 2.370 19.599 1.00 49.84 333 LEU A O 1
ATOM 2575 N N . ASP A 1 334 ? -23.996 2.168 18.237 1.00 49.47 334 ASP A N 1
ATOM 2576 C CA . ASP A 1 334 ? -23.877 0.707 18.261 1.00 49.47 334 ASP A CA 1
ATOM 2577 C C . ASP A 1 334 ? -22.673 0.297 19.115 1.00 49.47 334 ASP A C 1
ATOM 2579 O O . ASP A 1 334 ? -21.581 0.025 18.629 1.00 49.47 334 ASP A O 1
ATOM 2583 N N . VAL A 1 335 ? -22.859 0.290 20.433 1.00 53.56 335 VAL A N 1
ATOM 2584 C CA . VAL A 1 335 ? -21.824 -0.154 21.372 1.00 53.56 335 VAL A CA 1
ATOM 2585 C C . VAL A 1 335 ? -21.595 -1.662 21.215 1.00 53.56 335 VAL A C 1
ATOM 2587 O O . VAL A 1 335 ? -22.404 -2.467 21.684 1.00 53.56 335 VAL A O 1
ATOM 2590 N N . ARG A 1 336 ? -20.487 -2.056 20.573 1.00 52.88 336 ARG A N 1
ATOM 2591 C CA . ARG A 1 336 ? -20.108 -3.459 20.362 1.00 52.88 336 ARG A CA 1
ATOM 2592 C C . ARG A 1 336 ? -18.992 -3.870 21.315 1.00 52.88 336 ARG A C 1
ATOM 2594 O O . ARG A 1 336 ? -17.817 -3.625 21.070 1.00 52.88 336 ARG A O 1
ATOM 2601 N N . PHE A 1 337 ? -19.359 -4.599 22.363 1.00 50.41 337 PHE A N 1
ATOM 2602 C CA . PHE A 1 337 ? -18.401 -5.382 23.143 1.00 50.41 337 PHE A CA 1
ATOM 2603 C C . PHE A 1 337 ? -18.416 -6.841 22.676 1.00 50.41 337 PHE A C 1
ATOM 2605 O O . PHE A 1 337 ? -19.473 -7.345 22.270 1.00 50.41 337 PHE A O 1
ATOM 2612 N N . PRO A 1 338 ? -17.297 -7.577 22.801 1.00 45.16 338 PRO A N 1
ATOM 2613 C CA . PRO A 1 338 ? -17.289 -9.019 22.596 1.00 45.16 338 PRO A CA 1
ATOM 2614 C C . PRO A 1 338 ? -18.298 -9.717 23.531 1.00 45.16 338 PRO A C 1
ATOM 2616 O O . PRO A 1 338 ? -18.045 -9.928 24.713 1.00 45.16 338 PRO A O 1
ATOM 2619 N N . GLY A 1 339 ? -19.464 -10.101 23.001 1.00 41.62 339 GLY A N 1
ATOM 2620 C CA . GLY A 1 339 ? -20.402 -11.009 23.670 1.00 41.62 339 GLY A CA 1
ATOM 2621 C C . GLY A 1 339 ? -21.571 -10.397 24.454 1.00 41.62 339 GLY A C 1
ATOM 2622 O O . GLY A 1 339 ? -22.282 -11.166 25.104 1.00 41.62 339 GLY A O 1
ATOM 2623 N N . GLN A 1 340 ? -21.836 -9.085 24.392 1.00 45.03 340 GLN A N 1
ATOM 2624 C CA . GLN A 1 340 ? -23.037 -8.493 25.009 1.00 45.03 340 GLN A CA 1
ATOM 2625 C C . GLN A 1 340 ? -23.698 -7.435 24.116 1.00 45.03 340 GLN A C 1
ATOM 2627 O O . GLN A 1 340 ? -23.051 -6.496 23.678 1.00 45.03 340 GLN A O 1
ATOM 2632 N N . ALA A 1 341 ? -25.006 -7.578 23.885 1.00 46.47 341 ALA A N 1
ATOM 2633 C CA . ALA A 1 341 ? -25.856 -6.552 23.281 1.00 46.47 341 ALA A CA 1
ATOM 2634 C C . ALA A 1 341 ? -26.868 -6.067 24.335 1.00 46.47 341 ALA A C 1
ATOM 2636 O O . ALA A 1 341 ? -27.614 -6.883 24.884 1.00 46.47 341 ALA A O 1
ATOM 2637 N N . GLY A 1 342 ? -26.911 -4.762 24.634 1.00 51.75 342 GLY A N 1
ATOM 2638 C CA . GLY A 1 342 ? -27.890 -4.197 25.572 1.00 51.75 342 GLY A CA 1
ATOM 2639 C C . GLY A 1 342 ? -27.629 -2.747 26.005 1.00 51.75 342 GLY A C 1
ATOM 2640 O O . GLY A 1 342 ? -26.499 -2.287 26.030 1.00 51.75 342 GLY A O 1
ATOM 2641 N N . ALA A 1 343 ? -28.698 -2.033 26.375 1.00 55.56 343 ALA A N 1
ATOM 2642 C CA . ALA A 1 343 ? -28.713 -0.604 26.726 1.00 55.56 343 ALA A CA 1
ATOM 2643 C C . ALA A 1 343 ? -28.438 -0.300 28.219 1.00 55.56 343 ALA A C 1
ATOM 2645 O O . ALA A 1 343 ? -28.986 0.657 28.765 1.00 55.56 343 ALA A O 1
ATOM 2646 N N . ALA A 1 344 ? -27.675 -1.145 28.916 1.00 65.81 344 ALA A N 1
ATOM 2647 C CA . ALA A 1 344 ? -27.281 -0.865 30.299 1.00 65.81 344 ALA A CA 1
ATOM 2648 C C . ALA A 1 344 ? -26.074 0.089 30.319 1.00 65.81 344 ALA A C 1
ATOM 2650 O O . ALA A 1 344 ? -25.335 0.098 29.347 1.00 65.81 344 ALA A O 1
ATOM 2651 N N . PRO A 1 345 ? -25.838 0.866 31.386 1.00 69.75 345 PRO A N 1
ATOM 2652 C CA 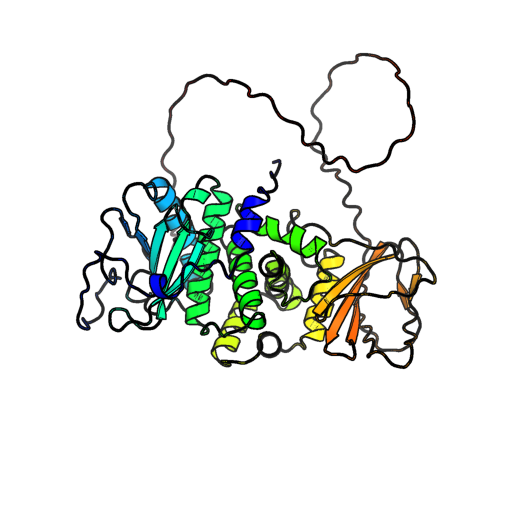. PRO A 1 345 ? -24.538 1.485 31.626 1.00 69.75 345 PRO A CA 1
ATOM 2653 C C . PRO A 1 345 ? -23.438 0.418 31.717 1.00 69.75 345 PRO A C 1
ATOM 2655 O O . PRO A 1 345 ? -23.679 -0.677 32.235 1.00 69.75 345 PRO A O 1
ATOM 2658 N N . TRP A 1 346 ? -22.237 0.743 31.246 1.00 73.25 346 TRP A N 1
ATOM 2659 C CA . TRP A 1 346 ? -21.108 -0.182 31.119 1.00 73.25 346 TRP A CA 1
ATOM 2660 C C . TRP A 1 346 ? -19.951 0.294 31.977 1.00 73.25 346 TRP A C 1
ATOM 2662 O O . TRP A 1 346 ? -19.620 1.472 31.939 1.00 73.25 346 TRP A O 1
ATOM 2672 N N . LEU A 1 347 ? -19.310 -0.611 32.711 1.00 80.00 347 LEU A N 1
ATOM 2673 C CA . LEU A 1 347 ? -18.079 -0.303 33.430 1.00 80.00 347 LEU A CA 1
ATOM 2674 C C . LEU A 1 347 ? -16.881 -0.478 32.491 1.00 80.00 347 LEU A C 1
ATOM 2676 O O . LEU A 1 347 ? -16.637 -1.587 32.024 1.00 80.00 347 LEU A O 1
ATOM 2680 N N . VAL A 1 348 ? -16.139 0.598 32.250 1.00 79.31 348 VAL A N 1
ATOM 2681 C CA . VAL A 1 348 ? -14.810 0.592 31.633 1.00 79.31 348 VAL A CA 1
ATOM 2682 C C . VAL A 1 348 ? -13.781 0.588 32.761 1.00 79.31 348 VAL A C 1
ATOM 2684 O O . VAL A 1 348 ? -13.710 1.573 33.499 1.00 79.31 348 VAL A O 1
ATOM 2687 N N . PRO A 1 349 ? -13.017 -0.502 32.943 1.00 82.38 349 PRO A N 1
ATOM 2688 C CA . PRO A 1 349 ? -11.994 -0.559 33.976 1.00 82.38 349 PRO A CA 1
ATOM 2689 C C . PRO A 1 349 ? -10.875 0.453 33.734 1.00 82.38 349 PRO A C 1
ATOM 2691 O O . PRO A 1 349 ? -10.512 0.723 32.582 1.00 82.38 349 PRO A O 1
ATOM 2694 N N . ALA A 1 350 ? -10.270 0.925 34.822 1.00 83.00 350 ALA A N 1
ATOM 2695 C CA . ALA A 1 350 ? -9.041 1.711 34.759 1.00 83.00 350 ALA A CA 1
ATOM 2696 C C . ALA A 1 350 ? -7.958 1.006 33.913 1.00 83.00 350 ALA A C 1
ATOM 2698 O O . ALA A 1 350 ? -7.728 -0.198 34.056 1.00 83.00 350 ALA A O 1
ATOM 2699 N N . GLY A 1 351 ? -7.275 1.764 33.057 1.00 79.56 351 GLY A N 1
ATOM 2700 C CA . GLY A 1 351 ? -6.230 1.273 32.157 1.00 79.56 351 GLY A CA 1
ATOM 2701 C C . GLY A 1 351 ? -6.738 0.683 30.839 1.00 79.56 351 GLY A C 1
ATOM 2702 O O . GLY A 1 351 ? -5.939 0.095 30.116 1.00 79.56 351 GLY A O 1
ATOM 2703 N N . THR A 1 352 ? -8.028 0.825 30.520 1.00 80.06 352 THR A N 1
ATOM 2704 C CA . THR A 1 352 ? -8.587 0.356 29.242 1.00 80.06 352 THR A CA 1
ATOM 2705 C C . THR A 1 352 ? -8.685 1.487 28.223 1.00 80.06 352 THR A C 1
ATOM 2707 O O . THR A 1 352 ? -9.150 2.580 28.564 1.00 80.06 352 THR A O 1
ATOM 2710 N N . VAL A 1 353 ? -8.312 1.209 26.966 1.00 81.69 353 VAL A N 1
ATOM 2711 C CA . VAL A 1 353 ? -8.538 2.131 25.846 1.00 81.69 353 VAL A CA 1
ATOM 2712 C C . VAL A 1 353 ? -9.883 1.841 25.189 1.00 81.69 353 VAL A C 1
ATOM 2714 O O . VAL A 1 353 ? -10.186 0.721 24.770 1.00 81.69 353 VAL A O 1
ATOM 2717 N N . VAL A 1 354 ? -10.681 2.895 25.088 1.00 81.19 354 VAL A N 1
ATOM 2718 C CA . VAL A 1 354 ? -11.979 2.943 24.435 1.00 81.19 354 VAL A CA 1
ATOM 2719 C C . VAL A 1 354 ? -11.793 3.585 23.066 1.00 81.19 354 VAL A C 1
ATOM 2721 O O . VAL A 1 354 ? -11.485 4.773 22.968 1.00 81.19 354 VAL A O 1
ATOM 2724 N N . ALA A 1 355 ? -11.996 2.806 22.007 1.00 82.19 355 ALA A N 1
ATOM 2725 C CA . ALA A 1 355 ? -12.047 3.336 20.650 1.00 82.19 355 ALA A CA 1
ATOM 2726 C C . ALA A 1 355 ? -13.493 3.684 20.289 1.00 82.19 355 ALA A C 1
ATOM 2728 O O . ALA A 1 355 ? -14.399 2.871 20.485 1.00 82.19 355 ALA A O 1
ATOM 2729 N N . VAL A 1 356 ? -13.697 4.882 19.749 1.00 79.38 356 VAL A N 1
ATOM 2730 C CA . VAL A 1 356 ? -14.991 5.415 19.323 1.00 79.38 356 VAL A CA 1
ATOM 2731 C C . VAL A 1 356 ? -14.925 5.678 17.827 1.00 79.38 356 VAL A C 1
ATOM 2733 O O . VAL A 1 356 ? -14.248 6.604 17.392 1.00 79.38 356 VAL A O 1
ATOM 2736 N N . THR A 1 357 ? -15.601 4.841 17.041 1.00 74.56 357 THR A N 1
ATOM 2737 C CA . THR A 1 357 ? -1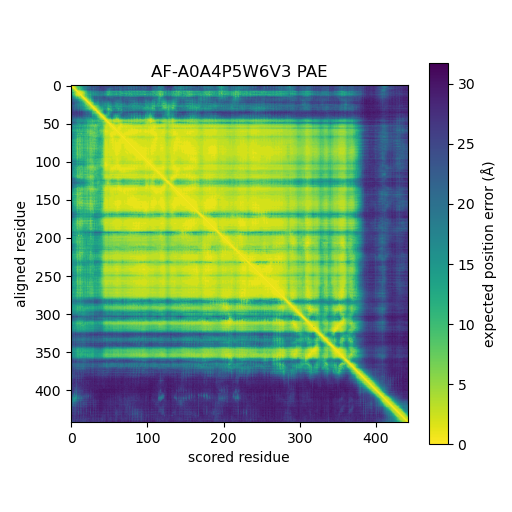5.509 4.863 15.569 1.00 74.56 357 THR A CA 1
ATOM 2738 C C . THR A 1 357 ? -16.852 5.185 14.937 1.00 74.56 357 THR A C 1
ATOM 2740 O O . THR A 1 357 ? -17.858 4.595 15.330 1.00 74.56 357 THR A O 1
ATOM 2743 N N . THR A 1 358 ? -16.884 6.082 13.952 1.00 72.31 358 THR A N 1
ATOM 2744 C CA . THR A 1 358 ? -18.082 6.360 13.143 1.00 72.31 358 THR A CA 1
ATOM 2745 C C . THR A 1 358 ? -18.150 5.359 11.988 1.00 72.31 358 THR A C 1
ATOM 2747 O O . THR A 1 358 ? -17.177 5.145 11.277 1.00 72.31 358 THR A O 1
ATOM 2750 N N . THR A 1 359 ? -19.288 4.695 11.795 1.00 62.69 359 THR A N 1
ATOM 2751 C CA . THR A 1 359 ? -19.394 3.572 10.848 1.00 62.69 359 THR A CA 1
ATOM 2752 C C . THR A 1 359 ? -20.327 3.828 9.669 1.00 62.69 359 THR A C 1
ATOM 2754 O O . THR A 1 359 ? -20.213 3.073 8.713 1.00 62.69 359 THR A O 1
ATOM 2757 N N . GLU A 1 360 ? -21.176 4.877 9.675 1.00 62.94 360 GLU A N 1
ATOM 2758 C CA . GLU A 1 360 ? -21.940 5.306 8.481 1.00 62.94 360 GLU A CA 1
ATOM 2759 C C . GLU A 1 360 ? -22.804 6.577 8.648 1.00 62.94 360 GLU A C 1
ATOM 2761 O O . GLU A 1 360 ? -23.502 6.730 9.654 1.00 62.94 360 GLU A O 1
ATOM 2766 N N . GLY A 1 361 ? -22.848 7.407 7.590 1.00 53.69 361 GLY A N 1
ATOM 2767 C CA . GLY A 1 361 ? -23.950 8.319 7.240 1.00 53.69 361 GLY A CA 1
ATOM 2768 C C . GLY A 1 361 ? -24.216 9.531 8.157 1.00 53.69 361 GLY A C 1
ATOM 2769 O O . GLY A 1 361 ? -23.617 9.684 9.218 1.00 53.69 361 GLY A O 1
ATOM 2770 N N . PRO A 1 362 ? -25.189 10.406 7.800 1.00 42.22 362 PRO A N 1
ATOM 2771 C CA . PRO A 1 362 ? -25.593 11.565 8.617 1.00 42.22 362 PRO A CA 1
ATOM 2772 C C . PRO A 1 362 ? -26.283 11.172 9.937 1.00 42.22 362 PRO A C 1
ATOM 2774 O O . PRO A 1 362 ? -26.696 12.033 10.709 1.00 42.22 362 PRO A O 1
ATOM 2777 N N . LEU A 1 363 ? -26.450 9.868 10.166 1.00 40.28 363 LEU A N 1
ATOM 2778 C CA . LEU A 1 363 ? -26.932 9.265 11.395 1.00 40.28 363 LEU A CA 1
ATOM 2779 C C . LEU A 1 363 ? -25.825 8.349 11.925 1.00 40.28 363 LEU A C 1
ATOM 2781 O O . LEU A 1 363 ? -25.943 7.131 11.866 1.00 40.28 363 LEU A O 1
ATOM 2785 N N . SER A 1 364 ? -24.759 8.971 12.421 1.00 47.31 364 SER A N 1
ATOM 2786 C CA . SER A 1 364 ? -23.508 8.350 12.848 1.00 47.31 364 SER A CA 1
ATOM 2787 C C . SER A 1 364 ? -23.742 7.093 13.679 1.00 47.31 364 SER A C 1
ATOM 2789 O O . SER A 1 364 ? -24.261 7.158 14.802 1.00 47.31 364 SER A O 1
ATOM 2791 N N . VAL A 1 365 ? -23.371 5.944 13.113 1.00 46.62 365 VAL A N 1
ATOM 2792 C CA . VAL A 1 365 ? -23.302 4.704 13.876 1.00 46.62 365 VAL A CA 1
ATOM 2793 C C . VAL A 1 365 ? -21.975 4.637 14.606 1.00 46.62 365 VAL A C 1
ATOM 2795 O O . VAL A 1 365 ? -20.929 4.558 13.976 1.00 46.62 365 VAL A O 1
ATOM 2798 N N . TRP A 1 366 ? -22.002 4.723 15.929 1.00 49.56 366 TRP A N 1
ATOM 2799 C CA . TRP A 1 366 ? -20.792 4.773 16.746 1.00 49.56 366 TRP A CA 1
ATOM 2800 C C . TRP A 1 366 ? -20.491 3.398 17.323 1.00 49.56 366 TRP A C 1
ATOM 2802 O O . TRP A 1 366 ? -21.339 2.874 18.036 1.00 49.56 366 TRP A O 1
ATOM 2812 N N . SER A 1 367 ? -19.305 2.844 17.078 1.00 52.41 367 SER A N 1
ATOM 2813 C CA . SER A 1 367 ? -18.842 1.656 17.796 1.00 52.41 367 SER A CA 1
ATOM 2814 C C . SER A 1 367 ? -17.929 2.044 18.941 1.00 52.41 367 SER A C 1
ATOM 2816 O O . SER A 1 367 ? -16.898 2.671 18.714 1.00 52.41 367 SER A O 1
ATOM 2818 N N . ILE A 1 368 ? -18.317 1.646 20.153 1.00 56.44 368 ILE A N 1
ATOM 2819 C CA . ILE A 1 368 ? -17.459 1.644 21.336 1.00 56.44 368 ILE A CA 1
ATOM 2820 C C . ILE A 1 368 ? -16.960 0.220 21.517 1.00 56.44 368 ILE A C 1
ATOM 2822 O O . ILE A 1 368 ? -17.769 -0.667 21.792 1.00 56.44 368 ILE A O 1
ATOM 2826 N N . VAL A 1 369 ? -15.652 0.016 21.377 1.00 56.88 369 VAL A N 1
ATOM 2827 C CA . VAL A 1 369 ? -15.032 -1.275 21.679 1.00 56.88 369 VAL A CA 1
ATOM 2828 C C . VAL A 1 369 ? -14.053 -1.104 22.827 1.00 56.88 369 VAL A C 1
ATOM 2830 O O . VAL A 1 369 ? -13.204 -0.213 22.825 1.00 56.88 369 VAL A O 1
ATOM 2833 N N . VAL A 1 370 ? -14.218 -1.967 23.821 1.00 55.00 370 VAL A N 1
ATOM 2834 C CA . VAL A 1 370 ? -13.415 -2.040 25.038 1.00 55.00 370 VAL A CA 1
ATOM 2835 C C . VAL A 1 370 ? -12.899 -3.467 25.096 1.00 55.00 370 VAL A C 1
ATOM 2837 O O . VAL A 1 370 ? -13.688 -4.419 25.048 1.00 55.00 370 VAL A O 1
ATOM 2840 N N . ARG A 1 371 ? -11.580 -3.634 25.150 1.00 49.44 371 ARG A N 1
ATOM 2841 C CA . ARG A 1 371 ? -10.964 -4.952 25.279 1.00 49.44 371 ARG A CA 1
ATOM 2842 C C . ARG A 1 371 ? -10.418 -5.099 26.691 1.00 49.44 371 ARG A C 1
ATOM 2844 O O . ARG A 1 371 ? -9.709 -4.228 27.175 1.00 49.44 371 ARG A O 1
ATOM 2851 N N . ASP A 1 372 ? -10.747 -6.208 27.346 1.00 43.22 372 ASP A N 1
ATOM 2852 C CA . ASP A 1 372 ? -10.210 -6.520 28.669 1.00 43.22 372 ASP A CA 1
ATOM 2853 C C . ASP A 1 372 ? -8.693 -6.764 28.572 1.00 43.22 372 ASP A C 1
ATOM 2855 O O . ASP A 1 372 ? -8.250 -7.772 28.015 1.00 43.22 372 ASP A O 1
ATOM 2859 N N . GLY A 1 373 ? -7.891 -5.857 29.127 1.00 45.28 373 GLY A N 1
ATOM 2860 C CA . GLY A 1 373 ? -6.448 -6.033 29.277 1.00 45.28 373 GLY A CA 1
ATOM 2861 C C . GLY A 1 373 ? -5.798 -4.793 29.890 1.00 45.28 373 GLY A C 1
ATOM 2862 O O . GLY A 1 373 ? -6.155 -3.686 29.501 1.00 45.28 373 GLY A O 1
ATOM 2863 N N . PRO A 1 374 ? -4.873 -4.931 30.858 1.00 41.78 374 PRO A N 1
ATOM 2864 C CA . PRO A 1 374 ? -4.118 -3.780 31.330 1.00 41.78 374 PRO A CA 1
ATOM 2865 C C . PRO A 1 374 ? -3.281 -3.238 30.170 1.00 41.78 374 PRO A C 1
ATOM 2867 O O . PRO A 1 374 ? -2.559 -4.016 29.540 1.00 41.78 374 PRO A O 1
ATOM 2870 N N . PHE A 1 375 ? -3.345 -1.926 29.919 1.00 43.66 375 PHE A N 1
ATOM 2871 C CA . PHE A 1 375 ? -2.299 -1.230 29.172 1.00 43.66 375 PHE A CA 1
ATOM 2872 C C . PHE A 1 375 ? -0.976 -1.614 29.839 1.00 43.66 375 PHE A C 1
ATOM 2874 O O . PHE A 1 375 ? -0.750 -1.314 31.016 1.00 43.66 375 PHE A O 1
ATOM 2881 N N . GLY A 1 376 ? -0.163 -2.413 29.147 1.00 44.38 376 GLY A N 1
ATOM 2882 C CA . GLY A 1 376 ? 1.165 -2.727 29.637 1.00 44.38 376 GLY A CA 1
ATOM 2883 C C . GLY A 1 376 ? 1.876 -1.397 29.792 1.00 44.38 376 GLY A C 1
ATOM 2884 O O . GLY A 1 376 ? 1.923 -0.629 28.840 1.00 44.38 376 GLY A O 1
ATOM 2885 N N . ASP A 1 377 ? 2.367 -1.102 30.991 1.00 42.91 377 ASP A N 1
ATOM 2886 C CA . ASP A 1 377 ? 3.298 -0.004 31.198 1.00 42.91 377 ASP A CA 1
ATOM 2887 C C . ASP A 1 377 ? 4.459 -0.245 30.223 1.00 42.91 377 ASP A C 1
ATOM 2889 O O . ASP A 1 377 ? 5.310 -1.102 30.465 1.00 42.91 377 ASP A O 1
ATOM 2893 N N . THR A 1 378 ? 4.470 0.437 29.073 1.00 41.38 378 THR A N 1
ATOM 2894 C CA . THR A 1 378 ? 5.554 0.367 28.080 1.00 41.38 378 THR A CA 1
ATOM 2895 C C . THR A 1 378 ? 6.778 1.135 28.576 1.00 41.38 378 THR A C 1
ATOM 2897 O O . THR A 1 378 ? 7.550 1.676 27.781 1.00 41.38 378 THR A O 1
ATOM 2900 N N . GLY A 1 379 ? 6.952 1.175 29.904 1.00 36.31 379 GLY A N 1
ATOM 2901 C CA . GLY A 1 379 ? 8.133 1.612 30.607 1.00 36.31 379 GLY A CA 1
ATOM 2902 C C . GLY A 1 379 ? 9.360 1.157 29.843 1.00 36.31 379 GLY A C 1
ATOM 2903 O O . GLY A 1 379 ? 9.575 -0.028 29.588 1.00 36.31 379 GLY A O 1
ATOM 2904 N N . SER A 1 380 ? 10.136 2.151 29.441 1.00 40.00 380 SER A N 1
ATOM 2905 C CA . SER A 1 380 ? 11.346 2.090 28.633 1.00 40.00 380 SER A CA 1
ATOM 2906 C C . SER A 1 380 ? 12.516 1.352 29.301 1.00 40.00 380 SER A C 1
ATOM 2908 O O . SER A 1 380 ? 13.674 1.676 29.047 1.00 40.00 380 SER A O 1
ATOM 2910 N N . ASP A 1 381 ? 12.246 0.347 30.124 1.00 39.28 381 ASP A N 1
ATOM 2911 C CA . ASP A 1 381 ? 13.248 -0.505 30.751 1.00 39.28 381 ASP A CA 1
ATOM 2912 C C . ASP A 1 381 ? 13.601 -1.661 29.811 1.00 39.28 381 ASP A C 1
ATOM 2914 O O . ASP A 1 381 ? 13.455 -2.848 30.110 1.00 39.28 381 ASP A O 1
ATOM 2918 N N . VAL A 1 382 ? 14.149 -1.300 28.648 1.00 37.84 382 VAL A N 1
ATOM 2919 C CA . VAL A 1 382 ? 15.147 -2.164 28.025 1.00 37.84 382 VAL A CA 1
ATOM 2920 C C . VAL A 1 382 ? 16.368 -2.084 28.934 1.00 37.84 382 VAL A C 1
ATOM 2922 O O . VAL A 1 382 ? 17.203 -1.191 28.807 1.00 37.84 382 VAL A O 1
ATOM 2925 N N . ASP A 1 383 ? 16.431 -3.016 29.882 1.00 37.44 383 ASP A N 1
ATOM 2926 C CA . ASP A 1 383 ? 17.613 -3.356 30.667 1.00 37.44 383 ASP A CA 1
ATOM 2927 C C . ASP A 1 383 ? 18.737 -3.766 29.698 1.00 37.44 383 ASP A C 1
ATOM 2929 O O . ASP A 1 383 ? 18.935 -4.936 29.354 1.00 37.44 383 ASP A O 1
ATOM 2933 N N . THR A 1 384 ? 19.441 -2.768 29.157 1.00 40.28 384 THR A N 1
ATOM 2934 C CA . THR A 1 384 ? 20.709 -2.968 28.467 1.00 40.28 384 THR A CA 1
ATOM 2935 C C . THR A 1 384 ? 21.721 -3.311 29.541 1.00 40.28 384 THR A C 1
ATOM 2937 O O . THR A 1 384 ? 22.273 -2.418 30.184 1.00 40.28 384 THR A O 1
ATOM 2940 N N . GLY A 1 385 ? 21.889 -4.613 29.747 1.00 32.31 385 GLY A N 1
ATOM 2941 C CA . GLY A 1 385 ? 22.692 -5.196 30.805 1.00 32.31 385 GLY A CA 1
ATOM 2942 C C . GLY A 1 385 ? 23.942 -4.403 31.186 1.00 32.31 385 GLY A C 1
ATOM 2943 O O . GLY A 1 385 ? 24.773 -4.044 30.353 1.00 32.31 385 GLY A O 1
ATOM 2944 N N . ASP A 1 386 ? 24.037 -4.195 32.494 1.00 40.22 386 ASP A N 1
ATOM 2945 C CA . ASP A 1 386 ? 25.240 -4.166 33.317 1.00 40.22 386 ASP A CA 1
ATOM 2946 C C . ASP A 1 386 ? 26.577 -4.335 32.566 1.00 40.22 386 ASP A C 1
ATOM 2948 O O . ASP A 1 386 ? 27.028 -5.445 32.268 1.00 40.22 386 ASP A O 1
ATOM 2952 N N . THR A 1 387 ? 27.267 -3.212 32.360 1.00 35.28 387 THR A N 1
ATOM 2953 C CA . THR A 1 387 ? 28.730 -3.181 32.415 1.00 35.28 387 THR A CA 1
ATOM 2954 C C . THR A 1 387 ? 29.196 -1.959 33.205 1.00 35.28 387 THR A C 1
ATOM 2956 O O . THR A 1 387 ? 29.374 -0.884 32.643 1.00 35.28 387 THR A O 1
ATOM 2959 N N . GLY A 1 388 ? 29.424 -2.151 34.505 1.00 30.52 388 GLY A N 1
ATOM 2960 C CA . GLY A 1 388 ? 30.628 -1.672 35.195 1.00 30.52 388 GLY A CA 1
ATOM 2961 C C . GLY A 1 388 ? 30.909 -0.162 35.248 1.00 30.52 388 GLY A C 1
ATOM 2962 O O . GLY A 1 388 ? 31.488 0.411 34.334 1.00 30.52 388 GLY A O 1
ATOM 2963 N N . ASP A 1 389 ? 30.616 0.413 36.415 1.00 38.81 389 ASP A N 1
ATOM 2964 C CA . ASP A 1 389 ? 31.549 1.169 37.270 1.00 38.81 389 ASP A CA 1
ATOM 2965 C C . ASP A 1 389 ? 32.553 2.127 36.593 1.00 38.81 389 ASP A C 1
ATOM 2967 O O . ASP A 1 389 ? 33.598 1.682 36.136 1.00 38.81 389 ASP A O 1
ATOM 2971 N N . PHE A 1 390 ? 32.295 3.444 36.655 1.00 33.41 390 PHE A N 1
ATOM 2972 C CA . PHE A 1 390 ? 33.320 4.472 36.915 1.00 33.41 390 PHE A CA 1
ATOM 2973 C C . PHE A 1 390 ? 32.697 5.799 37.402 1.00 33.41 390 PHE A C 1
ATOM 2975 O O . PHE A 1 390 ? 32.058 6.517 36.642 1.00 33.41 390 PHE A O 1
ATOM 2982 N N . GLY A 1 391 ? 33.011 6.172 38.647 1.00 31.69 391 GLY A N 1
ATOM 2983 C CA . GLY A 1 391 ? 33.628 7.477 38.935 1.00 31.69 391 GLY A CA 1
ATOM 2984 C C . GLY A 1 391 ? 32.748 8.728 39.071 1.00 31.69 391 GLY A C 1
ATOM 2985 O O . GLY A 1 391 ? 32.639 9.530 38.152 1.00 31.69 391 GLY A O 1
ATOM 2986 N N . ASP A 1 392 ? 32.258 8.933 40.293 1.00 36.50 392 ASP A N 1
ATOM 2987 C CA . ASP A 1 392 ? 32.255 10.175 41.092 1.00 36.50 392 ASP A CA 1
ATOM 2988 C C . ASP A 1 392 ? 32.785 11.483 40.439 1.00 36.50 392 ASP A C 1
ATOM 2990 O O . ASP A 1 392 ? 33.968 11.601 40.114 1.00 36.50 392 ASP A O 1
ATOM 2994 N N . SER A 1 393 ? 31.940 12.521 40.359 1.00 34.09 393 SER A N 1
ATOM 2995 C CA . SER A 1 393 ? 32.332 13.914 40.651 1.00 34.09 393 SER A CA 1
ATOM 2996 C C . SER A 1 393 ? 31.115 14.829 40.837 1.00 34.09 393 SER A C 1
ATOM 2998 O O . SER A 1 393 ? 30.017 14.586 40.348 1.00 34.09 393 SER A O 1
ATOM 3000 N N . SER A 1 394 ? 31.329 15.872 41.628 1.00 35.56 394 SER A N 1
ATOM 3001 C CA . SER A 1 394 ? 30.358 16.549 42.473 1.00 35.56 394 SER A CA 1
ATOM 3002 C C . SER A 1 394 ? 30.073 18.000 42.049 1.00 35.56 394 SER A C 1
ATOM 3004 O O . SER A 1 394 ? 31.010 18.760 41.833 1.00 35.56 394 SER A O 1
ATOM 3006 N N . ALA A 1 395 ? 28.776 18.366 42.089 1.00 30.62 395 ALA A N 1
ATOM 3007 C CA . ALA A 1 395 ? 28.160 19.681 42.400 1.00 30.62 395 ALA A CA 1
ATOM 3008 C C . ALA A 1 395 ? 28.458 20.913 41.486 1.00 30.62 395 ALA A C 1
ATOM 3010 O O . ALA A 1 395 ? 29.405 20.862 40.705 1.00 30.62 395 ALA A O 1
ATOM 3011 N N . PRO A 1 396 ? 27.746 22.073 41.601 1.00 41.31 396 PRO A N 1
ATOM 3012 C CA . PRO A 1 396 ? 26.553 22.417 42.407 1.00 41.31 396 PRO A CA 1
ATOM 3013 C C . PRO A 1 396 ? 25.419 23.207 41.673 1.00 41.31 396 PRO A C 1
ATOM 3015 O O . PRO A 1 396 ? 25.593 23.718 40.573 1.00 41.31 396 PRO A O 1
ATOM 3018 N N . ASP A 1 397 ? 24.279 23.322 42.369 1.00 33.22 397 ASP A N 1
ATOM 3019 C CA . ASP A 1 397 ? 23.232 24.370 42.414 1.00 33.22 397 ASP A CA 1
ATOM 3020 C C . ASP A 1 397 ? 23.129 25.469 41.332 1.00 33.22 397 ASP A C 1
ATOM 3022 O O . ASP A 1 397 ? 24.056 26.247 41.104 1.00 33.22 397 ASP A O 1
ATOM 3026 N N . GLY A 1 398 ? 21.902 25.684 40.825 1.00 28.03 398 GLY A N 1
ATOM 3027 C CA . GLY A 1 398 ? 21.566 26.889 40.058 1.00 28.03 398 GLY A CA 1
ATOM 3028 C C . GLY A 1 398 ? 20.100 27.054 39.629 1.00 28.03 398 GLY A C 1
ATOM 3029 O O . GLY A 1 398 ? 19.770 26.775 38.490 1.00 28.03 398 GLY A O 1
ATOM 3030 N N . VAL A 1 399 ? 19.266 27.578 40.537 1.00 28.11 399 VAL A N 1
ATOM 3031 C CA . VAL A 1 399 ? 18.225 28.618 40.323 1.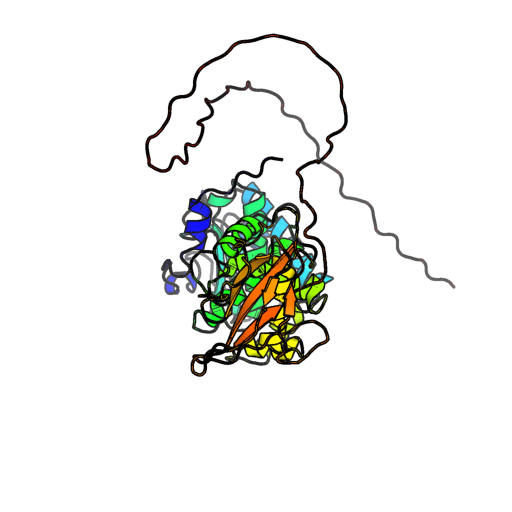00 28.11 399 VAL A CA 1
ATOM 3032 C C . VAL A 1 399 ? 17.194 28.453 39.181 1.00 28.11 399 VAL A C 1
ATOM 3034 O O . VAL A 1 399 ? 17.477 28.695 38.013 1.00 28.11 399 VAL A O 1
ATOM 3037 N N . HIS A 1 400 ? 15.928 28.250 39.574 1.00 30.44 400 HIS A N 1
ATOM 3038 C CA . HIS A 1 400 ? 14.731 28.611 38.796 1.00 30.44 400 HIS A CA 1
ATOM 3039 C C . HIS A 1 400 ? 14.575 30.137 38.656 1.00 30.44 400 HIS A C 1
ATOM 3041 O O . HIS A 1 400 ? 14.711 30.862 39.648 1.00 30.44 400 HIS A O 1
ATOM 3047 N N . PRO A 1 401 ? 14.134 30.608 37.480 1.00 32.50 401 PRO A N 1
ATOM 3048 C CA . PRO A 1 401 ? 13.030 31.560 37.432 1.00 32.50 401 PRO A CA 1
ATOM 3049 C C . PRO A 1 401 ? 11.927 31.157 36.442 1.00 32.50 401 PRO A C 1
ATOM 3051 O O . PRO A 1 401 ? 12.140 30.456 35.459 1.00 32.50 401 PRO A O 1
ATOM 3054 N N . SER A 1 402 ? 10.740 31.629 36.792 1.00 30.81 402 SER A N 1
ATOM 3055 C CA . SER A 1 402 ? 9.418 31.480 36.198 1.00 30.81 402 SER A CA 1
ATOM 3056 C C . SER A 1 402 ? 9.200 32.253 34.884 1.00 30.81 402 SER A C 1
ATOM 3058 O O . SER A 1 402 ? 9.822 33.289 34.664 1.00 30.81 402 SER A O 1
ATOM 3060 N N . ASP A 1 403 ? 8.221 31.756 34.121 1.00 29.48 403 ASP A N 1
ATOM 3061 C CA . ASP A 1 403 ? 7.288 32.417 33.190 1.00 29.48 403 ASP A CA 1
ATOM 3062 C C . ASP A 1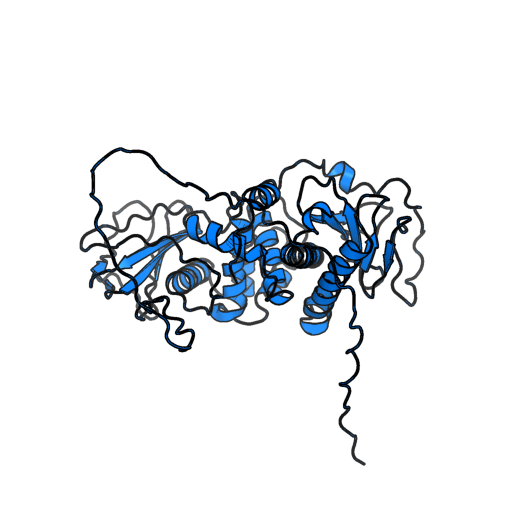 403 ? 7.819 33.210 31.975 1.00 29.48 403 ASP A C 1
ATOM 3064 O O . ASP A 1 403 ? 8.259 34.351 32.104 1.00 29.48 403 ASP A O 1
ATOM 3068 N N . ALA A 1 404 ? 7.613 32.652 30.769 1.00 28.11 404 ALA A N 1
ATOM 3069 C CA . ALA A 1 404 ? 7.096 33.376 29.595 1.00 28.11 404 ALA A CA 1
ATOM 3070 C C . ALA A 1 404 ? 6.662 32.410 28.469 1.00 28.11 404 ALA A C 1
ATOM 3072 O O . ALA A 1 404 ? 7.386 31.486 28.107 1.00 28.11 404 ALA A O 1
ATOM 3073 N N . ASP A 1 405 ? 5.480 32.683 27.920 1.00 29.03 405 ASP A N 1
ATOM 3074 C CA . ASP A 1 405 ? 4.766 31.978 26.854 1.00 29.03 405 ASP A CA 1
ATOM 3075 C C . ASP A 1 405 ? 5.503 31.872 25.499 1.00 29.03 405 ASP A C 1
ATOM 3077 O O . ASP A 1 405 ? 6.137 32.833 25.055 1.00 29.03 405 ASP A O 1
ATOM 3081 N N . SER A 1 406 ? 5.233 30.766 24.780 1.00 30.33 406 SER A N 1
ATOM 3082 C CA . SER A 1 406 ? 5.311 30.512 23.312 1.00 30.33 406 SER A CA 1
ATOM 3083 C C . SER A 1 406 ? 6.256 29.367 22.884 1.00 30.33 406 SER A C 1
ATOM 3085 O O . SER A 1 406 ? 7.321 29.190 23.474 1.00 30.33 406 SER A O 1
ATOM 3087 N N . PRO A 1 407 ? 5.867 28.560 21.868 1.00 26.69 407 PRO A N 1
ATOM 3088 C CA . PRO A 1 407 ? 6.277 27.164 21.746 1.00 26.69 407 PRO A CA 1
ATOM 3089 C C . PRO A 1 407 ? 7.674 27.014 21.142 1.00 26.69 407 PRO A C 1
ATOM 3091 O O . PRO A 1 407 ? 7.968 27.489 20.044 1.00 26.69 407 PRO A O 1
ATOM 3094 N N . SER A 1 408 ? 8.533 26.309 21.869 1.00 23.72 408 SER A N 1
ATOM 3095 C CA . SER A 1 408 ? 9.889 25.953 21.478 1.00 23.72 408 SER A CA 1
ATOM 3096 C C . SER A 1 408 ? 9.951 24.501 20.996 1.00 23.72 408 SER A C 1
ATOM 3098 O O . SER A 1 408 ? 10.059 23.573 21.789 1.00 23.72 408 SER A O 1
ATOM 3100 N N . CYS A 1 409 ? 10.005 24.295 19.680 1.00 24.98 409 CYS A N 1
ATOM 3101 C CA . CYS A 1 409 ? 10.673 23.124 19.105 1.00 24.98 409 CYS A CA 1
ATOM 3102 C C . CYS A 1 409 ? 12.056 23.574 18.620 1.00 24.98 409 CYS A C 1
ATOM 3104 O O . CYS A 1 409 ? 12.259 23.917 17.458 1.00 24.98 409 CYS A O 1
ATOM 3106 N N . GLY A 1 410 ? 13.005 23.661 19.555 1.00 21.64 410 GLY A N 1
ATOM 3107 C CA . GLY A 1 410 ? 14.408 23.935 19.255 1.00 21.64 410 GLY A CA 1
ATOM 3108 C C . GLY A 1 410 ? 15.122 22.653 18.832 1.00 21.64 410 GLY A C 1
ATOM 3109 O O . GLY A 1 410 ? 15.321 21.766 19.654 1.00 21.64 410 GLY A O 1
ATOM 3110 N N . CYS A 1 411 ? 15.534 22.563 17.568 1.00 25.34 411 CYS A N 1
ATOM 3111 C CA . CYS A 1 411 ? 16.436 21.511 17.103 1.00 25.34 411 CYS A CA 1
ATOM 3112 C C . CYS A 1 411 ? 17.886 21.872 17.455 1.00 25.34 411 CYS A C 1
ATOM 3114 O O . CYS A 1 411 ? 18.369 22.960 17.133 1.00 25.34 411 CYS A O 1
ATOM 3116 N N . ALA A 1 412 ? 18.590 20.950 18.111 1.00 22.86 412 ALA A N 1
ATOM 3117 C CA . ALA A 1 412 ? 20.024 21.045 18.344 1.00 22.86 412 ALA A CA 1
ATOM 3118 C C . ALA A 1 412 ? 20.783 20.859 17.019 1.00 22.86 412 ALA A C 1
ATOM 3120 O O . ALA A 1 412 ? 20.577 19.880 16.308 1.00 22.86 412 ALA A O 1
ATOM 3121 N N . VAL A 1 413 ? 21.682 21.789 16.696 1.00 26.02 413 VAL A N 1
ATOM 3122 C CA . VAL A 1 413 ? 22.580 21.692 15.536 1.00 26.02 413 VAL A CA 1
ATOM 3123 C C . VAL A 1 413 ? 23.852 20.952 15.965 1.00 26.02 413 VAL A C 1
ATOM 3125 O O . VAL A 1 413 ? 24.587 21.486 16.802 1.00 26.02 413 VAL A O 1
ATOM 3128 N N . PRO A 1 414 ? 24.183 19.766 15.423 1.00 30.52 414 PRO A N 1
ATOM 3129 C CA . PRO A 1 414 ? 25.501 19.196 15.632 1.00 30.52 414 PRO A CA 1
ATOM 3130 C C . PRO A 1 414 ? 26.522 19.883 14.714 1.00 30.52 414 PRO A C 1
ATOM 3132 O O . PRO A 1 414 ? 26.362 19.982 13.499 1.00 30.52 414 PRO A O 1
ATOM 3135 N N . SER A 1 415 ? 27.597 20.368 15.332 1.00 25.27 415 SER A N 1
ATOM 3136 C CA . SER A 1 415 ? 28.784 20.904 14.663 1.00 25.27 415 SER A CA 1
ATOM 3137 C C . SER A 1 415 ? 29.517 19.781 13.903 1.00 25.27 415 SER A C 1
ATOM 3139 O O . SER A 1 415 ? 29.621 18.672 14.435 1.00 25.27 415 SER A O 1
ATOM 3141 N N . PRO A 1 416 ? 30.050 20.010 12.687 1.00 31.52 416 PRO A N 1
ATOM 3142 C CA . PRO A 1 416 ? 30.609 18.937 11.871 1.00 31.52 416 PRO A CA 1
ATOM 3143 C C . PRO A 1 416 ? 31.936 18.428 12.449 1.00 31.52 416 PRO A C 1
ATOM 3145 O O . PRO A 1 416 ? 32.963 19.114 12.419 1.00 31.52 416 PRO A O 1
ATOM 3148 N N . ALA A 1 417 ? 31.931 17.188 12.940 1.00 30.19 417 ALA A N 1
ATOM 3149 C CA . ALA A 1 417 ? 33.146 16.466 13.287 1.00 30.19 417 ALA A CA 1
ATOM 3150 C C . ALA A 1 417 ? 33.848 15.985 12.007 1.00 30.19 417 ALA A C 1
ATOM 3152 O O . ALA A 1 417 ? 33.332 15.164 11.251 1.00 30.19 417 ALA A O 1
ATOM 3153 N N . ARG A 1 418 ? 35.060 16.494 11.776 1.00 32.94 418 ARG A N 1
ATOM 3154 C CA . ARG A 1 418 ? 35.998 15.971 10.775 1.00 32.94 418 ARG A CA 1
ATOM 3155 C C . ARG A 1 418 ? 36.432 14.562 11.180 1.00 32.94 418 ARG A C 1
ATOM 3157 O O . ARG A 1 418 ? 36.994 14.411 12.262 1.00 32.94 418 ARG A O 1
ATOM 3164 N N . TRP A 1 419 ? 36.274 13.580 10.295 1.00 30.31 419 TRP A N 1
ATOM 3165 C CA . TRP A 1 419 ? 36.935 12.277 10.420 1.00 30.31 419 TRP A CA 1
ATOM 3166 C C . TRP A 1 419 ? 37.886 12.017 9.243 1.00 30.31 419 TRP A C 1
ATOM 3168 O O . TRP A 1 419 ? 37.621 12.471 8.127 1.00 30.31 419 TRP A O 1
ATOM 3178 N N . PRO A 1 420 ? 39.040 11.371 9.498 1.00 31.56 420 PRO A N 1
ATOM 3179 C CA . PRO A 1 420 ? 40.133 11.263 8.548 1.00 31.56 420 PRO A CA 1
ATOM 3180 C C . PRO A 1 420 ? 39.937 10.108 7.564 1.00 31.56 420 PRO A C 1
ATOM 3182 O O . PRO A 1 420 ? 39.262 9.120 7.833 1.00 31.56 420 PRO A O 1
ATOM 3185 N N . ALA A 1 421 ? 40.595 10.251 6.418 1.00 30.33 421 ALA A N 1
ATOM 3186 C CA . ALA A 1 421 ? 40.656 9.269 5.352 1.00 30.33 421 ALA A CA 1
ATOM 3187 C C . ALA A 1 421 ? 41.351 7.962 5.776 1.00 30.33 421 ALA A C 1
ATOM 3189 O O . ALA A 1 421 ? 42.425 7.994 6.377 1.00 30.33 421 ALA A O 1
ATOM 3190 N N . GLY A 1 422 ? 40.801 6.835 5.314 1.00 28.89 422 GLY A N 1
ATOM 3191 C CA . GLY A 1 422 ? 41.562 5.614 5.047 1.00 28.89 42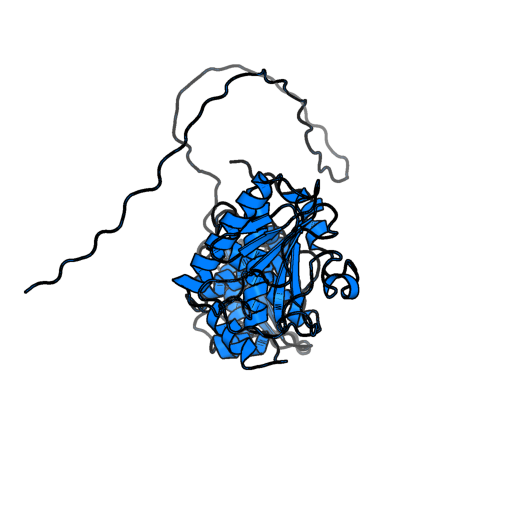2 GLY A CA 1
ATOM 3192 C C . GLY A 1 422 ? 40.978 4.334 5.642 1.00 28.89 422 GLY A C 1
ATOM 3193 O O . GLY A 1 422 ? 41.146 4.086 6.826 1.00 28.89 422 GLY A O 1
ATOM 3194 N N . ALA A 1 423 ? 40.385 3.489 4.792 1.00 27.03 423 ALA A N 1
ATOM 3195 C CA . ALA A 1 423 ? 40.815 2.101 4.562 1.00 27.03 423 ALA A CA 1
ATOM 3196 C C . ALA A 1 423 ? 39.801 1.381 3.655 1.00 27.03 423 ALA A C 1
ATOM 3198 O O . ALA A 1 423 ? 38.666 1.118 4.033 1.00 27.03 423 ALA A O 1
ATOM 3199 N N . VAL A 1 424 ? 40.252 1.063 2.443 1.00 29.22 424 VAL A N 1
ATOM 3200 C CA . VAL A 1 424 ? 39.607 0.170 1.477 1.00 29.22 424 VAL A CA 1
ATOM 3201 C C . VAL A 1 424 ? 40.052 -1.260 1.774 1.00 29.22 424 VAL A C 1
ATOM 3203 O O . VAL A 1 424 ? 41.256 -1.503 1.829 1.00 29.22 424 VAL A O 1
ATOM 3206 N N . THR A 1 425 ? 39.104 -2.183 1.951 1.00 29.09 425 THR A N 1
ATOM 3207 C CA . THR A 1 425 ? 39.124 -3.653 1.707 1.00 29.09 425 THR A CA 1
ATOM 3208 C C . THR A 1 425 ? 37.896 -4.215 2.441 1.00 29.09 425 THR A C 1
ATOM 3210 O O . THR A 1 425 ? 37.679 -3.868 3.589 1.00 29.09 425 THR A O 1
ATOM 3213 N N . GLY A 1 426 ? 36.981 -5.015 1.902 1.00 25.89 426 GLY A N 1
ATOM 3214 C CA . GLY A 1 426 ? 36.973 -5.907 0.752 1.00 25.89 426 GLY A CA 1
ATOM 3215 C C . GLY A 1 426 ? 36.412 -7.243 1.245 1.00 25.89 426 GLY A C 1
ATOM 3216 O O . GLY A 1 426 ? 37.161 -7.988 1.858 1.00 25.89 426 GLY A O 1
ATOM 3217 N N . PHE A 1 427 ? 35.132 -7.544 1.004 1.00 26.12 427 PHE A N 1
ATOM 3218 C CA . PHE A 1 427 ? 34.587 -8.901 1.130 1.00 26.12 427 PHE A CA 1
ATOM 3219 C C . PHE A 1 427 ? 33.438 -9.104 0.142 1.00 26.12 427 PHE A C 1
ATOM 3221 O O . PHE A 1 427 ? 32.362 -8.535 0.274 1.00 26.12 427 PHE A O 1
ATOM 3228 N N . ALA A 1 428 ? 33.717 -9.938 -0.856 1.00 24.64 428 ALA A N 1
ATOM 3229 C CA . ALA A 1 428 ? 32.742 -10.620 -1.685 1.00 24.64 428 ALA A CA 1
ATOM 3230 C C . ALA A 1 428 ? 32.721 -12.101 -1.273 1.00 24.64 428 ALA A C 1
ATOM 3232 O O . ALA A 1 428 ? 33.743 -12.624 -0.824 1.00 24.64 428 ALA A O 1
ATOM 3233 N N . ALA A 1 429 ? 31.585 -12.751 -1.537 1.00 27.12 429 ALA A N 1
ATOM 3234 C CA . ALA A 1 429 ? 31.291 -14.187 -1.464 1.00 27.12 429 ALA A CA 1
ATOM 3235 C C . ALA A 1 429 ? 30.618 -14.697 -0.179 1.00 27.12 429 ALA A C 1
ATOM 3237 O O . ALA A 1 429 ? 31.287 -15.031 0.793 1.00 27.12 429 ALA A O 1
ATOM 3238 N N . LEU A 1 430 ? 29.298 -14.914 -0.263 1.00 26.47 430 LEU A N 1
ATOM 3239 C CA . LEU A 1 430 ? 28.634 -16.102 0.291 1.00 26.47 430 LEU A CA 1
ATOM 3240 C C . LEU A 1 430 ? 27.218 -16.263 -0.298 1.00 26.47 430 LEU A C 1
ATOM 3242 O O . LEU A 1 430 ? 26.220 -15.918 0.317 1.00 26.47 430 LEU A O 1
ATOM 3246 N N . TRP A 1 431 ? 27.129 -16.833 -1.503 1.00 25.89 431 TRP A N 1
ATOM 3247 C CA . TRP A 1 431 ? 25.889 -17.429 -2.011 1.00 25.89 431 TRP A CA 1
ATOM 3248 C C . TRP A 1 431 ? 26.225 -18.756 -2.686 1.00 25.89 431 TRP A C 1
ATOM 3250 O O . TRP A 1 431 ? 26.709 -18.775 -3.813 1.00 25.89 431 TRP A O 1
ATOM 3260 N N . LEU A 1 432 ? 26.079 -19.857 -1.941 1.00 28.88 432 LEU A N 1
ATOM 3261 C CA . LEU A 1 432 ? 25.975 -21.240 -2.430 1.00 28.88 432 LEU A CA 1
ATOM 3262 C C . LEU A 1 432 ? 25.889 -22.183 -1.222 1.00 28.88 432 LEU A C 1
ATOM 3264 O O . LEU A 1 432 ? 26.914 -22.563 -0.667 1.00 28.88 432 LEU A O 1
ATOM 3268 N N . ALA A 1 433 ? 24.670 -22.563 -0.826 1.00 28.91 433 ALA A N 1
ATOM 3269 C CA . ALA A 1 433 ? 24.320 -23.928 -0.405 1.00 28.91 433 ALA A CA 1
ATOM 3270 C C . ALA A 1 433 ? 22.936 -23.963 0.258 1.00 28.91 433 ALA A C 1
ATOM 3272 O O . ALA A 1 433 ? 22.818 -23.678 1.444 1.00 28.91 433 ALA A O 1
ATOM 3273 N N . ARG A 1 434 ? 21.914 -24.420 -0.480 1.00 30.53 434 ARG A N 1
ATOM 3274 C CA . ARG A 1 434 ? 20.856 -25.322 0.024 1.00 30.53 434 ARG A CA 1
ATOM 3275 C C . ARG A 1 434 ? 19.940 -25.767 -1.123 1.00 30.53 434 ARG A C 1
ATOM 3277 O O . ARG A 1 434 ? 18.897 -25.193 -1.390 1.00 30.53 434 ARG A O 1
ATOM 3284 N N . ARG A 1 435 ? 20.325 -26.856 -1.791 1.00 32.00 435 ARG A N 1
ATOM 3285 C CA . ARG A 1 435 ? 19.382 -27.763 -2.463 1.00 32.00 435 ARG A CA 1
ATOM 3286 C C . ARG A 1 435 ? 19.703 -29.181 -2.014 1.00 32.00 435 ARG A C 1
ATOM 3288 O O . ARG A 1 435 ? 20.607 -29.815 -2.549 1.00 32.00 435 ARG A O 1
ATOM 3295 N N . ALA A 1 436 ? 18.966 -29.668 -1.023 1.00 33.69 436 ALA A N 1
ATOM 3296 C CA . ALA A 1 436 ? 18.871 -31.090 -0.728 1.00 33.69 436 ALA A CA 1
ATOM 3297 C C . ALA A 1 436 ? 17.505 -31.576 -1.230 1.00 33.69 436 ALA A C 1
ATOM 3299 O O . ALA A 1 436 ? 16.468 -31.159 -0.722 1.00 33.69 436 ALA A O 1
ATOM 3300 N N . LYS A 1 437 ? 17.511 -32.428 -2.260 1.00 39.00 437 LYS A N 1
ATOM 3301 C CA . LYS A 1 437 ? 16.343 -33.214 -2.683 1.00 39.00 437 LYS A CA 1
ATOM 3302 C C . LYS A 1 437 ? 16.179 -34.416 -1.740 1.00 39.00 437 LYS A C 1
ATOM 3304 O O . LYS A 1 437 ? 17.185 -35.079 -1.477 1.00 39.00 437 LYS A O 1
ATOM 3309 N N . PRO A 1 438 ? 14.962 -34.781 -1.306 1.00 49.09 438 PRO A N 1
ATOM 3310 C CA . PRO A 1 438 ? 14.709 -36.090 -0.715 1.00 49.09 438 PRO A CA 1
ATOM 3311 C C . PRO A 1 438 ? 14.688 -37.181 -1.792 1.00 49.09 438 PRO A C 1
ATOM 3313 O O . PRO A 1 438 ? 14.159 -36.992 -2.888 1.00 49.09 438 PRO A O 1
ATOM 3316 N N . GLY A 1 439 ? 15.297 -38.318 -1.462 1.00 37.50 439 GLY A N 1
ATOM 3317 C CA . GLY A 1 439 ? 15.447 -39.477 -2.333 1.00 37.50 439 GLY A CA 1
ATOM 3318 C C . GLY A 1 439 ? 14.148 -40.241 -2.589 1.00 37.50 439 GLY A C 1
ATOM 3319 O O . GLY A 1 439 ? 13.283 -40.362 -1.724 1.00 37.50 439 GLY A O 1
ATOM 3320 N N . ALA A 1 440 ? 14.064 -40.813 -3.789 1.00 39.91 440 ALA A N 1
ATOM 3321 C CA . ALA A 1 440 ? 13.092 -41.833 -4.140 1.00 39.91 440 ALA A CA 1
ATOM 3322 C C . ALA A 1 440 ? 13.607 -43.211 -3.700 1.00 39.91 440 ALA A C 1
ATOM 3324 O O . ALA A 1 440 ? 14.756 -43.572 -3.952 1.00 39.91 440 ALA A O 1
ATOM 3325 N N . SER A 1 441 ? 12.730 -43.976 -3.056 1.00 51.56 441 SER A N 1
ATOM 3326 C CA . SER A 1 441 ? 12.906 -45.401 -2.804 1.00 51.56 441 SER A CA 1
ATOM 3327 C C . SER A 1 441 ? 12.258 -46.200 -3.935 1.00 51.56 441 SER A C 1
ATOM 3329 O O . SER A 1 441 ? 11.060 -46.056 -4.183 1.00 51.56 441 SER A O 1
ATOM 3331 N N . ARG A 1 442 ? 13.053 -47.030 -4.614 1.00 49.19 442 ARG A N 1
ATOM 3332 C CA . ARG A 1 442 ? 12.826 -48.462 -4.886 1.00 49.19 442 ARG A CA 1
ATOM 3333 C C . ARG A 1 442 ? 13.936 -49.020 -5.761 1.00 49.19 442 ARG A C 1
ATOM 3335 O O . ARG A 1 442 ? 14.280 -48.357 -6.762 1.00 49.19 442 ARG A O 1
#